Protein AF-0000000070551261 (afdb_homodimer)

InterPro domains:
  IPR003313 AraC-type arabinose-binding/dimerisation domain [PF02311] (28-96)
  IPR009057 Homedomain-like superfamily [SSF46689] (191-236)
  IPR009057 Homedomain-like superfamily [SSF46689] (239-288)
  IPR014710 RmlC-like jelly roll fold [G3DSA:2.60.120.10] (16-96)
  IPR018060 AraC-like, DNA binding HTH domain [PF12833] (211-287)
  IPR018060 AraC-like, DNA binding HTH domain [PS01124] (190-288)
  IPR018060 AraC-like, DNA binding HTH domain [SM00342] (203-286)
  IPR018062 HTH domain AraC-type, conserved site [PS00041] (240-282)
  IPR020449 Transcription regulator HTH, AraC- type, HTH domain [PR00032] (255-270)
  IPR020449 Transcription regulator HTH, AraC- type, HTH domain [PR00032] (270-286)
  IPR037923 Transcription regulator HTH-like [SSF51215] (26-135)

Secondary structure (DSSP, 8-state):
----SB--S--SBTTB--EEEEEE--SS---EEEEB-SSEEEEEEEES-EEEEETTEEEEE-TT-EEEEPTT--EEEE-SSS--EEEEEEE-GGGS-BSS--HHIIIIIHHHHHTSEEE-SB-TTTTHHHHHHHHHHHHHHHTS-GGGHHHHHHHHHHHHHHHHHHHHHHHHHTT-EEE---SSHHHHHHHHHHHHHHHTTS---HHHHHHHTT--HHHHHHHHHHHHSS-HHHHHHHHHHHHHHHHHHH----HHHHHHHTT-S-HHHHHHHHHHHHSS-HHHHHHHHTT-/----SB--S--SBTTB--EEEEEE--SS---EEEEB-SSEEEEEEEES-EEEEETTEEEEE-TT-EEEEPTT--EEEE-SSS--EEEEEEE-GGGG-BSS--HHIIIIIHHHHHTSEEE-SB-TTTTHHHHHHHHHHHHHHHTS-GGGHHHHHHHHHHHHHHHHHHHHHHHHHTT-EEE---SSHHHHHHHHHHHHHHHTTS---HHHHHHHTT--HHHHHHHHHHHHSS-HHHHHHHHHHHHHHHHHHH----HHHHHHHTT-S-HHHHHHHHHHHHSS-HHHHHHHHTT-

Sequence (584 aa):
MYFELKENRPHGTPENPFSQYHISDVKRAFQIPVHWHDELEIIYVKQGKLHVTISGENYIGSPKDTFVVSPGSLHFMGSPTGDADYYTFLFPLEYISFQTDDLMEKSILSPLKRGRLMISPQINDTAADICERLIEINAQISGKNAENTDAANIEAQFETKITLIKFIQKMWSNNLILENGTNGTNTIEKEMITYIRQNYTREISLKEFGAQFHLSEKYISRYFKEHFHITLSQYINHLRLEHARQLLEESATSVTEVAMCSGYQNVSYFIRSFKKMYGVSPLKYRKASCIIMYFELKENRPHGTPENPFSQYHISDVKRAFQIPVHWHDELEIIYVKQGKLHVTISGENYIGSPKDTFVVSPGSLHFMGSPTGDADYYTFLFPLEYISFQTDDLMEKSILSPLKRGRLMISPQINDTAADICERLIEINAQISGKNAENTDAANIEAQFETKITLIKFIQKMWSNNLILENGTNGTNTIEKEMITYIRQNYTREISLKEFGAQFHLSEKYISRYFKEHFHITLSQYINHLRLEHARQLLEESATSVTEVAMCSGYQNVSYFIRSFKKMYGVSPLKYRKASCII

Nearest PDB structures (foldseek):
  3lsg-assembly1_A  TM=9.544E-01  e=1.478E-06  Fusobacterium nucleatum subsp. nucleatum
  3oou-assembly1_A  TM=9.443E-01  e=2.494E-06  Listeria innocua
  6swi-assembly1_A  TM=9.491E-01  e=3.588E-05  Geobacillus stearothermophilus
  3w6v-assembly1_A  TM=9.507E-01  e=5.173E-05  Streptomyces griseus
  4fe7-assembly1_A-2  TM=6.735E-01  e=1.638E-05  Escherichia coli

Foldseek 3Di:
DQLALAPVPQCADPLGQKHKDKDFLPVPQPKPAWGAHQWKKKKAWQADWKWKAWQLDIDIDHHLKIFIHAHLIIMIMTDPVSGTIMMMMTGHLVLQADPDCDDCNVPFSVCSSVQQKDFAGTDTNLCSVLVVQLVVLVVVQVPDDDVCRVVSVVVSSVSNSVSVVVVSVSSVVVVRIGGNPPPDPSVLVSVLSSNLSHDLLEDDDLVNSCVVSVHDSVCQQCCCCSRRVDGPVVSSLVSLLVQLLVCLLPHPDDLVVSCNSSNHPDSVVNQVSNCVNVVHGSVVSSVVSVVD/DQLALAPVPQCADPLGQKDKDKDFQPVPQPKPAWGAHQWKKKKAWQADWKWKAWQLDIDIDHHLKMFIHAHLITMIMGDPVSGTIMMMMTGHLVLQADPDCDDCNVPFSVCSSVQQKDFAGTDTNLCSVLVVQLVVLVVVQVPDDDPCRVVSVVVSSVSNSVSVVVVSVSSVVVVRIGGNPPPDPSVLVSVLVSNLSHDLLEDDDLVVSCVVSVHDSVCQQCCCCSRRVDGPVVSSLVSLLVQLLVCLLPHPDDLVVSCNSSNHPDSVVSQVSNCVNVVHGSVVSSVVNVVD

pLDDT: mean 82.17, std 16.54, range [16.39, 98.81]

Radius of gyration: 31.11 Å; Cα contacts (8 Å, |Δi|>4): 989; chains: 2; bounding box: 62×86×66 Å

Structure (mmCIF, N/CA/C/O backbone):
data_AF-0000000070551261-model_v1
#
loop_
_entity.id
_entity.type
_entity.pdbx_description
1 polymer 'Two-component system, response regulator YesN'
#
loop_
_atom_site.group_PDB
_atom_site.id
_atom_site.type_symbol
_atom_site.label_atom_id
_atom_site.label_alt_id
_atom_site.label_comp_id
_atom_site.label_asym_id
_atom_site.label_entity_id
_atom_site.label_seq_id
_atom_site.pdbx_PDB_ins_code
_atom_site.Cartn_x
_atom_site.Cartn_y
_atom_site.Cartn_z
_atom_site.occupancy
_atom_site.B_iso_or_equiv
_atom_site.auth_seq_id
_atom_site.auth_comp_id
_atom_site.auth_asym_id
_atom_site.auth_atom_id
_atom_site.pdbx_PDB_model_num
ATOM 1 N N . MET A 1 1 ? -6.016 15.109 33.094 1 16.39 1 MET A N 1
ATOM 2 C CA . MET A 1 1 ? -6.844 14.984 31.891 1 16.39 1 MET A CA 1
ATOM 3 C C . MET A 1 1 ? -6.266 15.812 30.734 1 16.39 1 MET A C 1
ATOM 5 O O . MET A 1 1 ? -6.145 17.031 30.844 1 16.39 1 MET A O 1
ATOM 9 N N . TYR A 1 2 ? -5 15.68 30.078 1 21.17 2 TYR A N 1
ATOM 10 C CA . TYR A 1 2 ? -3.887 16.203 29.297 1 21.17 2 TYR A CA 1
ATOM 11 C C . TYR A 1 2 ? -4.375 16.734 27.953 1 21.17 2 TYR A C 1
ATOM 13 O O . TYR A 1 2 ? -4.98 16 27.172 1 21.17 2 TYR A O 1
ATOM 21 N N . PHE A 1 3 ? -4.926 17.797 27.938 1 26.89 3 PHE A N 1
ATOM 22 C CA . PHE A 1 3 ? -5.715 18.344 26.844 1 26.89 3 PHE A CA 1
ATOM 23 C C . PHE A 1 3 ? -4.957 18.219 25.531 1 26.89 3 PHE A C 1
ATOM 25 O O . PHE A 1 3 ? -3.836 18.719 25.406 1 26.89 3 PHE A O 1
ATOM 32 N N . GLU A 1 4 ? -4.82 17.328 24.547 1 32.47 4 GLU A N 1
ATOM 33 C CA . GLU A 1 4 ? -3.953 16.609 23.609 1 32.47 4 GLU A CA 1
ATOM 34 C C . GLU A 1 4 ? -3.705 17.438 22.344 1 32.47 4 GLU A C 1
ATOM 36 O O . GLU A 1 4 ? -4.648 17.781 21.641 1 32.47 4 GLU A O 1
ATOM 41 N N . LEU A 1 5 ? -2.682 18.703 22.422 1 39.06 5 LEU A N 1
ATOM 42 C CA . LEU A 1 5 ? -2.172 19.391 21.234 1 39.06 5 LEU A CA 1
ATOM 43 C C . LEU A 1 5 ? -2.166 18.469 20.031 1 39.06 5 LEU A C 1
ATOM 45 O O . LEU A 1 5 ? -2.158 18.922 18.891 1 39.06 5 LEU A O 1
ATOM 49 N N . LYS A 1 6 ? -1.995 17.391 20.422 1 43.53 6 LYS A N 1
ATOM 50 C CA . LYS A 1 6 ? -2.422 16.438 19.391 1 43.53 6 LYS A CA 1
ATOM 51 C C . LYS A 1 6 ? -3.896 16.625 19.047 1 43.53 6 LYS A C 1
ATOM 53 O O . LYS A 1 6 ? -4.758 16.562 19.922 1 43.53 6 LYS A O 1
ATOM 58 N N . GLU A 1 7 ? -4.113 17.484 17.922 1 48.22 7 GLU A N 1
ATOM 59 C CA . GLU A 1 7 ? -5.512 17.547 17.516 1 48.22 7 GLU A CA 1
ATOM 60 C C . GLU A 1 7 ? -6.262 16.281 17.922 1 48.22 7 GLU A C 1
ATOM 62 O O . GLU A 1 7 ? -5.855 15.172 17.578 1 48.22 7 GLU A O 1
ATOM 67 N N . ASN A 1 8 ? -6.875 16.234 19.156 1 45.12 8 ASN A N 1
ATOM 68 C CA . ASN A 1 8 ? -7.648 15.086 19.625 1 45.12 8 ASN A CA 1
ATOM 69 C C . ASN A 1 8 ? -8.734 14.695 18.625 1 45.12 8 ASN A C 1
ATOM 71 O O . ASN A 1 8 ? -9.594 13.867 18.938 1 45.12 8 ASN A O 1
ATOM 75 N N . ARG A 1 9 ? -8.914 15.5 17.672 1 47.97 9 ARG A N 1
ATOM 76 C CA . ARG A 1 9 ? -9.898 15.047 16.688 1 47.97 9 ARG A CA 1
ATOM 77 C C . ARG A 1 9 ? -9.359 13.883 15.859 1 47.97 9 ARG A C 1
ATOM 79 O O . ARG A 1 9 ? -8.367 14.039 15.141 1 47.97 9 ARG A O 1
ATOM 86 N N . PRO A 1 10 ? -9.68 12.688 16.297 1 47.62 10 PRO A N 1
ATOM 87 C CA . PRO A 1 10 ? -9.266 11.594 15.414 1 47.62 10 PRO A CA 1
ATOM 88 C C . PRO A 1 10 ? -9.5 11.891 13.938 1 47.62 10 PRO A C 1
ATOM 90 O O . PRO A 1 10 ? -10.586 12.352 13.562 1 47.62 10 PRO A O 1
ATOM 93 N N . HIS A 1 11 ? -8.469 12.305 13.328 1 63 11 HIS A N 1
ATOM 94 C CA . HIS A 1 11 ? -8.648 12.383 11.883 1 63 11 HIS A CA 1
ATOM 95 C C . HIS A 1 11 ? -8.883 11 11.281 1 63 11 HIS A C 1
ATOM 97 O O . HIS A 1 11 ? -8.086 10.086 11.484 1 63 11 HIS A O 1
ATOM 103 N N . GLY A 1 12 ? -10.023 11.023 10.656 1 65.06 12 GLY A N 1
ATOM 104 C CA . GLY A 1 12 ? -10.414 9.766 10.031 1 65.06 12 GLY A CA 1
ATOM 105 C C . GLY A 1 12 ? -10.984 8.766 11.008 1 65.06 12 GLY A C 1
ATOM 106 O O . GLY A 1 12 ? -11.25 9.102 12.164 1 65.06 12 GLY A O 1
ATOM 107 N N . THR A 1 13 ? -11.461 7.797 10.68 1 72 13 THR A N 1
ATOM 108 C CA . THR A 1 13 ? -11.945 6.652 11.438 1 72 13 THR A CA 1
ATOM 109 C C . THR A 1 13 ? -11.109 5.414 11.156 1 72 13 THR A C 1
ATOM 111 O O . THR A 1 13 ? -10.32 5.395 10.211 1 72 13 THR A O 1
ATOM 114 N N . PRO A 1 14 ? -11.18 4.469 12.047 1 72.94 14 PRO A N 1
ATOM 115 C CA . PRO A 1 14 ? -10.461 3.227 11.75 1 72.94 14 PRO A CA 1
ATOM 116 C C . PRO A 1 14 ? -10.789 2.676 10.367 1 72.94 14 PRO A C 1
ATOM 118 O O . PRO A 1 14 ? -9.906 2.139 9.688 1 72.94 14 PRO A O 1
ATOM 121 N N . GLU A 1 15 ? -11.984 2.906 9.914 1 85.44 15 GLU A N 1
ATOM 122 C CA . GLU A 1 15 ? -12.414 2.406 8.609 1 85.44 15 GLU A CA 1
ATOM 123 C C . GLU A 1 15 ? -11.969 3.344 7.492 1 85.44 15 GLU A C 1
ATOM 125 O O . GLU A 1 15 ? -11.914 2.945 6.324 1 85.44 15 GLU A O 1
ATOM 130 N N . ASN A 1 16 ? -11.688 4.605 7.891 1 89.44 16 ASN A N 1
ATOM 131 C CA . ASN A 1 16 ? -11.234 5.609 6.938 1 89.44 16 ASN A CA 1
ATOM 132 C C . ASN A 1 16 ? -10.203 6.551 7.559 1 89.44 16 ASN A C 1
ATOM 134 O O . ASN A 1 16 ? -10.531 7.684 7.914 1 89.44 16 ASN A O 1
ATOM 138 N N . PRO A 1 17 ? -8.992 6.148 7.559 1 91.19 17 PRO A N 1
ATOM 139 C CA . PRO A 1 17 ? -7.945 6.93 8.227 1 91.19 17 PRO A CA 1
ATOM 140 C C . PRO A 1 17 ? -7.578 8.195 7.457 1 91.19 17 PRO A C 1
ATOM 142 O O . PRO A 1 17 ? -6.852 9.047 7.98 1 91.19 17 PRO A O 1
ATOM 145 N N . PHE A 1 18 ? -8.008 8.312 6.23 1 95.44 18 PHE A N 1
ATOM 146 C CA . PHE A 1 18 ? -7.77 9.492 5.414 1 95.44 18 PHE A CA 1
ATOM 147 C C . PHE A 1 18 ? -8.859 10.531 5.633 1 95.44 18 PHE A C 1
ATOM 149 O O . PHE A 1 18 ? -10.055 10.203 5.598 1 95.44 18 PHE A O 1
ATOM 156 N N . SER A 1 19 ? -8.422 11.781 5.844 1 91.31 19 SER A N 1
ATOM 157 C CA . SER A 1 19 ? -9.375 12.875 6.016 1 91.31 19 SER A CA 1
ATOM 158 C C . SER A 1 19 ? -9.055 14.047 5.086 1 91.31 19 SER A C 1
ATOM 160 O O . SER A 1 19 ? -7.883 14.375 4.883 1 91.31 19 SER A O 1
ATOM 162 N N . GLN A 1 20 ? -10.109 14.555 4.531 1 92.5 20 GLN A N 1
ATOM 163 C CA . GLN A 1 20 ? -10.008 15.766 3.723 1 92.5 20 GLN A CA 1
ATOM 164 C C . GLN A 1 20 ? -10.867 16.891 4.305 1 92.5 20 GLN A C 1
ATOM 166 O O . GLN A 1 20 ? -12.023 16.672 4.676 1 92.5 20 GLN A O 1
ATOM 171 N N . TYR A 1 21 ? -10.258 18.078 4.422 1 86.94 21 TYR A N 1
ATOM 172 C CA . TYR A 1 21 ? -10.984 19.266 4.867 1 86.94 21 TYR A CA 1
ATOM 173 C C . TYR A 1 21 ? -10.891 20.375 3.834 1 86.94 21 TYR A C 1
ATOM 175 O O . TYR A 1 21 ? -9.867 20.516 3.156 1 86.94 21 TYR A O 1
ATOM 183 N N . HIS A 1 22 ? -11.953 21.031 3.664 1 89 22 HIS A N 1
ATOM 184 C CA . HIS A 1 22 ? -12.031 22.219 2.816 1 89 22 HIS A CA 1
ATOM 185 C C . HIS A 1 22 ? -12.367 23.453 3.631 1 89 22 HIS A C 1
ATOM 187 O O . HIS A 1 22 ? -13.406 23.5 4.289 1 89 22 HIS A O 1
ATOM 193 N N . ILE A 1 23 ? -11.484 24.391 3.641 1 81.88 23 ILE A N 1
ATOM 194 C CA . ILE A 1 23 ? -11.695 25.625 4.387 1 81.88 23 ILE A CA 1
ATOM 195 C C . ILE A 1 23 ? -11.742 26.812 3.424 1 81.88 23 ILE A C 1
ATOM 197 O O . ILE A 1 23 ? -10.812 27.016 2.639 1 81.88 23 ILE A O 1
ATOM 201 N N . SER A 1 24 ? -12.844 27.406 3.334 1 79.69 24 SER A N 1
ATOM 202 C CA . SER A 1 24 ? -13.031 28.578 2.49 1 79.69 24 SER A CA 1
ATOM 203 C C . SER A 1 24 ? -13.664 29.734 3.275 1 79.69 24 SER A C 1
ATOM 205 O O . SER A 1 24 ? -14.5 29.5 4.152 1 79.69 24 SER A O 1
ATOM 207 N N . ASP A 1 25 ? -13.383 31.031 2.889 1 60.59 25 ASP A N 1
ATOM 208 C CA . ASP A 1 25 ? -14.039 32.25 3.342 1 60.59 25 ASP A CA 1
ATOM 209 C C . ASP A 1 25 ? -14.062 32.344 4.867 1 60.59 25 ASP A C 1
ATOM 211 O O . ASP A 1 25 ? -15.125 32.469 5.473 1 60.59 25 ASP A O 1
ATOM 215 N N . VAL A 1 26 ? -13.102 31.844 5.359 1 52.47 26 VAL A N 1
ATOM 216 C CA . VAL A 1 26 ? -13.172 31.953 6.812 1 52.47 26 VAL A CA 1
ATOM 217 C C . VAL A 1 26 ? -13.07 33.438 7.219 1 52.47 26 VAL A C 1
ATOM 219 O O . VAL A 1 26 ? -12.039 34.062 7.008 1 52.47 26 VAL A O 1
ATOM 222 N N . LYS A 1 27 ? -14.32 34.156 7.008 1 47.56 27 LYS A N 1
ATOM 223 C CA . LYS A 1 27 ? -14.344 35.562 7.465 1 47.56 27 LYS A CA 1
ATOM 224 C C . LYS A 1 27 ? -13.414 35.75 8.656 1 47.56 27 LYS A C 1
ATOM 226 O O . LYS A 1 27 ? -12.859 36.844 8.852 1 47.56 27 LYS A O 1
ATOM 231 N N . ARG A 1 28 ? -13.727 34.969 9.633 1 43.97 28 ARG A N 1
ATOM 232 C CA . ARG A 1 28 ? -12.93 35.25 10.82 1 43.97 28 ARG A CA 1
ATOM 233 C C . ARG A 1 28 ? -11.555 34.594 10.719 1 43.97 28 ARG A C 1
ATOM 235 O O . ARG A 1 28 ? -11.422 33.5 10.148 1 43.97 28 ARG A O 1
ATOM 242 N N . ALA A 1 29 ? -10.609 35.469 10.625 1 41.28 29 ALA A N 1
ATOM 243 C CA . ALA A 1 29 ? -9.219 35.031 10.664 1 41.28 29 ALA A CA 1
ATOM 244 C C . ALA A 1 29 ? -9.078 33.688 11.359 1 41.28 29 ALA A C 1
ATOM 246 O O . ALA A 1 29 ? -8.969 33.625 12.586 1 41.28 29 ALA A O 1
ATOM 247 N N . PHE A 1 30 ? -9.984 32.75 11 1 41.69 30 PHE A N 1
ATOM 248 C CA . PHE A 1 30 ? -9.914 31.484 11.727 1 41.69 30 PHE A CA 1
ATOM 249 C C . PHE A 1 30 ? -8.562 30.828 11.531 1 41.69 30 PHE A C 1
ATOM 251 O O . PHE A 1 30 ? -8.141 30.594 10.391 1 41.69 30 PHE A O 1
ATOM 258 N N . GLN A 1 31 ? -7.66 31.375 12.367 1 50.31 31 GLN A N 1
ATOM 259 C CA . GLN A 1 31 ? -6.348 30.766 12.578 1 50.31 31 GLN A CA 1
ATOM 260 C C . GLN A 1 31 ? -6.473 29.406 13.242 1 50.31 31 GLN A C 1
ATOM 262 O O . GLN A 1 31 ? -7.133 29.266 14.273 1 50.31 31 GLN A O 1
ATOM 267 N N . ILE A 1 32 ? -6.523 28.312 12.422 1 55.53 32 ILE A N 1
ATOM 268 C CA . ILE A 1 32 ? -6.348 27.047 13.133 1 55.53 32 ILE A CA 1
ATOM 269 C C . ILE A 1 32 ? -5.227 27.188 14.156 1 55.53 32 ILE A C 1
ATOM 271 O O . ILE A 1 32 ? -4.105 27.562 13.812 1 55.53 32 ILE A O 1
ATOM 275 N N . PRO A 1 33 ? -5.688 27.141 15.461 1 58.62 33 PRO A N 1
ATOM 276 C CA . PRO A 1 33 ? -4.625 27.219 16.469 1 58.62 33 PRO A CA 1
ATOM 277 C C . PRO A 1 33 ? -3.465 26.266 16.172 1 58.62 33 PRO A C 1
ATOM 279 O O . PRO A 1 33 ? -3.641 25.281 15.461 1 58.62 33 PRO A O 1
ATOM 282 N N . VAL A 1 34 ? -2.355 26.75 16.547 1 61.09 34 VAL A N 1
ATOM 283 C CA . VAL A 1 34 ? -1.148 25.938 16.438 1 61.09 34 VAL A CA 1
ATOM 284 C C . VAL A 1 34 ? -1.404 24.531 17 1 61.09 34 VAL A C 1
ATOM 286 O O . VAL A 1 34 ? -2.008 24.391 18.062 1 61.09 34 VAL A O 1
ATOM 289 N N . HIS A 1 35 ? -1.182 23.562 16.281 1 67.25 35 HIS A N 1
ATOM 290 C CA . HIS A 1 35 ? -1.406 22.188 16.719 1 67.25 35 HIS A CA 1
ATOM 291 C C . HIS A 1 35 ? -0.462 21.219 16.031 1 67.25 35 HIS A C 1
ATOM 293 O O . HIS A 1 35 ? 0.319 21.625 15.156 1 67.25 35 HIS A O 1
ATOM 299 N N . TRP A 1 36 ? -0.364 20.062 16.672 1 64.25 36 TRP A N 1
ATOM 300 C CA . TRP A 1 36 ? 0.339 18.969 16 1 64.25 36 TRP A CA 1
ATOM 301 C C . TRP A 1 36 ? -0.495 17.688 16.031 1 64.25 36 TRP A C 1
ATOM 303 O O . TRP A 1 36 ? -1.477 17.594 16.766 1 64.25 36 TRP A O 1
ATOM 313 N N . HIS A 1 37 ? -0.252 16.844 15.117 1 72.62 37 HIS A N 1
ATOM 314 C CA . HIS A 1 37 ? -0.875 15.523 15.055 1 72.62 37 HIS A CA 1
ATOM 315 C C . HIS A 1 37 ? 0.056 14.5 14.406 1 72.62 37 HIS A C 1
ATOM 317 O O . HIS A 1 37 ? 1.099 14.867 13.852 1 72.62 37 HIS A O 1
ATOM 323 N N . ASP A 1 38 ? -0.284 13.234 14.539 1 78.25 38 ASP A N 1
ATOM 324 C CA . ASP A 1 38 ? 0.566 12.141 14.078 1 78.25 38 ASP A CA 1
ATOM 325 C C . ASP A 1 38 ? 0.387 11.898 12.578 1 78.25 38 ASP A C 1
ATOM 327 O O . ASP A 1 38 ? 1.17 11.172 11.961 1 78.25 38 ASP A O 1
ATOM 331 N N . GLU A 1 39 ? -0.525 12.516 12.031 1 89.81 39 GLU A N 1
ATOM 332 C CA . GLU A 1 39 ? -0.793 12.352 10.602 1 89.81 39 GLU A CA 1
ATOM 333 C C . GLU A 1 39 ? 0.115 13.242 9.758 1 89.81 39 GLU A C 1
ATOM 335 O O . GLU A 1 39 ? 0.529 14.312 10.203 1 89.81 39 GLU A O 1
ATOM 340 N N . LEU A 1 40 ? 0.483 12.758 8.672 1 94.62 40 LEU A N 1
ATOM 341 C CA . LEU A 1 40 ? 1.02 13.648 7.652 1 94.62 40 LEU A CA 1
ATOM 342 C C . LEU A 1 40 ? -0.076 14.539 7.082 1 94.62 40 LEU A C 1
ATOM 344 O O . LEU A 1 40 ? -1.188 14.078 6.82 1 94.62 40 LEU A O 1
ATOM 348 N N . GLU A 1 41 ? 0.246 15.805 6.961 1 95.25 41 GLU A N 1
ATOM 349 C CA . GLU A 1 41 ? -0.741 16.75 6.438 1 95.25 41 GLU A CA 1
ATOM 350 C C . GLU A 1 41 ? -0.236 17.438 5.172 1 95.25 41 GLU A C 1
ATOM 352 O O . GLU A 1 41 ? 0.886 17.938 5.137 1 95.25 41 GLU A O 1
ATOM 357 N N . ILE A 1 42 ? -1.012 17.344 4.105 1 97.94 42 ILE A N 1
ATOM 358 C CA . ILE A 1 42 ? -0.779 18.078 2.871 1 97.94 42 ILE A CA 1
ATOM 359 C C . ILE A 1 42 ? -1.739 19.266 2.789 1 97.94 42 ILE A C 1
ATOM 361 O O . ILE A 1 42 ? -2.955 19.094 2.91 1 97.94 42 ILE A O 1
ATOM 365 N N . ILE A 1 43 ? -1.235 20.406 2.682 1 96.31 43 ILE A N 1
ATOM 366 C CA . ILE A 1 43 ? -2.025 21.641 2.59 1 96.31 43 ILE A CA 1
ATOM 367 C C . ILE A 1 43 ? -1.955 22.188 1.168 1 96.31 43 ILE A C 1
ATOM 369 O O . ILE A 1 43 ? -0.871 22.5 0.667 1 96.31 43 ILE A O 1
ATOM 373 N N . TYR A 1 44 ? -3.125 22.328 0.524 1 97.75 44 TYR A N 1
ATOM 374 C CA . TYR A 1 44 ? -3.197 22.734 -0.873 1 97.75 44 TYR A CA 1
ATOM 375 C C . TYR A 1 44 ? -4 24.016 -1.022 1 97.75 44 TYR A C 1
ATOM 377 O O . TYR A 1 44 ? -5.191 24.062 -0.7 1 97.75 44 TYR A O 1
ATOM 385 N N . VAL A 1 45 ? -3.383 25.094 -1.565 1 95.94 45 VAL A N 1
ATOM 386 C CA . VAL A 1 45 ? -4.031 26.391 -1.72 1 95.94 45 VAL A CA 1
ATOM 387 C C . VAL A 1 45 ? -4.773 26.453 -3.053 1 95.94 45 VAL A C 1
ATOM 389 O O . VAL A 1 45 ? -4.156 26.375 -4.117 1 95.94 45 VAL A O 1
ATOM 392 N N . LYS A 1 46 ? -6.008 26.594 -2.988 1 95.88 46 LYS A N 1
ATOM 393 C CA . LYS A 1 46 ? -6.836 26.656 -4.191 1 95.88 46 LYS A CA 1
ATOM 394 C C . LYS A 1 46 ? -6.961 28.094 -4.684 1 95.88 46 LYS A C 1
ATOM 396 O O . LYS A 1 46 ? -6.875 28.359 -5.883 1 95.88 46 LYS A O 1
ATOM 401 N N . GLN A 1 47 ? -7.238 28.984 -3.764 1 93.81 47 GLN A N 1
ATOM 402 C CA . GLN A 1 47 ? -7.379 30.406 -4.07 1 93.81 47 GLN A CA 1
ATOM 403 C C . GLN A 1 47 ? -6.887 31.266 -2.91 1 93.81 47 GLN A C 1
ATOM 405 O O . GLN A 1 47 ? -6.883 30.828 -1.76 1 93.81 47 GLN A O 1
ATOM 410 N N . GLY A 1 48 ? -6.445 32.5 -3.279 1 90.81 48 GLY A N 1
ATOM 411 C CA . GLY A 1 48 ? -6.059 33.469 -2.262 1 90.81 48 GLY A CA 1
ATOM 412 C C . GLY A 1 48 ? -4.656 33.25 -1.73 1 90.81 48 GLY A C 1
ATOM 413 O O . GLY A 1 48 ? -3.828 32.625 -2.393 1 90.81 48 GLY A O 1
ATOM 414 N N . LYS A 1 49 ? -4.414 33.969 -0.581 1 89.12 49 LYS A N 1
ATOM 415 C CA . LYS A 1 49 ? -3.111 33.875 0.074 1 89.12 49 LYS A CA 1
ATOM 416 C C . LYS A 1 49 ? -3.225 33.219 1.438 1 89.12 49 LYS A C 1
ATOM 418 O O . LYS A 1 49 ? -4.078 33.594 2.248 1 89.12 49 LYS A O 1
ATOM 423 N N . LEU A 1 50 ? -2.4 32.156 1.648 1 88.88 50 LEU A N 1
ATOM 424 C CA . LEU A 1 50 ? -2.418 31.438 2.908 1 88.88 50 LEU A CA 1
ATOM 425 C C . LEU A 1 50 ? -1.083 31.562 3.633 1 88.88 50 LEU A C 1
ATOM 427 O O . LEU A 1 50 ? -0.024 31.359 3.037 1 88.88 50 LEU A O 1
ATOM 431 N N . HIS A 1 51 ? -1.177 32 4.812 1 84.62 51 HIS A N 1
ATOM 432 C CA . HIS A 1 51 ? -0 31.984 5.672 1 84.62 51 HIS A CA 1
ATOM 433 C C . HIS A 1 51 ? 0.116 30.672 6.434 1 84.62 51 HIS A C 1
ATOM 435 O O . HIS A 1 51 ? -0.837 30.25 7.086 1 84.62 51 HIS A O 1
ATOM 441 N N . VAL A 1 52 ? 1.287 30.047 6.305 1 87.19 52 VAL A N 1
ATOM 442 C CA . VAL A 1 52 ? 1.515 28.766 6.949 1 87.19 52 VAL A CA 1
ATOM 443 C C . VAL A 1 52 ? 2.797 28.812 7.777 1 87.19 52 VAL A C 1
ATOM 445 O O . VAL A 1 52 ? 3.834 29.281 7.297 1 87.19 52 VAL A O 1
ATOM 448 N N . THR A 1 53 ? 2.695 28.438 8.961 1 80.44 53 THR A N 1
ATOM 449 C CA . THR A 1 53 ? 3.873 28.281 9.805 1 80.44 53 THR A CA 1
ATOM 450 C C . THR A 1 53 ? 4.094 26.812 10.156 1 80.44 53 THR A C 1
ATOM 452 O O . THR A 1 53 ? 3.186 26.141 10.664 1 80.44 53 THR A O 1
ATOM 455 N N . ILE A 1 54 ? 5.246 26.328 9.828 1 85 54 ILE A N 1
ATOM 456 C CA . ILE A 1 54 ? 5.598 24.938 10.141 1 85 54 ILE A CA 1
ATOM 457 C C . ILE A 1 54 ? 6.918 24.906 10.906 1 85 54 ILE A C 1
ATOM 459 O O . ILE A 1 54 ? 7.953 25.328 10.391 1 85 54 ILE A O 1
ATOM 463 N N . SER A 1 55 ? 6.836 24.375 12.047 1 75.25 55 SER A N 1
ATOM 464 C CA . SER A 1 55 ? 8.016 24.25 12.898 1 75.25 55 SER A CA 1
ATOM 465 C C . SER A 1 55 ? 8.773 25.562 12.992 1 75.25 55 SER A C 1
ATOM 467 O O . SER A 1 55 ? 9.992 25.594 12.812 1 75.25 55 SER A O 1
ATOM 469 N N . GLY A 1 56 ? 8.047 26.547 13.07 1 67.75 56 GLY A N 1
ATOM 470 C CA . GLY A 1 56 ? 8.617 27.859 13.336 1 67.75 56 GLY A CA 1
ATOM 471 C C . GLY A 1 56 ? 8.953 28.625 12.07 1 67.75 56 GLY A C 1
ATOM 472 O O . GLY A 1 56 ? 9.25 29.828 12.125 1 67.75 56 GLY A O 1
ATOM 473 N N . GLU A 1 57 ? 9 27.969 10.969 1 78.75 57 GLU A N 1
ATOM 474 C CA . GLU A 1 57 ? 9.273 28.641 9.703 1 78.75 57 GLU A CA 1
ATOM 475 C C . GLU A 1 57 ? 7.984 29.141 9.047 1 78.75 57 GLU A C 1
ATOM 477 O O . GLU A 1 57 ? 6.977 28.422 9.031 1 78.75 57 GLU A O 1
ATOM 482 N N . ASN A 1 58 ? 8.039 30.375 8.539 1 80.88 58 ASN A N 1
ATOM 483 C CA . ASN A 1 58 ? 6.859 31 7.957 1 80.88 58 ASN A CA 1
ATOM 484 C C . ASN A 1 58 ? 6.879 30.922 6.43 1 80.88 58 ASN A C 1
ATOM 486 O O . ASN A 1 58 ? 7.918 31.141 5.809 1 80.88 58 ASN A O 1
ATOM 490 N N . TYR A 1 59 ? 5.719 30.594 5.926 1 88.75 59 TYR A N 1
ATOM 491 C CA . TYR A 1 59 ? 5.531 30.5 4.48 1 88.75 59 TYR A CA 1
ATOM 492 C C . TYR A 1 59 ? 4.277 31.25 4.051 1 88.75 59 TYR A C 1
ATOM 494 O O . TYR A 1 59 ? 3.336 31.406 4.836 1 88.75 59 TYR A O 1
ATOM 502 N N . ILE A 1 60 ? 4.332 31.781 2.828 1 89.5 60 ILE A N 1
ATOM 503 C CA . ILE A 1 60 ? 3.148 32.344 2.189 1 89.5 60 ILE A CA 1
ATOM 504 C C . ILE A 1 60 ? 2.803 31.531 0.938 1 89.5 60 ILE A C 1
ATOM 506 O O . ILE A 1 60 ? 3.65 31.344 0.063 1 89.5 60 ILE A O 1
ATOM 510 N N . GLY A 1 61 ? 1.584 31.109 0.926 1 93.81 61 GLY A N 1
ATOM 511 C CA . GLY A 1 61 ? 1.149 30.297 -0.195 1 93.81 61 GLY A CA 1
ATOM 512 C C . GLY A 1 61 ? 0.228 31.031 -1.148 1 93.81 61 GLY A C 1
ATOM 513 O O . GLY A 1 61 ? -0.652 31.781 -0.717 1 93.81 61 GLY A O 1
ATOM 514 N N . SER A 1 62 ? 0.453 30.859 -2.438 1 94.81 62 SER A N 1
ATOM 515 C CA . SER A 1 62 ? -0.405 31.297 -3.529 1 94.81 62 SER A CA 1
ATOM 516 C C . SER A 1 62 ? -1.138 30.125 -4.172 1 94.81 62 SER A C 1
ATOM 518 O O . SER A 1 62 ? -0.861 28.969 -3.857 1 94.81 62 SER A O 1
ATOM 520 N N . PRO A 1 63 ? -2.08 30.406 -5.102 1 96.06 63 PRO A N 1
ATOM 521 C CA . PRO A 1 63 ? -2.838 29.312 -5.715 1 96.06 63 PRO A CA 1
ATOM 522 C C . PRO A 1 63 ? -1.938 28.25 -6.332 1 96.06 63 PRO A C 1
ATOM 524 O O . PRO A 1 63 ? -0.983 28.578 -7.043 1 96.06 63 PRO A O 1
ATOM 527 N N . LYS A 1 64 ? -2.227 26.969 -5.977 1 97.56 64 LYS A N 1
ATOM 528 C CA . LYS A 1 64 ? -1.565 25.766 -6.457 1 97.56 64 LYS A CA 1
ATOM 529 C C . LYS A 1 64 ? -0.36 25.422 -5.59 1 97.56 64 LYS A C 1
ATOM 531 O O . LYS A 1 64 ? 0.211 24.328 -5.719 1 97.56 64 LYS A O 1
ATOM 536 N N . ASP A 1 65 ? -0 26.359 -4.688 1 97.56 65 ASP A N 1
ATOM 537 C CA . ASP A 1 65 ? 1.063 26.016 -3.75 1 97.56 65 ASP A CA 1
ATOM 538 C C . ASP A 1 65 ? 0.616 24.906 -2.795 1 97.56 65 ASP A C 1
ATOM 540 O O . ASP A 1 65 ? -0.559 24.844 -2.428 1 97.56 65 ASP A O 1
ATOM 544 N N . THR A 1 66 ? 1.582 24.078 -2.447 1 98.25 66 THR A N 1
ATOM 545 C CA . THR A 1 66 ? 1.318 22.984 -1.534 1 98.25 66 THR A CA 1
ATOM 546 C C . THR A 1 66 ? 2.357 22.938 -0.417 1 98.25 66 THR A C 1
ATOM 548 O O . THR A 1 66 ? 3.545 23.156 -0.66 1 98.25 66 THR A O 1
ATOM 551 N N . PHE A 1 67 ? 1.92 22.734 0.754 1 97.56 67 PHE A N 1
ATOM 552 C CA . PHE A 1 67 ? 2.771 22.578 1.926 1 97.56 67 PHE A CA 1
ATOM 553 C C . PHE A 1 67 ? 2.576 21.203 2.553 1 97.56 67 PHE A C 1
ATOM 555 O O . PHE A 1 67 ? 1.49 20.625 2.469 1 97.56 67 PHE A O 1
ATOM 562 N N . VAL A 1 68 ? 3.633 20.688 3.143 1 97.75 68 VAL A N 1
ATOM 563 C CA . VAL A 1 68 ? 3.576 19.375 3.781 1 97.75 68 VAL A CA 1
ATOM 564 C C . VAL A 1 68 ? 4.027 19.484 5.234 1 97.75 68 VAL A C 1
ATOM 566 O O . VAL A 1 68 ? 5.109 20 5.52 1 97.75 68 VAL A O 1
ATOM 569 N N . VAL A 1 69 ? 3.184 19.094 6.117 1 92.62 69 VAL A N 1
ATOM 570 C CA . VAL A 1 69 ? 3.488 19.062 7.543 1 92.62 69 VAL A CA 1
ATOM 571 C C . VAL A 1 69 ? 3.795 17.641 7.98 1 92.62 69 VAL A C 1
ATOM 573 O O . VAL A 1 69 ? 2.918 16.766 7.949 1 92.62 69 VAL A O 1
ATOM 576 N N . SER A 1 70 ? 4.973 17.391 8.422 1 88.44 70 SER A N 1
ATOM 577 C CA . SER A 1 70 ? 5.375 16.062 8.891 1 88.44 70 SER A CA 1
ATOM 578 C C . SER A 1 70 ? 4.695 15.719 10.211 1 88.44 70 SER A C 1
ATOM 580 O O . SER A 1 70 ? 4.32 16.609 10.977 1 88.44 70 SER A O 1
ATOM 582 N N . PRO A 1 71 ? 4.543 14.391 10.359 1 82.69 71 PRO A N 1
ATOM 583 C CA . PRO A 1 71 ? 3.988 13.977 11.648 1 82.69 71 PRO A CA 1
ATOM 584 C C . PRO A 1 71 ? 4.719 14.602 12.836 1 82.69 71 PRO A C 1
ATOM 586 O O . PRO A 1 71 ? 5.949 14.648 12.852 1 82.69 71 PRO A O 1
ATOM 589 N N . GLY A 1 72 ? 3.912 15.141 13.719 1 72.75 72 GLY A N 1
ATOM 590 C CA . GLY A 1 72 ? 4.469 15.68 14.945 1 72.75 72 GLY A CA 1
ATOM 591 C C . GLY A 1 72 ? 4.922 17.125 14.812 1 72.75 72 GLY A C 1
ATOM 592 O O . GLY A 1 72 ? 5.34 17.75 15.797 1 72.75 72 GLY A O 1
ATOM 593 N N . SER A 1 73 ? 4.902 17.641 13.648 1 77.25 73 SER A N 1
ATOM 594 C CA . SER A 1 73 ? 5.348 19.016 13.438 1 77.25 73 SER A CA 1
ATOM 595 C C . SER A 1 73 ? 4.277 20.016 13.859 1 77.25 73 SER A C 1
ATOM 597 O O . SER A 1 73 ? 3.105 19.875 13.5 1 77.25 73 SER A O 1
ATOM 599 N N . LEU A 1 74 ? 4.719 20.922 14.617 1 73.44 74 LEU A N 1
ATOM 600 C CA . LEU A 1 74 ? 3.838 22.031 14.984 1 73.44 74 LEU A CA 1
ATOM 601 C C . LEU A 1 74 ? 3.557 22.922 13.789 1 73.44 74 LEU A C 1
ATOM 603 O O . LEU A 1 74 ? 4.465 23.219 13.008 1 73.44 74 LEU A O 1
ATOM 607 N N . HIS A 1 75 ? 2.291 23.234 13.625 1 79.06 75 HIS A N 1
ATOM 608 C CA . HIS A 1 75 ? 1.962 24.094 12.484 1 79.06 75 HIS A CA 1
ATOM 609 C C . HIS A 1 75 ? 0.665 24.859 12.727 1 79.06 75 HIS A C 1
ATOM 611 O O . HIS A 1 75 ? -0.104 24.516 13.625 1 79.06 75 HIS A O 1
ATOM 617 N N . PHE A 1 76 ? 0.59 25.953 11.984 1 75.5 76 PHE A N 1
ATOM 618 C CA . PHE A 1 76 ? -0.626 26.75 11.984 1 75.5 76 PHE A CA 1
ATOM 619 C C . PHE A 1 76 ? -0.842 27.406 10.633 1 75.5 76 PHE A C 1
ATOM 621 O O . PHE A 1 76 ? 0.111 27.609 9.875 1 75.5 76 PHE A O 1
ATOM 628 N N . MET A 1 77 ? -2.102 27.547 10.344 1 79.19 77 MET A N 1
ATOM 629 C CA . MET A 1 77 ? -2.498 28.219 9.117 1 79.19 77 MET A CA 1
ATOM 630 C C . MET A 1 77 ? -3.398 29.406 9.414 1 79.19 77 MET A C 1
ATOM 632 O O . MET A 1 77 ? -4.164 29.391 10.375 1 79.19 77 MET A O 1
ATOM 636 N N . GLY A 1 78 ? -3.188 30.453 8.609 1 74.12 78 GLY A N 1
ATOM 637 C CA . GLY A 1 78 ? -4.043 31.625 8.703 1 74.12 78 GLY A CA 1
ATOM 638 C C . GLY A 1 78 ? -4.121 32.406 7.402 1 74.12 78 GLY A C 1
ATOM 639 O O . GLY A 1 78 ? -3.305 32.219 6.5 1 74.12 78 GLY A O 1
ATOM 640 N N . SER A 1 79 ? -5.266 33.094 7.199 1 75 79 SER A N 1
ATOM 641 C CA . SER A 1 79 ? -5.445 34.031 6.094 1 75 79 SER A CA 1
ATOM 642 C C . SER A 1 79 ? -5.723 35.438 6.602 1 75 79 SER A C 1
ATOM 644 O O . SER A 1 79 ? -6.82 35.719 7.09 1 75 79 SER A O 1
ATOM 646 N N . PRO A 1 80 ? -4.648 36.312 6.461 1 63.19 80 PRO A N 1
ATOM 647 C CA . PRO A 1 80 ? -4.855 37.656 6.957 1 63.19 80 PRO A CA 1
ATOM 648 C C . PRO A 1 80 ? -6.039 38.375 6.289 1 63.19 80 PRO A C 1
ATOM 650 O O . PRO A 1 80 ? -6.742 39.156 6.934 1 63.19 80 PRO A O 1
ATOM 653 N N . THR A 1 81 ? -6.195 38.094 4.961 1 69 81 THR A N 1
ATOM 654 C CA . THR A 1 81 ? -7.242 38.781 4.207 1 69 81 THR A CA 1
ATOM 655 C C . THR A 1 81 ? -8.547 37.969 4.254 1 69 81 THR A C 1
ATOM 657 O O . THR A 1 81 ? -9.602 38.469 3.855 1 69 81 THR A O 1
ATOM 660 N N . GLY A 1 82 ? -8.484 36.812 4.762 1 72.81 82 GLY A N 1
ATOM 661 C CA . GLY A 1 82 ? -9.672 35.969 4.891 1 72.81 82 GLY A CA 1
ATOM 662 C C . GLY A 1 82 ? -10.156 35.406 3.566 1 72.81 82 GLY A C 1
ATOM 663 O O . GLY A 1 82 ? -11.289 34.938 3.463 1 72.81 82 GLY A O 1
ATOM 664 N N . ASP A 1 83 ? -9.453 35.438 2.557 1 79 83 ASP A N 1
ATOM 665 C CA . ASP A 1 83 ? -9.906 35.062 1.228 1 79 83 ASP A CA 1
ATOM 666 C C . ASP A 1 83 ? -9.25 33.75 0.797 1 79 83 ASP A C 1
ATOM 668 O O . ASP A 1 83 ? -9.406 33.312 -0.348 1 79 83 ASP A O 1
ATOM 672 N N . ALA A 1 84 ? -8.609 33.188 1.744 1 85.06 84 ALA A N 1
ATOM 673 C CA . ALA A 1 84 ? -7.918 31.938 1.382 1 85.06 84 ALA A CA 1
ATOM 674 C C . ALA A 1 84 ? -8.898 30.781 1.238 1 85.06 84 ALA A C 1
ATOM 676 O O . ALA A 1 84 ? -9.844 30.656 2.023 1 85.06 84 ALA A O 1
ATOM 677 N N . ASP A 1 85 ? -8.844 30.031 0.175 1 91.75 85 ASP A N 1
ATOM 678 C CA . ASP A 1 85 ? -9.516 28.766 -0.091 1 91.75 85 ASP A CA 1
ATOM 679 C C . ASP A 1 85 ? -8.5 27.625 -0.224 1 91.75 85 ASP A C 1
ATOM 681 O O . ASP A 1 85 ? -7.684 27.625 -1.146 1 91.75 85 ASP A O 1
ATOM 685 N N . TYR A 1 86 ? -8.562 26.781 0.762 1 92.31 86 TYR A N 1
ATOM 686 C CA . TYR A 1 86 ? -7.531 25.75 0.721 1 92.31 86 TYR A CA 1
ATOM 687 C C . TYR A 1 86 ? -8.07 24.422 1.238 1 92.31 86 TYR A C 1
ATOM 689 O O . TYR A 1 86 ? -9.117 24.375 1.883 1 92.31 86 TYR A O 1
ATOM 697 N N . TYR A 1 87 ? -7.414 23.344 0.801 1 94.06 87 TYR A N 1
ATOM 698 C CA . TYR A 1 87 ? -7.711 21.984 1.235 1 94.06 87 TYR A CA 1
ATOM 699 C C . TYR A 1 87 ? -6.578 21.422 2.086 1 94.06 87 TYR A C 1
ATOM 701 O O . TYR A 1 87 ? -5.41 21.75 1.869 1 94.06 87 TYR A O 1
ATOM 709 N N . THR A 1 88 ? -6.934 20.641 3.059 1 93.88 88 THR A N 1
ATOM 710 C CA . THR A 1 88 ? -5.949 19.859 3.805 1 93.88 88 THR A CA 1
ATOM 711 C C . THR A 1 88 ? -6.262 18.359 3.725 1 93.88 88 THR A C 1
ATOM 713 O O . THR A 1 88 ? -7.43 17.969 3.736 1 93.88 88 THR A O 1
ATOM 716 N N . PHE A 1 89 ? -5.281 17.578 3.521 1 95.81 89 PHE A N 1
ATOM 717 C CA . PHE A 1 89 ? -5.363 16.125 3.488 1 95.81 89 PHE A CA 1
ATOM 718 C C . PHE A 1 89 ? -4.539 15.508 4.613 1 95.81 89 PHE A C 1
ATOM 720 O O . PHE A 1 89 ? -3.336 15.758 4.711 1 95.81 89 PHE A O 1
ATOM 727 N N . LEU A 1 90 ? -5.148 14.766 5.512 1 93.94 90 LEU A N 1
ATOM 728 C CA . LEU A 1 90 ? -4.477 14.18 6.668 1 93.94 90 LEU A CA 1
ATOM 729 C C . LEU A 1 90 ? -4.594 12.656 6.648 1 93.94 90 LEU A C 1
ATOM 731 O O . LEU A 1 90 ? -5.668 12.117 6.379 1 93.94 90 LEU A O 1
ATOM 735 N N . PHE A 1 91 ? -3.557 11.992 6.898 1 94.62 91 PHE A N 1
ATOM 736 C CA . PHE A 1 91 ? -3.543 10.539 6.996 1 94.62 91 PHE A CA 1
ATOM 737 C C . PHE A 1 91 ? -2.307 10.055 7.746 1 94.62 91 PHE A C 1
ATOM 739 O O . PHE A 1 91 ? -1.234 10.648 7.633 1 94.62 91 PHE A O 1
ATOM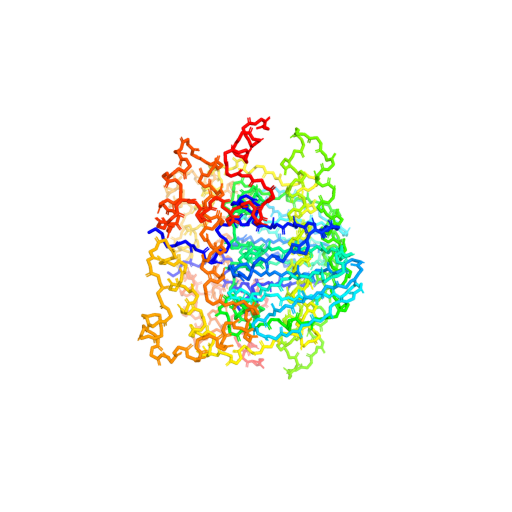 746 N N . PRO A 1 92 ? -2.463 9.016 8.586 1 92.38 92 PRO A N 1
ATOM 747 C CA . PRO A 1 92 ? -1.245 8.391 9.109 1 92.38 92 PRO A CA 1
ATOM 748 C C . PRO A 1 92 ? -0.417 7.711 8.023 1 92.38 92 PRO A C 1
ATOM 750 O O . PRO A 1 92 ? -0.976 7.125 7.094 1 92.38 92 PRO A O 1
ATOM 753 N N . LEU A 1 93 ? 0.878 7.746 8.141 1 95.75 93 LEU A N 1
ATOM 754 C CA . LEU A 1 93 ? 1.727 7.164 7.105 1 95.75 93 LEU A CA 1
ATOM 755 C C . LEU A 1 93 ? 1.503 5.656 7.008 1 95.75 93 LEU A C 1
ATOM 757 O O . LEU A 1 93 ? 1.772 5.055 5.965 1 95.75 93 LEU A O 1
ATOM 761 N N . GLU A 1 94 ? 0.988 5.027 8.047 1 94.62 94 GLU A N 1
ATOM 762 C CA . GLU A 1 94 ? 0.618 3.613 8.031 1 94.62 94 GLU A CA 1
ATOM 763 C C . GLU A 1 94 ? -0.434 3.332 6.965 1 94.62 94 GLU A C 1
ATOM 765 O O . GLU A 1 94 ? -0.538 2.207 6.469 1 94.62 94 GLU A O 1
ATOM 770 N N . TYR A 1 95 ? -1.208 4.332 6.645 1 97.69 95 TYR A N 1
ATOM 771 C CA . TYR A 1 95 ? -2.293 4.227 5.676 1 97.69 95 TYR A CA 1
ATOM 772 C C . TYR A 1 95 ? -1.76 3.857 4.297 1 97.69 95 TYR A C 1
ATOM 774 O O . TYR A 1 95 ? -2.453 3.211 3.51 1 97.69 95 TYR A O 1
ATOM 782 N N . ILE A 1 96 ? -0.457 4.195 4.035 1 98.25 96 ILE A N 1
ATOM 783 C CA . ILE A 1 96 ? 0.108 3.912 2.721 1 98.25 96 ILE A CA 1
ATOM 784 C C . ILE A 1 96 ? 1.411 3.131 2.877 1 98.25 96 ILE A C 1
ATOM 786 O O . ILE A 1 96 ? 2.188 3.012 1.927 1 98.25 96 ILE A O 1
ATOM 790 N N . SER A 1 97 ? 1.754 2.719 4.086 1 97.19 97 SER A N 1
ATOM 791 C CA . SER A 1 97 ? 2.908 1.854 4.309 1 97.19 97 SER A CA 1
ATOM 792 C C . SER A 1 97 ? 2.535 0.384 4.152 1 97.19 97 SER A C 1
ATOM 794 O O . SER A 1 97 ? 1.395 -0.005 4.41 1 97.19 97 SER A O 1
ATOM 796 N N . PHE A 1 98 ? 3.482 -0.369 3.795 1 97.38 98 PHE A N 1
ATOM 797 C CA . PHE A 1 98 ? 3.203 -1.75 3.416 1 97.38 98 PHE A CA 1
ATOM 798 C C . PHE A 1 98 ? 3.684 -2.715 4.496 1 97.38 98 PHE A C 1
ATOM 800 O O . PHE A 1 98 ? 4.379 -2.312 5.43 1 97.38 98 PHE A O 1
ATOM 807 N N . GLN A 1 99 ? 3.283 -3.955 4.332 1 93.44 99 GLN A N 1
ATOM 808 C CA . GLN A 1 99 ? 3.547 -4.949 5.367 1 93.44 99 GLN A CA 1
ATOM 809 C C . GLN A 1 99 ? 4.836 -5.715 5.078 1 93.44 99 GLN A C 1
ATOM 811 O O . GLN A 1 99 ? 5.164 -6.676 5.781 1 93.44 99 GLN A O 1
ATOM 816 N N . THR A 1 100 ? 5.562 -5.367 4.008 1 92.25 100 THR A N 1
ATOM 817 C CA . THR A 1 100 ? 6.902 -5.879 3.756 1 92.25 100 THR A CA 1
ATOM 818 C C . THR A 1 100 ? 7.957 -4.816 4.055 1 92.25 100 THR A C 1
ATOM 820 O O . THR A 1 100 ? 7.672 -3.619 3.99 1 92.25 100 THR A O 1
ATOM 823 N N . ASP A 1 101 ? 9.078 -5.316 4.43 1 91.25 101 ASP A N 1
ATOM 824 C CA . ASP A 1 101 ? 10.203 -4.418 4.68 1 91.25 101 ASP A CA 1
ATOM 825 C C . ASP A 1 101 ? 11.164 -4.402 3.494 1 91.25 101 ASP A C 1
ATOM 827 O O . ASP A 1 101 ? 12.367 -4.629 3.658 1 91.25 101 ASP A O 1
ATOM 831 N N . ASP A 1 102 ? 10.656 -4.184 2.316 1 93.75 102 ASP A N 1
ATOM 832 C CA . ASP A 1 102 ? 11.453 -4.176 1.091 1 93.75 102 ASP A CA 1
ATOM 833 C C . ASP A 1 102 ? 12.25 -2.877 0.962 1 93.75 102 ASP A C 1
ATOM 835 O O . ASP A 1 102 ? 12.172 -2.006 1.831 1 93.75 102 ASP A O 1
ATOM 839 N N . LEU A 1 103 ? 12.953 -2.705 -0.081 1 94.88 103 LEU A N 1
ATOM 840 C CA . LEU A 1 103 ? 13.898 -1.603 -0.237 1 94.88 103 LEU A CA 1
ATOM 841 C C . LEU A 1 103 ? 13.18 -0.26 -0.174 1 94.88 103 LEU A C 1
ATOM 843 O O . LEU A 1 103 ? 13.633 0.661 0.51 1 94.88 103 LEU A O 1
ATOM 847 N N . MET A 1 104 ? 12.125 -0.128 -0.904 1 96.5 104 MET A N 1
ATOM 848 C CA . MET A 1 104 ? 11.359 1.116 -0.92 1 96.5 104 MET A CA 1
ATOM 849 C C . MET A 1 104 ? 10.828 1.446 0.47 1 96.5 104 MET A C 1
ATOM 851 O O . MET A 1 104 ? 10.977 2.574 0.945 1 96.5 104 MET A O 1
ATOM 855 N N . GLU A 1 105 ? 10.195 0.484 1.188 1 96.56 105 GLU A N 1
ATOM 856 C CA . GLU A 1 105 ? 9.68 0.662 2.541 1 96.56 105 GLU A CA 1
ATOM 857 C C . GLU A 1 105 ? 10.789 1.04 3.512 1 96.56 105 GLU A C 1
ATOM 859 O O . GLU A 1 105 ? 10.664 2.01 4.262 1 96.56 105 GLU A O 1
ATOM 864 N N . LYS A 1 106 ? 11.844 0.406 3.438 1 94.31 106 LYS A N 1
ATOM 865 C CA . LYS A 1 106 ? 12.969 0.595 4.355 1 94.31 106 LYS A CA 1
ATOM 866 C C . LYS A 1 106 ? 13.648 1.939 4.121 1 94.31 106 LYS A C 1
ATOM 868 O O . LYS A 1 106 ? 14.133 2.568 5.066 1 94.31 106 LYS A O 1
ATOM 873 N N . SER A 1 107 ? 13.711 2.344 2.889 1 96.31 107 SER A N 1
ATOM 874 C CA . SER A 1 107 ? 14.508 3.514 2.529 1 96.31 107 SER A CA 1
ATOM 875 C C . SER A 1 107 ? 13.68 4.793 2.609 1 96.31 107 SER A C 1
ATOM 877 O O . SER A 1 107 ? 14.227 5.883 2.789 1 96.31 107 SER A O 1
ATOM 879 N N . ILE A 1 108 ? 12.359 4.609 2.492 1 97.44 108 ILE A N 1
ATOM 880 C CA . ILE A 1 108 ? 11.578 5.832 2.32 1 97.44 108 ILE A CA 1
ATOM 881 C C . ILE A 1 108 ? 10.469 5.887 3.367 1 97.44 108 ILE A C 1
ATOM 883 O O . ILE A 1 108 ? 10.516 6.711 4.285 1 97.44 108 ILE A O 1
ATOM 887 N N . LEU A 1 109 ? 9.547 4.945 3.332 1 97.5 109 LEU A N 1
ATOM 888 C CA . LEU A 1 109 ? 8.344 5.062 4.137 1 97.5 109 LEU A CA 1
ATOM 889 C C . LEU A 1 109 ? 8.648 4.852 5.617 1 97.5 109 LEU A C 1
ATOM 891 O O . LEU A 1 109 ? 8.156 5.598 6.469 1 97.5 109 LEU A O 1
ATOM 895 N N . SER A 1 110 ? 9.453 3.848 5.934 1 93.56 110 SER A N 1
ATOM 896 C CA . SER A 1 110 ? 9.789 3.59 7.328 1 93.56 110 SER A CA 1
ATOM 897 C C . SER A 1 110 ? 10.531 4.773 7.945 1 93.56 110 SER A C 1
ATOM 899 O O . SER A 1 110 ? 10.156 5.258 9.016 1 93.56 110 SER A O 1
ATOM 901 N N . PRO A 1 111 ? 11.547 5.316 7.281 1 92.19 111 PRO A N 1
ATOM 902 C CA . PRO A 1 111 ? 12.219 6.492 7.836 1 92.19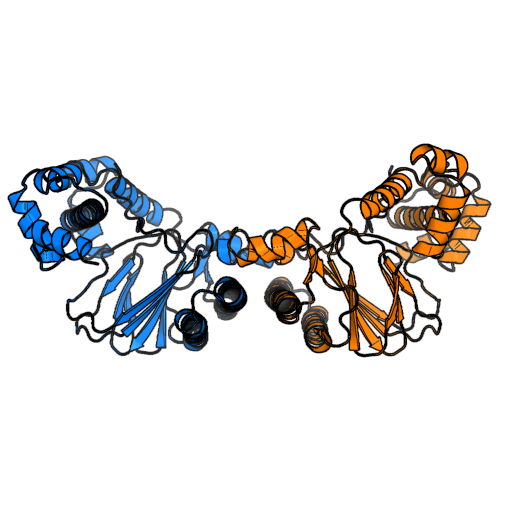 111 PRO A CA 1
ATOM 903 C C . PRO A 1 111 ? 11.297 7.707 7.941 1 92.19 111 PRO A C 1
ATOM 905 O O . PRO A 1 111 ? 11.453 8.523 8.852 1 92.19 111 PRO A O 1
ATOM 908 N N . LEU A 1 112 ? 10.367 7.875 7.039 1 93.62 112 LEU A N 1
ATOM 909 C CA . LEU A 1 112 ? 9.383 8.945 7.152 1 93.62 112 LEU A CA 1
ATOM 910 C C . LEU A 1 112 ? 8.508 8.75 8.391 1 93.62 112 LEU A C 1
ATOM 912 O O . LEU A 1 112 ? 8.289 9.695 9.148 1 93.62 112 LEU A O 1
ATOM 916 N N . LYS A 1 113 ? 8.086 7.531 8.594 1 89.06 113 LYS A N 1
ATOM 917 C CA . LYS A 1 113 ? 7.223 7.203 9.727 1 89.06 113 LYS A CA 1
ATOM 918 C C . LYS A 1 113 ? 7.934 7.445 11.055 1 89.06 113 LYS A C 1
ATOM 920 O O . LYS A 1 113 ? 7.312 7.879 12.023 1 89.06 113 LYS A O 1
ATOM 925 N N . ARG A 1 114 ? 9.219 7.227 11.031 1 82.31 114 ARG A N 1
ATOM 926 C CA . ARG A 1 114 ? 10 7.32 12.258 1 82.31 114 ARG A CA 1
ATOM 927 C C . ARG A 1 114 ? 10.531 8.734 12.461 1 82.31 114 ARG A C 1
ATOM 929 O O . ARG A 1 114 ? 11.156 9.023 13.484 1 82.31 114 ARG A O 1
ATOM 936 N N . GLY A 1 115 ? 10.406 9.508 11.492 1 83.44 115 GLY A N 1
ATOM 937 C CA . GLY A 1 115 ? 10.805 10.898 11.625 1 83.44 115 GLY A CA 1
ATOM 938 C C . GLY A 1 115 ? 12.242 11.156 11.219 1 83.44 115 GLY A C 1
ATOM 939 O O . GLY A 1 115 ? 12.75 12.266 11.383 1 83.44 115 GLY A O 1
ATOM 940 N N . ARG A 1 116 ? 12.914 10.141 10.75 1 85.38 116 ARG A N 1
ATOM 941 C CA . ARG A 1 116 ? 14.281 10.32 10.273 1 85.38 116 ARG A CA 1
ATOM 942 C C . ARG A 1 116 ? 14.305 11.133 8.977 1 85.38 116 ARG A C 1
ATOM 944 O O . ARG A 1 116 ? 15.211 11.938 8.758 1 85.38 116 ARG A O 1
ATOM 951 N N . LEU A 1 117 ? 13.344 10.859 8.18 1 93 117 LEU A N 1
ATOM 952 C CA . LEU A 1 117 ? 13.156 11.625 6.953 1 93 117 LEU A CA 1
ATOM 953 C C . LEU A 1 117 ? 11.93 12.516 7.055 1 93 117 LEU A C 1
ATOM 955 O O . LEU A 1 117 ? 11.055 12.289 7.898 1 93 117 LEU A O 1
ATOM 959 N N . MET A 1 118 ? 11.875 13.547 6.301 1 93.62 118 MET A N 1
ATOM 960 C CA . MET A 1 118 ? 10.727 14.43 6.16 1 93.62 118 MET A CA 1
ATOM 961 C C . MET A 1 118 ? 10.57 14.898 4.715 1 93.62 118 MET A C 1
ATOM 963 O O . MET A 1 118 ? 11.523 14.836 3.934 1 93.62 118 MET A O 1
ATOM 967 N N . ILE A 1 119 ? 9.391 15.242 4.363 1 96.81 119 ILE A N 1
ATOM 968 C CA . ILE A 1 119 ? 9.156 15.891 3.08 1 96.81 119 ILE A CA 1
ATOM 969 C C . ILE A 1 119 ? 9.32 17.406 3.232 1 96.81 119 ILE A C 1
ATOM 971 O O . ILE A 1 119 ? 8.898 17.984 4.238 1 96.81 119 ILE A O 1
ATOM 975 N N . SER A 1 120 ? 9.914 18.016 2.225 1 96 120 SER A N 1
ATOM 976 C CA . SER A 1 120 ? 10.062 19.469 2.25 1 96 120 SER A CA 1
ATOM 977 C C . SER A 1 120 ? 8.742 20.156 2.59 1 96 120 SER A C 1
ATOM 979 O O . SER A 1 120 ? 7.703 19.828 2.006 1 96 120 SER A O 1
ATOM 981 N N . PRO A 1 121 ? 8.734 21.078 3.523 1 95.31 121 PRO A N 1
ATOM 982 C CA . PRO A 1 121 ? 7.496 21.734 3.951 1 95.31 121 PRO A CA 1
ATOM 983 C C . PRO A 1 121 ? 6.832 22.531 2.834 1 95.31 121 PRO A C 1
ATOM 985 O O . PRO A 1 121 ? 5.605 22.688 2.818 1 95.31 121 PRO A O 1
ATOM 988 N N . GLN A 1 122 ? 7.57 23.094 2.016 1 96.69 122 GLN A N 1
ATOM 989 C CA . GLN A 1 122 ? 7.043 23.781 0.846 1 96.69 122 GLN A CA 1
ATOM 990 C C . GLN A 1 122 ? 7.473 23.094 -0.445 1 96.69 122 GLN A C 1
ATOM 992 O O . GLN A 1 122 ? 8.672 22.953 -0.71 1 96.69 122 GLN A O 1
ATOM 997 N N . ILE A 1 123 ? 6.473 22.688 -1.22 1 97.31 123 ILE A N 1
ATOM 998 C CA . ILE A 1 123 ? 6.812 21.969 -2.439 1 97.31 123 ILE A CA 1
ATOM 999 C C . ILE A 1 123 ? 6.184 22.672 -3.645 1 97.31 123 ILE A C 1
ATOM 1001 O O . ILE A 1 123 ? 6.02 22.062 -4.707 1 97.31 123 ILE A O 1
ATOM 1005 N N . ASN A 1 124 ? 5.789 23.922 -3.451 1 95.94 124 ASN A N 1
ATOM 1006 C CA . ASN A 1 124 ? 5.223 24.734 -4.516 1 95.94 124 ASN A CA 1
ATOM 1007 C C . ASN A 1 124 ? 4.098 24.016 -5.246 1 95.94 124 ASN A C 1
ATOM 1009 O O . ASN A 1 124 ? 3.182 23.484 -4.613 1 95.94 124 ASN A O 1
ATOM 1013 N N . ASP A 1 125 ? 4.098 24.031 -6.609 1 97.06 125 ASP A N 1
ATOM 1014 C CA . ASP A 1 125 ? 2.975 23.453 -7.336 1 97.06 125 ASP A CA 1
ATOM 1015 C C . ASP A 1 125 ? 3.283 22.016 -7.77 1 97.06 125 ASP A C 1
ATOM 1017 O O . ASP A 1 125 ? 2.582 21.453 -8.609 1 97.06 125 ASP A O 1
ATOM 1021 N N . THR A 1 126 ? 4.297 21.438 -7.207 1 97.44 126 THR A N 1
ATOM 1022 C CA . THR A 1 126 ? 4.758 20.109 -7.598 1 97.44 126 THR A CA 1
ATOM 1023 C C . THR A 1 126 ? 3.66 19.078 -7.387 1 97.44 126 THR A C 1
ATOM 1025 O O . THR A 1 126 ? 3.555 18.125 -8.148 1 97.44 126 THR A O 1
ATOM 1028 N N . ALA A 1 127 ? 2.832 19.234 -6.352 1 97.81 127 ALA A N 1
ATOM 1029 C CA . ALA A 1 127 ? 1.819 18.234 -6.012 1 97.81 127 ALA A CA 1
ATOM 1030 C C . ALA A 1 127 ? 0.423 18.719 -6.395 1 97.81 127 ALA A C 1
ATOM 1032 O O . ALA A 1 127 ? -0.58 18.156 -5.953 1 97.81 127 ALA A O 1
ATOM 1033 N N . ALA A 1 128 ? 0.303 19.781 -7.172 1 98.25 128 ALA A N 1
ATOM 1034 C CA . ALA A 1 128 ? -0.998 20.375 -7.492 1 98.25 128 ALA A CA 1
ATOM 1035 C C . ALA A 1 128 ? -1.912 19.344 -8.148 1 98.25 128 ALA A C 1
ATOM 1037 O O . ALA A 1 128 ? -3.088 19.234 -7.797 1 98.25 128 ALA A O 1
ATOM 1038 N N . ASP A 1 129 ? -1.392 18.656 -9.125 1 98.31 129 ASP A N 1
ATOM 1039 C CA . ASP A 1 129 ? -2.184 17.656 -9.836 1 98.31 129 ASP A CA 1
ATOM 1040 C C . ASP A 1 129 ? -2.672 16.562 -8.883 1 98.31 129 ASP A C 1
ATOM 1042 O O . ASP A 1 129 ? -3.809 16.094 -8.992 1 98.31 129 ASP A O 1
ATOM 1046 N N . ILE A 1 130 ? -1.834 16.109 -8.023 1 98.44 130 ILE A N 1
ATOM 1047 C CA . ILE A 1 130 ? -2.16 15.078 -7.043 1 98.44 130 ILE A CA 1
ATOM 1048 C C . ILE A 1 130 ? -3.268 15.578 -6.117 1 98.44 130 ILE A C 1
ATOM 1050 O O . ILE A 1 130 ? -4.238 14.867 -5.859 1 98.44 130 ILE A O 1
ATOM 1054 N N . CYS A 1 131 ? -3.135 16.781 -5.594 1 98.5 131 CYS A N 1
ATOM 1055 C CA . CYS A 1 131 ? -4.141 17.375 -4.711 1 98.5 131 CYS A CA 1
ATOM 1056 C C . CYS A 1 131 ? -5.48 17.5 -5.422 1 98.5 131 CYS A C 1
ATOM 1058 O O . CYS A 1 131 ? -6.527 17.188 -4.848 1 98.5 131 CYS A O 1
ATOM 1060 N N . GLU A 1 132 ? -5.441 17.938 -6.648 1 98.25 132 GLU A N 1
ATOM 1061 C CA . GLU A 1 132 ? -6.672 18.047 -7.43 1 98.25 132 GLU A CA 1
ATOM 1062 C C . GLU A 1 132 ? -7.336 16.672 -7.586 1 98.25 132 GLU A C 1
ATOM 1064 O O . GLU A 1 132 ? -8.562 16.562 -7.52 1 98.25 132 GLU A O 1
ATOM 1069 N N . ARG A 1 133 ? -6.574 15.695 -7.805 1 98.44 133 ARG A N 1
ATOM 1070 C CA . ARG A 1 133 ? -7.098 14.336 -7.926 1 98.44 133 ARG A CA 1
ATOM 1071 C C . ARG A 1 133 ? -7.746 13.883 -6.621 1 98.44 133 ARG A C 1
ATOM 1073 O O . ARG A 1 133 ? -8.812 13.266 -6.633 1 98.44 133 ARG A O 1
ATOM 1080 N N . LEU A 1 134 ? -7.07 14.133 -5.492 1 98.12 134 LEU A N 1
ATOM 1081 C CA . LEU A 1 134 ? -7.629 13.773 -4.191 1 98.12 134 LEU A CA 1
ATOM 1082 C C . LEU A 1 134 ? -8.969 14.461 -3.971 1 98.12 134 LEU A C 1
ATOM 1084 O O . LEU A 1 134 ? -9.906 13.852 -3.449 1 98.12 134 LEU A O 1
ATOM 1088 N N . ILE A 1 135 ? -9.023 15.711 -4.379 1 97.19 135 ILE A N 1
ATOM 1089 C CA . ILE A 1 135 ? -10.258 16.469 -4.262 1 97.19 135 ILE A CA 1
ATOM 1090 C C . ILE A 1 135 ? -11.352 15.805 -5.094 1 97.19 135 ILE A C 1
ATOM 1092 O O . ILE A 1 135 ? -12.484 15.633 -4.625 1 97.19 135 ILE A O 1
ATOM 1096 N N . GLU A 1 136 ? -11.07 15.414 -6.277 1 97 136 GLU A N 1
ATOM 1097 C CA . GLU A 1 136 ? -12.016 14.766 -7.176 1 97 136 GLU A CA 1
ATOM 1098 C C . GLU A 1 136 ? -12.508 13.445 -6.594 1 97 136 GLU A C 1
ATOM 1100 O O . GLU A 1 136 ? -13.703 13.141 -6.656 1 97 136 GLU A O 1
ATOM 1105 N N . ILE A 1 137 ? -11.648 12.633 -6.098 1 96.31 137 ILE A N 1
ATOM 1106 C CA . ILE A 1 137 ? -11.992 11.344 -5.52 1 96.31 137 ILE A CA 1
ATOM 1107 C C . ILE A 1 137 ? -13.008 11.539 -4.387 1 96.31 137 ILE A C 1
ATOM 1109 O O . ILE A 1 137 ? -14.023 10.836 -4.328 1 96.31 137 ILE A O 1
ATOM 1113 N N . ASN A 1 138 ? -12.719 12.469 -3.5 1 92.38 138 ASN A N 1
ATOM 1114 C CA . ASN A 1 138 ? -13.578 12.719 -2.35 1 92.38 138 ASN A CA 1
ATOM 1115 C C . ASN A 1 138 ? -14.945 13.258 -2.779 1 92.38 138 ASN A C 1
ATOM 1117 O O . ASN A 1 138 ? -15.961 12.953 -2.154 1 92.38 138 ASN A O 1
ATOM 1121 N N . ALA A 1 139 ? -14.953 14.094 -3.771 1 91.06 139 ALA A N 1
ATOM 1122 C CA . ALA A 1 139 ? -16.203 14.664 -4.277 1 91.06 139 ALA A CA 1
ATOM 1123 C C . ALA A 1 139 ? -17.125 13.57 -4.793 1 91.06 139 ALA A C 1
ATOM 1125 O O . ALA A 1 139 ? -18.359 13.68 -4.68 1 91.06 139 ALA A O 1
ATOM 1126 N N . GLN A 1 140 ? -16.641 12.547 -5.316 1 87.25 140 GLN A N 1
ATOM 1127 C CA . GLN A 1 140 ? -17.422 11.453 -5.887 1 87.25 140 GLN A CA 1
ATOM 1128 C C . GLN A 1 140 ? -18.125 10.656 -4.793 1 87.25 140 GLN A C 1
ATOM 1130 O O . GLN A 1 140 ? -19.203 10.102 -5.023 1 87.25 140 GLN A O 1
ATOM 1135 N N . ILE A 1 141 ? -17.578 10.594 -3.629 1 84.31 141 ILE A N 1
ATOM 1136 C CA . ILE A 1 141 ? -18.172 9.82 -2.537 1 84.31 141 ILE A CA 1
ATOM 1137 C C . ILE A 1 141 ? -19.25 10.648 -1.844 1 84.31 141 ILE A C 1
ATOM 1139 O O . ILE A 1 141 ? -20.281 10.117 -1.434 1 84.31 141 ILE A O 1
ATOM 1143 N N . SER A 1 142 ? -19.062 11.906 -1.566 1 73.56 142 SER A N 1
ATOM 1144 C CA . SER A 1 142 ? -20 12.773 -0.864 1 73.56 142 SER A CA 1
ATOM 1145 C C . SER A 1 142 ? -21.312 12.883 -1.622 1 73.56 142 SER A C 1
ATOM 1147 O O . SER A 1 142 ? -22.375 13.047 -1.014 1 73.56 142 SER A O 1
ATOM 1149 N N . GLY A 1 143 ? -21.391 12.766 -2.883 1 63.06 143 GLY A N 1
ATOM 1150 C CA . GLY A 1 143 ? -22.594 12.906 -3.688 1 63.06 143 GLY A CA 1
ATOM 1151 C C . GLY A 1 143 ? -23.391 11.625 -3.775 1 63.06 143 GLY A C 1
ATOM 1152 O O . GLY A 1 143 ? -24.531 11.625 -4.27 1 63.06 143 GLY A O 1
ATOM 1153 N N . LYS A 1 144 ? -22.891 10.484 -3.268 1 62.75 144 LYS A N 1
ATOM 1154 C CA . LYS A 1 144 ? -23.578 9.219 -3.484 1 62.75 144 LYS A CA 1
ATOM 1155 C C . LYS A 1 144 ? -24.453 8.859 -2.287 1 62.75 144 LYS A C 1
ATOM 1157 O O . LYS A 1 144 ? -24.172 9.258 -1.157 1 62.75 144 LYS A O 1
ATOM 1162 N N . ASN A 1 145 ? -25.703 8.273 -2.438 1 54.94 145 ASN A N 1
ATOM 1163 C CA . ASN A 1 145 ? -26.703 7.859 -1.461 1 54.94 145 ASN A CA 1
ATOM 1164 C C . ASN A 1 145 ? -26.172 6.758 -0.548 1 54.94 145 ASN A C 1
ATOM 1166 O O . ASN A 1 145 ? -25.234 6.039 -0.912 1 54.94 145 ASN A O 1
ATOM 1170 N N . ALA A 1 146 ? -26.828 6.523 0.771 1 51.5 146 ALA A N 1
ATOM 1171 C CA . ALA A 1 146 ? -26.5 5.672 1.911 1 51.5 146 ALA A CA 1
ATOM 1172 C C . ALA A 1 146 ? -26.234 4.238 1.465 1 51.5 146 ALA A C 1
ATOM 1174 O O . ALA A 1 146 ? -25.312 3.586 1.966 1 51.5 146 ALA A O 1
ATOM 1175 N N . GLU A 1 147 ? -27.031 3.582 0.667 1 50.62 147 GLU A N 1
ATOM 1176 C CA . GLU A 1 147 ? -27.062 2.156 0.358 1 50.62 147 GLU A CA 1
ATOM 1177 C C . GLU A 1 147 ? -25.781 1.722 -0.344 1 50.62 147 GLU A C 1
ATOM 1179 O O . GLU A 1 147 ? -25.297 0.605 -0.138 1 50.62 147 GLU A O 1
ATOM 1184 N N . ASN A 1 148 ? -25.141 2.605 -1.148 1 59.56 148 ASN A N 1
ATOM 1185 C CA . ASN A 1 148 ? -24.031 2.281 -2.031 1 59.56 148 ASN A CA 1
ATOM 1186 C C . ASN A 1 148 ? -22.703 2.818 -1.485 1 59.56 148 ASN A C 1
ATOM 1188 O O . ASN A 1 148 ? -21.734 2.957 -2.229 1 59.56 148 ASN A O 1
ATOM 1192 N N . THR A 1 149 ? -22.703 2.705 -0.099 1 78.62 149 THR A N 1
ATOM 1193 C CA . THR A 1 149 ? -21.734 3.574 0.556 1 78.62 149 THR A CA 1
ATOM 1194 C C . THR A 1 149 ? -20.406 2.842 0.775 1 78.62 149 THR A C 1
ATOM 1196 O O . THR A 1 149 ? -19.344 3.385 0.495 1 78.62 149 THR A O 1
ATOM 1199 N N . ASP A 1 150 ? -20.578 1.481 0.969 1 86.38 150 ASP A N 1
ATOM 1200 C CA . ASP A 1 150 ? -19.328 0.794 1.28 1 86.38 150 ASP A CA 1
ATOM 1201 C C . ASP A 1 150 ? -18.5 0.572 0.021 1 86.38 150 ASP A C 1
ATOM 1203 O O . ASP A 1 150 ? -17.297 0.816 0.019 1 86.38 150 ASP A O 1
ATOM 1207 N N . ALA A 1 151 ? -19.203 0.155 -1.009 1 91.5 151 ALA A N 1
ATOM 1208 C CA . ALA A 1 151 ? -18.5 -0.096 -2.26 1 91.5 151 ALA A CA 1
ATOM 1209 C C . ALA A 1 151 ? -17.844 1.179 -2.785 1 91.5 151 ALA A C 1
ATOM 1211 O O . ALA A 1 151 ? -16.688 1.156 -3.229 1 91.5 151 ALA A O 1
ATOM 1212 N N . ALA A 1 152 ? -18.594 2.189 -2.734 1 91.94 152 ALA A N 1
ATOM 1213 C CA . ALA A 1 152 ? -18.062 3.475 -3.18 1 91.94 152 ALA A CA 1
ATOM 1214 C C . ALA A 1 152 ? -16.891 3.906 -2.314 1 91.94 152 ALA A C 1
ATOM 1216 O O . ALA A 1 152 ? -15.898 4.438 -2.824 1 91.94 152 ALA A O 1
ATOM 1217 N N . ASN A 1 153 ? -17 3.688 -1.049 1 93.12 153 ASN A N 1
ATOM 1218 C CA . ASN A 1 153 ? -15.93 4.031 -0.119 1 93.12 153 ASN A CA 1
ATOM 1219 C C . ASN A 1 153 ? -14.68 3.188 -0.365 1 93.12 153 ASN A C 1
ATOM 1221 O O . ASN A 1 153 ? -13.562 3.697 -0.297 1 93.12 153 ASN A O 1
ATOM 1225 N N . ILE A 1 154 ? -14.883 1.931 -0.652 1 95.38 154 ILE A N 1
ATOM 1226 C CA . ILE A 1 154 ? -13.766 1.041 -0.947 1 95.38 154 ILE A CA 1
ATOM 1227 C C . ILE A 1 154 ? -13.062 1.502 -2.221 1 95.38 154 ILE A C 1
ATOM 1229 O O . ILE A 1 154 ? -11.836 1.611 -2.252 1 95.38 154 ILE A O 1
ATOM 1233 N N . GLU A 1 155 ? -13.844 1.815 -3.209 1 95.44 155 GLU A N 1
ATOM 1234 C CA . GLU A 1 155 ? -13.273 2.32 -4.457 1 95.44 155 GLU A CA 1
ATOM 1235 C C . GLU A 1 155 ? -12.461 3.592 -4.223 1 95.44 155 GLU A C 1
ATOM 1237 O O . GLU A 1 155 ? -11.352 3.73 -4.734 1 95.44 155 GLU A O 1
ATOM 1242 N N . ALA A 1 156 ? -13.039 4.457 -3.488 1 95.38 156 ALA A N 1
ATOM 1243 C CA . ALA A 1 156 ? -12.359 5.711 -3.176 1 95.38 156 ALA A CA 1
ATOM 1244 C C . ALA A 1 156 ? -11.062 5.457 -2.41 1 95.38 156 ALA A C 1
ATOM 1246 O O . ALA A 1 156 ? -10.062 6.148 -2.621 1 95.38 156 ALA A O 1
ATOM 1247 N N . GLN A 1 157 ? -11.055 4.508 -1.51 1 97.06 157 GLN A N 1
ATOM 1248 C CA . GLN A 1 157 ? -9.859 4.191 -0.737 1 97.06 157 GLN A CA 1
ATOM 1249 C C . GLN A 1 157 ? -8.758 3.635 -1.633 1 97.06 157 GLN A C 1
ATOM 1251 O O . GLN A 1 157 ? -7.582 3.957 -1.451 1 97.06 157 GLN A O 1
ATOM 1256 N N . PHE A 1 158 ? -9.086 2.799 -2.635 1 97.81 158 PHE A N 1
ATOM 1257 C CA . PHE A 1 158 ? -8.102 2.359 -3.617 1 97.81 158 PHE A CA 1
ATOM 1258 C C . PHE A 1 158 ? -7.457 3.553 -4.309 1 97.81 158 PHE A C 1
ATOM 1260 O O . PHE A 1 158 ? -6.23 3.676 -4.328 1 97.81 158 PHE A O 1
ATOM 1267 N N . GLU A 1 159 ? -8.281 4.383 -4.777 1 98.06 159 GLU A N 1
ATOM 1268 C CA . GLU A 1 159 ? -7.797 5.52 -5.559 1 98.06 159 GLU A CA 1
ATOM 1269 C C . GLU A 1 159 ? -6.98 6.473 -4.691 1 98.06 159 GLU A C 1
ATOM 1271 O O . GLU A 1 159 ? -5.961 7.008 -5.141 1 98.06 159 GLU A O 1
ATOM 1276 N N . THR A 1 160 ? -7.488 6.711 -3.555 1 98.31 160 THR A N 1
ATOM 1277 C CA . THR A 1 160 ? -6.785 7.598 -2.633 1 98.31 160 THR A CA 1
ATOM 1278 C C . THR A 1 160 ? -5.395 7.051 -2.312 1 98.31 160 THR A C 1
ATOM 1280 O O . THR A 1 160 ? -4.402 7.777 -2.398 1 98.31 160 THR A O 1
ATOM 1283 N N . LYS A 1 161 ? -5.301 5.773 -1.954 1 98.62 161 LYS A N 1
ATOM 1284 C CA . LYS A 1 161 ? -4.016 5.16 -1.622 1 98.62 161 LYS A CA 1
ATOM 1285 C C . LYS A 1 161 ? -3.061 5.207 -2.811 1 98.62 161 LYS A C 1
ATOM 1287 O O . LYS A 1 161 ? -1.889 5.559 -2.658 1 98.62 161 LYS A O 1
ATOM 1292 N N . ILE A 1 162 ? -3.557 4.863 -3.975 1 98.69 162 ILE A N 1
ATOM 1293 C CA . ILE A 1 162 ? -2.744 4.918 -5.184 1 98.69 162 ILE A CA 1
ATOM 1294 C C . ILE A 1 162 ? -2.217 6.336 -5.391 1 98.69 162 ILE A C 1
ATOM 1296 O O . ILE A 1 162 ? -1.025 6.531 -5.645 1 98.69 162 ILE A O 1
ATOM 1300 N N . THR A 1 163 ? -3.078 7.289 -5.266 1 98.75 163 THR A N 1
ATOM 1301 C CA . THR A 1 163 ? -2.727 8.695 -5.473 1 98.75 163 THR A CA 1
ATOM 1302 C C . THR A 1 163 ? -1.698 9.148 -4.441 1 98.75 163 THR A C 1
ATOM 1304 O O . THR A 1 163 ? -0.75 9.859 -4.773 1 98.75 163 THR A O 1
ATOM 1307 N N . LEU A 1 164 ? -1.857 8.773 -3.197 1 98.75 164 LEU A N 1
ATOM 1308 C CA . LEU A 1 164 ? -0.939 9.172 -2.137 1 98.75 164 LEU A CA 1
ATOM 1309 C C . LEU A 1 164 ? 0.422 8.508 -2.316 1 98.75 164 LEU A C 1
ATOM 1311 O O . LEU A 1 164 ? 1.456 9.117 -2.021 1 98.75 164 LEU A O 1
ATOM 1315 N N . ILE A 1 165 ? 0.465 7.246 -2.754 1 98.81 165 ILE A N 1
ATOM 1316 C CA . ILE A 1 165 ? 1.729 6.582 -3.045 1 98.81 165 ILE A CA 1
ATOM 1317 C C . ILE A 1 165 ? 2.445 7.309 -4.18 1 98.81 165 ILE A C 1
ATOM 1319 O O . ILE A 1 165 ? 3.66 7.508 -4.129 1 98.81 165 ILE A O 1
ATOM 1323 N N . LYS A 1 166 ? 1.712 7.703 -5.172 1 98.69 166 LYS A N 1
ATOM 1324 C CA . LYS A 1 166 ? 2.273 8.508 -6.254 1 98.69 166 LYS A CA 1
ATOM 1325 C C . LYS A 1 166 ? 2.838 9.82 -5.723 1 98.69 166 LYS A C 1
ATOM 1327 O O . LYS A 1 166 ? 3.84 10.32 -6.238 1 98.69 166 LYS A O 1
ATOM 1332 N N . PHE A 1 167 ? 2.156 10.391 -4.758 1 98.75 167 PHE A N 1
ATOM 1333 C CA . PHE A 1 167 ? 2.656 11.602 -4.113 1 98.75 167 PHE A CA 1
ATOM 1334 C C . PHE A 1 167 ? 4.047 11.367 -3.531 1 98.75 167 PHE A C 1
ATOM 1336 O O . PHE A 1 167 ? 4.977 12.125 -3.807 1 98.75 167 PHE A O 1
ATOM 1343 N N . ILE A 1 168 ? 4.195 10.312 -2.742 1 98.75 168 ILE A N 1
ATOM 1344 C CA . ILE A 1 168 ? 5.477 10.016 -2.111 1 98.75 168 ILE A CA 1
ATOM 1345 C C . ILE A 1 168 ? 6.535 9.773 -3.186 1 98.75 168 ILE A C 1
ATOM 1347 O O . ILE A 1 168 ? 7.66 10.266 -3.076 1 98.75 168 ILE A O 1
ATOM 1351 N N . GLN A 1 169 ? 6.172 9.016 -4.191 1 98.44 169 GLN A N 1
ATOM 1352 C CA . GLN A 1 169 ? 7.07 8.742 -5.309 1 98.44 169 GLN A CA 1
ATOM 1353 C C . GLN A 1 169 ? 7.578 10.039 -5.938 1 98.44 169 GLN A C 1
ATOM 1355 O O . GLN A 1 169 ? 8.773 10.188 -6.191 1 98.44 169 GLN A O 1
ATOM 1360 N N . LYS A 1 170 ? 6.641 10.883 -6.199 1 98.44 170 LYS A N 1
ATOM 1361 C CA . LYS A 1 170 ? 6.977 12.156 -6.832 1 98.44 170 LYS A CA 1
ATOM 1362 C C . LYS A 1 170 ? 7.891 12.992 -5.938 1 98.44 170 LYS A C 1
ATOM 1364 O O . LYS A 1 170 ? 8.828 13.625 -6.422 1 98.44 170 LYS A O 1
ATOM 1369 N N . MET A 1 171 ? 7.59 13.086 -4.625 1 98.38 171 MET A N 1
ATOM 1370 C CA . MET A 1 171 ? 8.461 13.805 -3.703 1 98.38 171 MET A CA 1
ATOM 1371 C C . MET A 1 171 ? 9.867 13.219 -3.717 1 98.38 171 MET A C 1
ATOM 1373 O O . MET A 1 171 ? 10.859 13.953 -3.727 1 98.38 171 MET A O 1
ATOM 1377 N N . TRP A 1 172 ? 9.945 11.891 -3.74 1 97.62 172 TRP A N 1
ATOM 1378 C CA . TRP A 1 172 ? 11.234 11.211 -3.742 1 97.62 172 TRP A CA 1
ATOM 1379 C C . TRP A 1 172 ? 12 11.492 -5.031 1 97.62 172 TRP A C 1
ATOM 1381 O O . TRP A 1 172 ? 13.172 11.867 -4.992 1 97.62 172 TRP A O 1
ATOM 1391 N N . SER A 1 173 ? 11.328 11.375 -6.137 1 96.56 173 SER A N 1
ATOM 1392 C CA . SER A 1 173 ? 11.969 11.539 -7.441 1 96.56 173 SER A CA 1
ATOM 1393 C C . SER A 1 173 ? 12.453 12.977 -7.645 1 96.56 173 SER A C 1
ATOM 1395 O O . SER A 1 173 ? 13.422 13.211 -8.367 1 96.56 173 SER A O 1
ATOM 1397 N N . ASN A 1 174 ? 11.812 13.922 -7 1 97.44 174 ASN A N 1
ATOM 1398 C CA . ASN A 1 174 ? 12.18 15.328 -7.137 1 97.44 174 ASN A CA 1
ATOM 1399 C C . ASN A 1 174 ? 13.117 15.781 -6.02 1 97.44 174 ASN A C 1
ATOM 1401 O O . ASN A 1 174 ? 13.328 16.984 -5.824 1 97.44 174 ASN A O 1
ATOM 1405 N N . ASN A 1 175 ? 13.609 14.875 -5.23 1 96.75 175 ASN A N 1
ATOM 1406 C CA . ASN A 1 175 ? 14.555 15.125 -4.148 1 96.75 175 ASN A CA 1
ATOM 1407 C C . ASN A 1 175 ? 13.969 16.062 -3.098 1 96.75 175 ASN A C 1
ATOM 1409 O O . ASN A 1 175 ? 14.648 16.969 -2.623 1 96.75 175 ASN A O 1
ATOM 1413 N N . LEU A 1 176 ? 12.719 15.812 -2.814 1 97.75 176 LEU A N 1
ATOM 1414 C CA . LEU A 1 176 ? 12.023 16.641 -1.839 1 97.75 176 LEU A CA 1
ATOM 1415 C C . LEU A 1 176 ? 11.867 15.914 -0.511 1 97.75 176 LEU A C 1
ATOM 1417 O O . LEU A 1 176 ? 11.242 16.438 0.418 1 97.75 176 LEU A O 1
ATOM 1421 N N . ILE A 1 177 ? 12.297 14.719 -0.415 1 96.94 177 ILE A N 1
ATOM 1422 C CA . ILE A 1 177 ? 12.422 13.992 0.845 1 96.94 177 ILE A CA 1
ATOM 1423 C C . ILE A 1 177 ? 13.812 14.227 1.433 1 96.94 177 ILE A C 1
ATOM 1425 O O . ILE A 1 177 ? 14.82 13.914 0.796 1 96.94 177 ILE A O 1
ATOM 1429 N N . LEU A 1 178 ? 13.812 14.789 2.605 1 94.44 178 LEU A N 1
ATOM 1430 C CA . LEU A 1 178 ? 15.031 15.297 3.227 1 94.44 178 LEU A CA 1
ATOM 1431 C C . LEU A 1 178 ? 15.305 14.586 4.551 1 94.44 178 LEU A C 1
ATOM 1433 O O . LEU A 1 178 ? 14.391 14.031 5.16 1 94.44 178 LEU A O 1
ATOM 1437 N N . GLU A 1 179 ? 16.609 14.578 4.922 1 90.88 179 GLU A N 1
ATOM 1438 C CA . GLU A 1 179 ? 16.922 14.156 6.281 1 90.88 179 GLU A CA 1
ATOM 1439 C C . GLU A 1 179 ? 16.391 15.156 7.309 1 90.88 179 GLU A C 1
ATOM 1441 O O . GLU A 1 179 ? 16.5 16.375 7.113 1 90.88 179 GLU A O 1
ATOM 1446 N N . ASN A 1 180 ? 15.695 14.602 8.18 1 78.94 180 ASN A N 1
ATOM 1447 C CA . ASN A 1 180 ? 15.156 15.453 9.234 1 78.94 180 ASN A CA 1
ATOM 1448 C C . ASN A 1 180 ? 16.188 15.734 10.32 1 78.94 180 ASN A C 1
ATOM 1450 O O . ASN A 1 180 ? 16.484 14.867 11.148 1 78.94 180 ASN A O 1
ATOM 1454 N N . GLY A 1 181 ? 17.25 16.516 10.016 1 61.75 181 GLY A N 1
ATOM 1455 C CA . GLY A 1 181 ? 18.312 16.859 10.945 1 61.75 181 GLY A CA 1
ATOM 1456 C C . GLY A 1 181 ? 17.828 17.047 12.367 1 61.75 181 GLY A C 1
ATOM 1457 O O . GLY A 1 181 ? 18.625 17.281 13.281 1 61.75 181 GLY A O 1
ATOM 1458 N N . THR A 1 182 ? 16.719 17.375 12.656 1 52.41 182 THR A N 1
ATOM 1459 C CA . THR A 1 182 ? 16.234 17.766 13.977 1 52.41 182 THR A CA 1
ATOM 1460 C C . THR A 1 182 ? 16.266 16.578 14.938 1 52.41 182 THR A C 1
ATOM 1462 O O . THR A 1 182 ? 15.234 15.953 15.188 1 52.41 182 THR A O 1
ATOM 1465 N N . ASN A 1 183 ? 17.172 15.727 14.828 1 46.38 183 ASN A N 1
ATOM 1466 C CA . ASN A 1 183 ? 17.156 14.805 15.961 1 46.38 183 ASN A CA 1
ATOM 1467 C C . ASN A 1 183 ? 16.609 15.477 17.219 1 46.38 183 ASN A C 1
ATOM 1469 O O . ASN A 1 183 ? 15.758 14.906 17.906 1 46.38 183 ASN A O 1
ATOM 1473 N N . GLY A 1 184 ? 17.469 16.406 17.922 1 43.03 184 GLY A N 1
ATOM 1474 C CA . GLY A 1 184 ? 17.438 16.969 19.266 1 43.03 184 GLY A CA 1
ATOM 1475 C C . GLY A 1 184 ? 16.375 18.031 19.438 1 43.03 184 GLY A C 1
ATOM 1476 O O . GLY A 1 184 ? 15.742 18.109 20.5 1 43.03 184 GLY A O 1
ATOM 1477 N N . THR A 1 185 ? 16.266 18.969 18.609 1 46.31 185 THR A N 1
ATOM 1478 C CA . THR A 1 185 ? 15.562 20.219 18.875 1 46.31 185 THR A CA 1
ATOM 1479 C C . THR A 1 185 ? 14.055 19.984 18.859 1 46.31 185 THR A C 1
ATOM 1481 O O . THR A 1 185 ? 13.32 20.578 19.656 1 46.31 185 THR A O 1
ATOM 1484 N N . ASN A 1 186 ? 13.555 19.125 17.984 1 53.25 186 ASN A N 1
ATOM 1485 C CA . ASN A 1 186 ? 12.125 18.844 17.875 1 53.25 186 ASN A CA 1
ATOM 1486 C C . ASN A 1 186 ? 11.609 18.078 19.094 1 53.25 186 ASN A C 1
ATOM 1488 O O . ASN A 1 186 ? 10.445 18.219 19.469 1 53.25 186 ASN A O 1
ATOM 1492 N N . THR A 1 187 ? 12.633 17.672 19.75 1 57.81 187 THR A N 1
ATOM 1493 C CA . THR A 1 187 ? 12.219 16.859 20.875 1 57.81 187 THR A CA 1
ATOM 1494 C C . THR A 1 187 ? 11.734 17.734 22.031 1 57.81 187 THR A C 1
ATOM 1496 O O . THR A 1 187 ? 10.711 17.438 22.656 1 57.81 187 THR A O 1
ATOM 1499 N N . ILE A 1 188 ? 12.5 18.891 22.234 1 64.5 188 ILE A N 1
ATOM 1500 C CA . ILE A 1 188 ? 12.094 19.719 23.359 1 64.5 188 ILE A CA 1
ATOM 1501 C C . ILE A 1 188 ? 10.742 20.359 23.078 1 64.5 188 ILE A C 1
ATOM 1503 O O . ILE A 1 188 ? 9.898 20.5 23.969 1 64.5 188 ILE A O 1
ATOM 1507 N N . GLU A 1 189 ? 10.688 20.766 21.828 1 66.69 189 GLU A N 1
ATOM 1508 C CA . GLU A 1 189 ? 9.414 21.344 21.406 1 66.69 189 GLU A CA 1
ATOM 1509 C C . GLU A 1 189 ? 8.273 20.344 21.609 1 66.69 189 GLU A C 1
ATOM 1511 O O . GLU A 1 189 ? 7.23 20.688 22.172 1 66.69 189 GLU A O 1
ATOM 1516 N N . LYS A 1 190 ? 8.625 19.219 21.172 1 65.88 190 LYS A N 1
ATOM 1517 C CA . LYS A 1 190 ? 7.613 18.188 21.328 1 65.88 190 LYS A CA 1
ATOM 1518 C C . LYS A 1 190 ? 7.328 17.906 22.797 1 65.88 190 LYS A C 1
ATOM 1520 O O . LYS A 1 190 ? 6.172 17.719 23.188 1 65.88 190 LYS A O 1
ATOM 1525 N N . GLU A 1 191 ? 8.414 17.938 23.5 1 71.44 191 GLU A N 1
ATOM 1526 C CA . GLU A 1 191 ? 8.25 17.703 24.922 1 71.44 191 GLU A CA 1
ATOM 1527 C C . GLU A 1 191 ? 7.457 18.828 25.594 1 71.44 191 GLU A C 1
ATOM 1529 O O . GLU A 1 191 ? 6.602 18.578 26.438 1 71.44 191 GLU A O 1
ATOM 1534 N N . MET A 1 192 ? 7.777 20.047 25.234 1 76 192 MET A N 1
ATOM 1535 C CA . MET A 1 192 ? 7.07 21.203 25.781 1 76 192 MET A CA 1
ATOM 1536 C C . MET A 1 192 ? 5.586 21.156 25.438 1 76 192 MET A C 1
ATOM 1538 O O . MET A 1 192 ? 4.734 21.312 26.312 1 76 192 MET A O 1
ATOM 1542 N N . ILE A 1 193 ? 5.43 20.797 24.266 1 71.31 193 ILE A N 1
ATOM 1543 C CA . ILE A 1 193 ? 4.051 20.781 23.797 1 71.31 193 ILE A CA 1
ATOM 1544 C C . ILE A 1 193 ? 3.301 19.609 24.438 1 71.31 193 ILE A C 1
ATOM 1546 O O . ILE A 1 193 ? 2.158 19.766 24.875 1 71.31 193 ILE A O 1
ATOM 1550 N N . THR A 1 194 ? 3.955 18.516 24.547 1 71.12 194 THR A N 1
ATOM 1551 C CA . THR A 1 194 ? 3.354 17.359 25.203 1 71.12 194 THR A CA 1
ATOM 1552 C C . THR A 1 194 ? 3.008 17.672 26.656 1 71.12 194 THR A C 1
ATOM 1554 O O . THR A 1 194 ? 1.917 17.344 27.125 1 71.12 194 THR A O 1
ATOM 1557 N N . TYR A 1 195 ? 3.906 18.312 27.312 1 79.62 195 TYR A N 1
ATOM 1558 C CA . TYR A 1 195 ? 3.68 18.703 28.703 1 79.62 195 TYR A CA 1
ATOM 1559 C C . TYR A 1 195 ? 2.457 19.609 28.828 1 79.62 195 TYR A C 1
ATOM 1561 O O . TYR A 1 195 ? 1.604 19.391 29.688 1 79.62 195 TYR A O 1
ATOM 1569 N N . ILE A 1 196 ? 2.363 20.562 27.953 1 80.75 196 ILE A N 1
ATOM 1570 C CA . ILE A 1 196 ? 1.261 21.516 28 1 80.75 196 ILE A CA 1
ATOM 1571 C C . ILE A 1 196 ? -0.06 20.797 27.75 1 80.75 196 ILE A C 1
ATOM 1573 O O . ILE A 1 196 ? -1.037 21 28.469 1 80.75 196 ILE A O 1
ATOM 1577 N N . ARG A 1 197 ? -0.046 19.891 26.906 1 75.19 197 ARG A N 1
ATOM 1578 C CA . ARG A 1 197 ? -1.257 19.172 26.531 1 75.19 197 ARG A CA 1
ATOM 1579 C C . ARG A 1 197 ? -1.723 18.25 27.656 1 75.19 197 ARG A C 1
ATOM 1581 O O . ARG A 1 197 ? -2.924 18.031 27.828 1 75.19 197 ARG A O 1
ATOM 1588 N N . GLN A 1 198 ? -0.753 17.891 28.344 1 80.19 198 GLN A N 1
ATOM 1589 C CA . GLN A 1 198 ? -1.072 16.969 29.422 1 80.19 198 GLN A CA 1
ATOM 1590 C C . GLN A 1 198 ? -1.479 17.719 30.688 1 80.19 198 GLN A C 1
ATOM 1592 O O . GLN A 1 198 ? -2.078 17.141 31.594 1 80.19 198 GLN A O 1
ATOM 1597 N N . ASN A 1 199 ? -1.248 19.031 30.703 1 87.81 199 ASN A N 1
ATOM 1598 C CA . ASN A 1 199 ? -1.382 19.719 31.984 1 87.81 199 ASN A CA 1
ATOM 1599 C C . ASN A 1 199 ? -2.18 21 31.859 1 87.81 199 ASN A C 1
ATOM 1601 O O . ASN A 1 199 ? -2.305 21.766 32.812 1 87.81 199 ASN A O 1
ATOM 1605 N N . TYR A 1 200 ? -2.76 21.219 30.672 1 87.25 200 TYR A N 1
ATOM 1606 C CA . TYR A 1 200 ? -3.355 22.516 30.422 1 87.25 200 TYR A CA 1
ATOM 1607 C C . TYR A 1 200 ? -4.566 22.75 31.312 1 87.25 200 TYR A C 1
ATOM 1609 O O . TYR A 1 200 ? -5.008 23.891 31.5 1 87.25 200 TYR A O 1
ATOM 1617 N N . THR A 1 201 ? -5.152 21.75 31.859 1 90.75 201 THR A N 1
ATOM 1618 C CA . THR A 1 201 ? -6.316 21.906 32.719 1 90.75 201 THR A CA 1
ATOM 1619 C C . THR A 1 201 ? -5.891 22.328 34.125 1 90.75 201 THR A C 1
ATOM 1621 O O . THR A 1 201 ? -6.738 22.625 34.969 1 90.75 201 THR A O 1
ATOM 1624 N N . ARG A 1 202 ? -4.629 22.297 34.406 1 89.12 202 ARG A N 1
ATOM 1625 C CA . ARG A 1 202 ? -4.055 22.766 35.656 1 89.12 202 ARG A CA 1
ATOM 1626 C C . ARG A 1 202 ? -3.314 24.094 35.438 1 89.12 202 ARG A C 1
ATOM 1628 O O . ARG A 1 202 ? -3.219 24.578 34.312 1 89.12 202 ARG A O 1
ATOM 1635 N N . GLU A 1 203 ? -2.934 24.625 36.594 1 87.25 203 GLU A N 1
ATOM 1636 C CA . GLU A 1 203 ? -2.184 25.875 36.5 1 87.25 203 GLU A CA 1
ATOM 1637 C C . GLU A 1 203 ? -0.785 25.641 35.938 1 87.25 203 GLU A C 1
ATOM 1639 O O . GLU A 1 203 ? -0.054 24.781 36.406 1 87.25 203 GLU A O 1
ATOM 1644 N N . ILE A 1 204 ? -0.54 26.219 34.781 1 86.5 204 ILE A N 1
ATOM 1645 C CA . ILE A 1 204 ? 0.794 26.234 34.188 1 86.5 204 ILE A CA 1
ATOM 1646 C C . ILE A 1 204 ? 1.322 27.672 34.156 1 86.5 204 ILE A C 1
ATOM 1648 O O . ILE A 1 204 ? 0.805 28.5 33.406 1 86.5 204 ILE A O 1
ATOM 1652 N N . SER A 1 205 ? 2.266 27.922 35.031 1 84.5 205 SER A N 1
ATOM 1653 C CA . SER A 1 205 ? 2.912 29.234 34.969 1 84.5 205 SER A CA 1
ATOM 1654 C C . SER A 1 205 ? 4.195 29.188 34.156 1 84.5 205 SER A C 1
ATOM 1656 O O . SER A 1 205 ? 4.816 28.125 34.031 1 84.5 205 SER A O 1
ATOM 1658 N N . LEU A 1 206 ? 4.441 30.344 33.531 1 86.75 206 LEU A N 1
ATOM 1659 C CA . LEU A 1 206 ? 5.672 30.453 32.781 1 86.75 206 LEU A CA 1
ATOM 1660 C C . LEU A 1 206 ? 6.879 30.031 33.594 1 86.75 206 LEU A C 1
ATOM 1662 O O . LEU A 1 206 ? 7.785 29.375 33.094 1 86.75 206 LEU A O 1
ATOM 1666 N N . LYS A 1 207 ? 6.805 30.422 34.844 1 86.56 207 LYS A N 1
ATOM 1667 C CA . LYS A 1 207 ? 7.895 30.094 35.781 1 86.56 207 LYS A CA 1
ATOM 1668 C C . LYS A 1 207 ? 8.016 28.578 35.969 1 86.56 207 LYS A C 1
ATOM 1670 O O . LYS A 1 207 ? 9.102 28.016 35.812 1 86.56 207 LYS A O 1
ATOM 1675 N N . GLU A 1 208 ? 6.969 27.953 36.312 1 86.25 208 GLU A N 1
ATOM 1676 C CA . GLU A 1 208 ? 6.965 26.516 36.531 1 86.25 208 GLU A CA 1
ATOM 1677 C C . GLU A 1 208 ? 7.293 25.75 35.281 1 86.25 208 GLU A C 1
ATOM 1679 O O . GLU A 1 208 ? 8 24.75 35.312 1 86.25 208 GLU A O 1
ATOM 1684 N N . PHE A 1 209 ? 6.746 26.188 34.125 1 88.19 209 PHE A N 1
ATOM 1685 C CA . PHE A 1 209 ? 6.973 25.562 32.844 1 88.19 209 PHE A CA 1
ATOM 1686 C C . PHE A 1 209 ? 8.445 25.656 32.438 1 88.19 209 PHE A C 1
ATOM 1688 O O . PHE A 1 209 ? 9.023 24.672 31.984 1 88.19 209 PHE A O 1
ATOM 1695 N N . GLY A 1 210 ? 9.008 26.797 32.625 1 87.44 210 GLY A N 1
ATOM 1696 C CA . GLY A 1 210 ? 10.43 26.969 32.375 1 87.44 210 GLY A CA 1
ATOM 1697 C C . GLY A 1 210 ? 11.297 26.047 33.219 1 87.44 210 GLY A C 1
ATOM 1698 O O . GLY A 1 210 ? 12.25 25.438 32.719 1 87.44 210 GLY A O 1
ATOM 1699 N N . ALA A 1 211 ? 10.945 25.953 34.5 1 86.25 211 ALA A N 1
ATOM 1700 C CA . ALA A 1 211 ? 11.688 25.094 35.406 1 86.25 211 ALA A CA 1
ATOM 1701 C C . ALA A 1 211 ? 11.609 23.641 34.969 1 86.25 211 ALA A C 1
ATOM 1703 O O . ALA A 1 211 ? 12.594 22.906 35.062 1 86.25 211 ALA A O 1
ATOM 1704 N N . GLN A 1 212 ? 10.453 23.281 34.5 1 84.88 212 GLN A N 1
ATOM 1705 C CA . GLN A 1 212 ? 10.227 21.906 34.062 1 84.88 212 GLN A CA 1
ATOM 1706 C C . GLN A 1 212 ? 11.18 21.531 32.906 1 84.88 212 GLN A C 1
ATOM 1708 O O . GLN A 1 212 ? 11.625 20.391 32.844 1 84.88 212 GLN A O 1
ATOM 1713 N N . PHE A 1 213 ? 11.484 22.422 32.031 1 85.44 213 PHE A N 1
ATOM 1714 C CA . PHE A 1 213 ? 12.281 22.141 30.828 1 85.44 213 PHE A CA 1
ATOM 1715 C C . PHE A 1 213 ? 13.656 22.781 30.922 1 85.44 213 PHE A C 1
ATOM 1717 O O . PHE A 1 213 ? 14.398 22.812 29.938 1 85.44 213 PHE A O 1
ATOM 1724 N N . HIS A 1 214 ? 13.875 23.359 32.188 1 87.88 214 HIS A N 1
ATOM 1725 C CA . HIS A 1 214 ? 15.148 24 32.469 1 87.88 214 HIS A CA 1
ATOM 1726 C C . HIS A 1 214 ? 15.43 25.125 31.484 1 87.88 214 HIS A C 1
ATOM 1728 O O . HIS A 1 214 ? 16.547 25.234 30.984 1 87.88 214 HIS A O 1
ATOM 1734 N N . LEU A 1 215 ? 14.414 25.828 31.188 1 87 215 LEU A N 1
ATOM 1735 C CA . LEU A 1 215 ? 14.492 26.969 30.297 1 87 215 LEU A CA 1
ATOM 1736 C C . LEU A 1 215 ? 14.062 28.25 31.016 1 87 215 LEU A C 1
ATOM 1738 O O . LEU A 1 215 ? 13.281 28.188 31.984 1 87 215 LEU A O 1
ATOM 1742 N N . SER A 1 216 ? 14.602 29.406 30.656 1 88.81 216 SER A N 1
ATOM 1743 C CA . SER A 1 216 ? 14.18 30.688 31.234 1 88.81 216 SER A CA 1
ATOM 1744 C C . SER A 1 216 ? 12.805 31.094 30.719 1 88.81 216 SER A C 1
ATOM 1746 O O . SER A 1 216 ? 12.391 30.656 29.641 1 88.81 216 SER A O 1
ATOM 1748 N N . GLU A 1 217 ? 12.125 31.828 31.562 1 87.12 217 GLU A N 1
ATOM 1749 C CA . GLU A 1 217 ? 10.828 32.375 31.156 1 87.12 217 GLU A CA 1
ATOM 1750 C C . GLU A 1 217 ? 10.938 33.156 29.859 1 87.12 217 GLU A C 1
ATOM 1752 O O . GLU A 1 217 ? 10.062 33.062 28.984 1 87.12 217 GLU A O 1
ATOM 1757 N N . LYS A 1 218 ? 12 33.844 29.766 1 88 218 LYS A N 1
ATOM 1758 C CA . LYS A 1 218 ? 12.227 34.656 28.578 1 88 218 LYS A CA 1
ATOM 1759 C C . LYS A 1 218 ? 12.383 33.781 27.344 1 88 218 LYS A C 1
ATOM 1761 O O . LYS A 1 218 ? 11.844 34.094 26.281 1 88 218 LYS A O 1
ATOM 1766 N N . TYR A 1 219 ? 13.078 32.75 27.531 1 84.12 219 TYR A N 1
ATOM 1767 C CA . TYR A 1 219 ? 13.281 31.812 26.422 1 84.12 219 TYR A CA 1
ATOM 1768 C C . TYR A 1 219 ? 11.961 31.203 25.969 1 84.12 219 TYR A C 1
ATOM 1770 O O . TYR A 1 219 ? 11.672 31.141 24.766 1 84.12 219 TYR A O 1
ATOM 1778 N N . ILE A 1 220 ? 11.18 30.828 26.938 1 82.06 220 ILE A N 1
ATOM 1779 C CA . ILE A 1 220 ? 9.906 30.172 26.625 1 82.06 220 ILE A CA 1
ATOM 1780 C C . ILE A 1 220 ? 8.992 31.156 25.906 1 82.06 220 ILE A C 1
ATOM 1782 O O . ILE A 1 220 ? 8.375 30.812 24.891 1 82.06 220 ILE A O 1
ATOM 1786 N N . SER A 1 221 ? 8.938 32.281 26.484 1 81.75 221 SER A N 1
ATOM 1787 C CA . SER A 1 221 ? 8.094 33.312 25.875 1 81.75 221 SER A CA 1
ATOM 1788 C C . SER A 1 221 ? 8.531 33.594 24.438 1 81.75 221 SER A C 1
ATOM 1790 O O . SER A 1 221 ? 7.691 33.656 23.531 1 81.75 221 SER A O 1
ATOM 1792 N N . ARG A 1 222 ? 9.82 33.75 24.219 1 78.5 222 ARG A N 1
ATOM 1793 C CA . ARG A 1 222 ? 10.359 33.969 22.891 1 78.5 222 ARG A CA 1
ATOM 1794 C C . ARG A 1 222 ? 10.117 32.781 21.969 1 78.5 222 ARG A C 1
ATOM 1796 O O . ARG A 1 222 ? 9.773 32.969 20.797 1 78.5 222 ARG A O 1
ATOM 1803 N N . TYR A 1 223 ? 10.305 31.719 22.609 1 72.06 223 TYR A N 1
ATOM 1804 C CA . TYR A 1 223 ? 10.141 30.484 21.844 1 72.06 223 TYR A CA 1
ATOM 1805 C C . TYR A 1 223 ? 8.727 30.359 21.297 1 72.06 223 TYR A C 1
ATOM 1807 O O . TYR A 1 223 ? 8.531 30.109 20.109 1 72.06 223 TYR A O 1
ATOM 1815 N N . PHE A 1 224 ? 7.715 30.547 22.125 1 72.06 224 PHE A N 1
ATOM 1816 C CA . PHE A 1 224 ? 6.316 30.438 21.719 1 72.06 224 PHE A CA 1
ATOM 1817 C C . PHE A 1 224 ? 5.961 31.547 20.734 1 72.06 224 PHE A C 1
ATOM 1819 O O . PHE A 1 224 ? 5.289 31.297 19.734 1 72.06 224 PHE A O 1
ATOM 1826 N N . LYS A 1 225 ? 6.457 32.688 21.016 1 68.06 225 LYS A N 1
ATOM 1827 C CA . LYS A 1 225 ? 6.191 33.812 20.094 1 68.06 225 LYS A CA 1
ATOM 1828 C C . LYS A 1 225 ? 6.82 33.562 18.734 1 68.06 225 LYS A C 1
ATOM 1830 O O . LYS A 1 225 ? 6.184 33.781 17.703 1 68.06 225 LYS A O 1
ATOM 1835 N N . GLU A 1 226 ? 8 33.125 18.797 1 63.19 226 GLU A N 1
ATOM 1836 C CA . GLU A 1 226 ? 8.758 32.969 17.562 1 63.19 226 GLU A CA 1
ATOM 1837 C C . GLU A 1 226 ? 8.25 31.75 16.781 1 63.19 226 GLU A C 1
ATOM 1839 O O . GLU A 1 226 ? 8.148 31.797 15.562 1 63.19 226 GLU A O 1
ATOM 1844 N N . HIS A 1 227 ? 7.879 30.734 17.594 1 59.94 227 HIS A N 1
ATOM 1845 C CA . HIS A 1 227 ? 7.59 29.484 16.922 1 59.94 227 HIS A CA 1
ATOM 1846 C C . HIS A 1 227 ? 6.09 29.297 16.719 1 59.94 227 HIS A C 1
ATOM 1848 O O . HIS A 1 227 ? 5.668 28.641 15.758 1 59.94 227 HIS A O 1
ATOM 1854 N N . PHE A 1 228 ? 5.32 29.984 17.672 1 60.06 228 PHE A N 1
ATOM 1855 C CA . PHE A 1 228 ? 3.883 29.75 17.609 1 60.06 228 PHE A CA 1
ATOM 1856 C C . PHE A 1 228 ? 3.131 31.047 17.375 1 60.06 228 PHE A C 1
ATOM 1858 O O . PHE A 1 228 ? 1.919 31.047 17.156 1 60.06 228 PHE A O 1
ATOM 1865 N N . HIS A 1 229 ? 3.822 32.188 17.375 1 59.53 229 HIS A N 1
ATOM 1866 C CA . HIS A 1 229 ? 3.281 33.531 17.234 1 59.53 229 HIS A CA 1
ATOM 1867 C C . HIS A 1 229 ? 2.191 33.781 18.266 1 59.53 229 HIS A C 1
ATOM 1869 O O . HIS A 1 229 ? 1.291 34.594 18.016 1 59.53 229 HIS A O 1
ATOM 1875 N N . ILE A 1 230 ? 2.168 32.938 19.172 1 63.47 230 ILE A N 1
ATOM 1876 C CA . ILE A 1 230 ? 1.295 33.125 20.328 1 63.47 230 ILE A CA 1
ATOM 1877 C C . ILE A 1 230 ? 2.084 32.938 21.625 1 63.47 230 ILE A C 1
ATOM 1879 O O . ILE A 1 230 ? 3.191 32.375 21.594 1 63.47 230 ILE A O 1
ATOM 1883 N N . THR A 1 231 ? 1.594 33.5 22.656 1 76.69 231 THR A N 1
ATOM 1884 C CA . THR A 1 231 ? 2.223 33.281 23.953 1 76.69 231 THR A CA 1
ATOM 1885 C C . THR A 1 231 ? 1.841 31.922 24.531 1 76.69 231 THR A C 1
ATOM 1887 O O . THR A 1 231 ? 0.878 31.297 24.078 1 76.69 231 THR A O 1
ATOM 1890 N N . LEU A 1 232 ? 2.67 31.469 25.453 1 80.56 232 LEU A N 1
ATOM 1891 C CA . LEU A 1 232 ? 2.352 30.25 26.172 1 80.56 232 LEU A CA 1
ATOM 1892 C C . LEU A 1 232 ? 0.937 30.297 26.734 1 80.56 232 LEU A C 1
ATOM 1894 O O . LEU A 1 232 ? 0.18 29.328 26.625 1 80.56 232 LEU A O 1
ATOM 1898 N N . SER A 1 233 ? 0.592 31.453 27.266 1 81.75 233 SER A N 1
ATOM 1899 C CA . SER A 1 233 ? -0.726 31.641 27.859 1 81.75 233 SER A CA 1
ATOM 1900 C C . SER A 1 233 ? -1.832 31.484 26.828 1 81.75 233 SER A C 1
ATOM 1902 O O . SER A 1 233 ? -2.865 30.875 27.094 1 81.75 233 SER A O 1
ATOM 1904 N N . GLN A 1 234 ? -1.591 32.062 25.703 1 79 234 GLN A N 1
ATOM 1905 C CA . GLN A 1 234 ? -2.57 31.969 24.625 1 79 234 GLN A CA 1
ATOM 1906 C C . GLN A 1 234 ? -2.734 30.531 24.156 1 79 234 GLN A C 1
ATOM 1908 O O . GLN A 1 234 ? -3.85 30.094 23.859 1 79 234 GLN A O 1
ATOM 1913 N N . TYR A 1 235 ? -1.588 29.922 24.094 1 77.88 235 TYR A N 1
ATOM 1914 C CA . TYR A 1 235 ? -1.624 28.516 23.672 1 77.88 235 TYR A CA 1
ATOM 1915 C C . TYR A 1 235 ? -2.428 27.688 24.656 1 77.88 235 TYR A C 1
ATOM 1917 O O . TYR A 1 235 ? -3.291 26.891 24.266 1 77.88 235 TYR A O 1
ATOM 1925 N N . ILE A 1 236 ? -2.148 27.859 25.938 1 82.25 236 ILE A N 1
ATOM 1926 C CA . ILE A 1 236 ? -2.848 27.141 26.984 1 82.25 236 ILE A CA 1
ATOM 1927 C C . ILE A 1 236 ? -4.34 27.469 26.938 1 82.25 236 ILE A C 1
ATOM 1929 O O . ILE A 1 236 ? -5.18 26.562 27.016 1 82.25 236 ILE A O 1
ATOM 1933 N N . ASN A 1 237 ? -4.645 28.703 26.703 1 83.62 237 ASN A N 1
ATOM 1934 C CA . ASN A 1 237 ? -6.035 29.141 26.641 1 83.62 237 ASN A CA 1
ATOM 1935 C C . ASN A 1 237 ? -6.766 28.484 25.469 1 83.62 237 ASN A C 1
ATOM 1937 O O . ASN A 1 237 ? -7.926 28.094 25.594 1 83.62 237 ASN A O 1
ATOM 1941 N N . HIS A 1 238 ? -6.066 28.469 24.438 1 77.38 238 HIS A N 1
ATOM 1942 C CA . HIS A 1 238 ? -6.656 27.828 23.266 1 77.38 238 HIS A CA 1
ATOM 1943 C C . HIS A 1 238 ? -7.031 26.375 23.562 1 77.38 238 HIS A C 1
ATOM 1945 O O . HIS A 1 238 ? -8.133 25.938 23.234 1 77.38 238 HIS A O 1
ATOM 1951 N N . LEU A 1 239 ? -6.113 25.672 24.141 1 78.56 239 LEU A N 1
ATOM 1952 C CA . LEU A 1 239 ? -6.355 24.281 24.484 1 78.56 239 LEU A CA 1
ATOM 1953 C C . LEU A 1 239 ? -7.543 24.141 25.438 1 78.56 239 LEU A C 1
ATOM 1955 O O . LEU A 1 239 ? -8.383 23.266 25.266 1 78.56 239 LEU A O 1
ATOM 1959 N N . ARG A 1 240 ? -7.586 25.031 26.344 1 85.75 240 ARG A N 1
ATOM 1960 C CA . ARG A 1 240 ? -8.664 25.016 27.328 1 85.75 240 ARG A CA 1
ATOM 1961 C C . ARG A 1 240 ? -10.016 25.281 26.672 1 85.75 240 ARG A C 1
ATOM 1963 O O . ARG A 1 240 ? -11 24.609 26.984 1 85.75 240 ARG A O 1
ATOM 1970 N N . LEU A 1 241 ? -10.023 26.172 25.766 1 84.69 241 LEU A N 1
ATOM 1971 C CA . LEU A 1 241 ? -11.266 26.531 25.094 1 84.69 241 LEU A CA 1
ATOM 1972 C C . LEU A 1 241 ? -11.742 25.391 24.188 1 84.69 241 LEU A C 1
ATOM 1974 O O . LEU A 1 241 ? -12.938 25.125 24.109 1 84.69 241 LEU A O 1
ATOM 1978 N N . GLU A 1 242 ? -10.812 24.797 23.578 1 77.56 242 GLU A N 1
ATOM 1979 C CA . GLU A 1 242 ? -11.156 23.656 22.734 1 77.56 242 GLU A CA 1
ATOM 1980 C C . GLU A 1 242 ? -11.75 22.516 23.562 1 77.56 242 GLU A C 1
ATOM 1982 O O . GLU A 1 242 ? -12.727 21.891 23.156 1 77.56 242 GLU A O 1
ATOM 1987 N N . HIS A 1 243 ? -11.109 22.234 24.641 1 82.62 243 HIS A N 1
ATOM 1988 C CA . HIS A 1 243 ? -11.602 21.219 25.562 1 82.62 243 HIS A CA 1
ATOM 1989 C C . HIS A 1 243 ? -13 21.578 26.078 1 82.62 243 HIS A C 1
ATOM 1991 O O . HIS A 1 243 ? -13.867 20.703 26.172 1 82.62 243 HIS A O 1
ATOM 1997 N N . ALA A 1 244 ? -13.164 22.766 26.344 1 86.19 244 ALA A N 1
ATOM 1998 C CA . ALA A 1 244 ? -14.469 23.234 26.812 1 86.19 244 ALA A CA 1
ATOM 1999 C C . ALA A 1 244 ? -15.539 23.031 25.75 1 86.19 244 ALA A C 1
ATOM 2001 O O . ALA A 1 244 ? -16.656 22.609 26.047 1 86.19 244 ALA A O 1
ATOM 2002 N N . ARG A 1 245 ? -15.148 23.359 24.594 1 81.06 245 ARG A N 1
ATOM 2003 C CA . ARG A 1 245 ? -16.078 23.172 23.484 1 81.06 245 ARG A CA 1
ATOM 2004 C C . ARG A 1 245 ? -16.531 21.719 23.391 1 81.06 245 ARG A C 1
ATOM 2006 O O . ARG A 1 245 ? -17.719 21.438 23.234 1 81.06 245 ARG A O 1
ATOM 2013 N N . GLN A 1 246 ? -15.602 20.844 23.5 1 77.31 246 GLN A N 1
ATOM 2014 C CA . GLN A 1 246 ? -15.883 19.422 23.422 1 77.31 246 GLN A CA 1
ATOM 2015 C C . GLN A 1 246 ? -16.812 18.984 24.562 1 77.31 246 GLN A C 1
ATOM 2017 O O . GLN A 1 246 ? -17.766 18.234 24.328 1 77.31 246 GLN A O 1
ATOM 2022 N N . LEU A 1 247 ? -16.5 19.516 25.672 1 84.62 247 LEU A N 1
ATOM 2023 C CA . LEU A 1 247 ? -17.328 19.188 26.828 1 84.62 247 LEU A CA 1
ATOM 2024 C C . LEU A 1 247 ? -18.75 19.719 26.656 1 84.62 247 LEU A C 1
ATOM 2026 O O . LEU A 1 247 ? -19.719 19.047 27.031 1 84.62 247 LEU A O 1
ATOM 2030 N N . LEU A 1 248 ? -18.844 20.812 26.062 1 84.31 248 LEU A N 1
ATOM 2031 C CA . LEU A 1 248 ? -20.156 21.406 25.828 1 84.31 248 LEU A CA 1
ATOM 2032 C C . LEU A 1 248 ? -20.969 20.594 24.844 1 84.31 248 LEU A C 1
ATOM 2034 O O . LEU A 1 248 ? -22.188 20.484 24.969 1 84.31 248 LEU A O 1
ATOM 2038 N N . GLU A 1 249 ? -20.203 19.984 23.938 1 76.44 249 GLU A N 1
ATOM 2039 C CA . GLU A 1 249 ? -20.859 19.203 22.891 1 76.44 249 GLU A CA 1
ATOM 2040 C C . GLU A 1 249 ? -21.203 17.812 23.375 1 76.44 249 GLU A C 1
ATOM 2042 O O . GLU A 1 249 ? -22.188 17.219 22.922 1 76.44 249 GLU A O 1
ATOM 2047 N N . GLU A 1 250 ? -20.406 17.328 24.281 1 74.19 250 GLU A N 1
ATOM 2048 C CA . GLU A 1 250 ? -20.469 15.891 24.562 1 74.19 250 GLU A CA 1
ATOM 2049 C C . GLU A 1 250 ? -21.125 15.625 25.922 1 74.19 250 GLU A C 1
ATOM 2051 O O . GLU A 1 250 ? -21.406 14.477 26.266 1 74.19 250 GLU A O 1
ATOM 2056 N N . SER A 1 251 ? -21.281 16.688 26.703 1 76 251 SER A N 1
ATOM 2057 C CA . SER A 1 251 ? -21.781 16.469 28.062 1 76 251 SER A CA 1
ATOM 2058 C C . SER A 1 251 ? -22.875 17.453 28.422 1 76 251 SER A C 1
ATOM 2060 O O . SER A 1 251 ? -23.062 18.453 27.719 1 76 251 SER A O 1
ATOM 2062 N N . ALA A 1 252 ? -23.641 17.125 29.5 1 81.69 252 ALA A N 1
ATOM 2063 C CA . ALA A 1 252 ? -24.672 18.016 30.031 1 81.69 252 ALA A CA 1
ATOM 2064 C C . ALA A 1 252 ? -24.156 18.766 31.25 1 81.69 252 ALA A C 1
ATOM 2066 O O . ALA A 1 252 ? -24.953 19.328 32 1 81.69 252 ALA A O 1
ATOM 2067 N N . THR A 1 253 ? -22.859 18.812 31.391 1 86.69 253 THR A N 1
ATOM 2068 C CA . THR A 1 253 ? -22.234 19.484 32.531 1 86.69 253 THR A CA 1
ATOM 2069 C C . THR A 1 253 ? -22.5 21 32.469 1 86.69 253 THR A C 1
ATOM 2071 O O . THR A 1 253 ? -22.562 21.578 31.375 1 86.69 253 THR A O 1
ATOM 2074 N N . SER A 1 254 ? -22.672 21.609 33.656 1 91.38 254 SER A N 1
ATOM 2075 C CA . SER A 1 254 ? -22.938 23.031 33.688 1 91.38 254 SER A CA 1
ATOM 2076 C C . SER A 1 254 ? -21.766 23.828 33.125 1 91.38 254 SER A C 1
ATOM 2078 O O . SER A 1 254 ? -20.641 23.344 33.062 1 91.38 254 SER A O 1
ATOM 2080 N N . VAL A 1 255 ? -22.031 25.016 32.719 1 92.56 255 VAL A N 1
ATOM 2081 C CA . VAL A 1 255 ? -21.016 25.891 32.156 1 92.56 255 VAL A CA 1
ATOM 2082 C C . VAL A 1 255 ? -19.891 26.125 33.156 1 92.56 255 VAL A C 1
ATOM 2084 O O . VAL A 1 255 ? -18.719 26.172 32.812 1 92.56 255 VAL A O 1
ATOM 2087 N N . THR A 1 256 ? -20.359 26.234 34.438 1 93.25 256 THR A N 1
ATOM 2088 C CA . THR A 1 256 ? -19.391 26.453 35.5 1 93.25 256 THR A CA 1
ATOM 2089 C C . THR A 1 256 ? -18.453 25.25 35.625 1 93.25 256 THR A C 1
ATOM 2091 O O . THR A 1 256 ? -17.234 25.406 35.75 1 93.25 256 THR A O 1
ATOM 2094 N N . GLU A 1 257 ? -18.984 24.109 35.562 1 93.25 257 GLU A N 1
ATOM 2095 C CA . GLU A 1 257 ? -18.188 22.891 35.656 1 93.25 257 GLU A CA 1
ATOM 2096 C C . GLU A 1 257 ? -17.297 22.703 34.438 1 93.25 257 GLU A C 1
ATOM 2098 O O . GLU A 1 257 ? -16.156 22.25 34.562 1 93.25 257 GLU A O 1
ATOM 2103 N N . VAL A 1 258 ? -17.781 23.031 33.281 1 94.06 258 VAL A N 1
ATOM 2104 C CA . VAL A 1 258 ? -16.984 22.969 32.031 1 94.06 258 VAL A CA 1
ATOM 2105 C C . VAL A 1 258 ? -15.766 23.875 32.156 1 94.06 258 VAL A C 1
ATOM 2107 O O . VAL A 1 258 ? -14.656 23.484 31.781 1 94.06 258 VAL A O 1
ATOM 2110 N N . ALA A 1 259 ? -16.047 25.031 32.75 1 94.25 259 ALA A N 1
ATOM 2111 C CA . ALA A 1 259 ? -14.945 25.984 32.906 1 94.25 259 ALA A CA 1
ATOM 2112 C C . ALA A 1 259 ? -13.867 25.406 33.844 1 94.25 259 ALA A C 1
ATOM 2114 O O . ALA A 1 259 ? -12.68 25.422 33.469 1 94.25 259 ALA A O 1
ATOM 2115 N N . MET A 1 260 ? -14.305 24.859 34.906 1 92.5 260 MET A N 1
ATOM 2116 C CA . MET A 1 260 ? -13.375 24.328 35.906 1 92.5 260 MET A CA 1
ATOM 2117 C C . MET A 1 260 ? -12.633 23.109 35.375 1 92.5 260 MET A C 1
ATOM 2119 O O . MET A 1 260 ? -11.422 23 35.531 1 92.5 260 MET A O 1
ATOM 2123 N N . CYS A 1 261 ? -13.352 22.312 34.656 1 92.25 261 CYS A N 1
ATOM 2124 C CA . CYS A 1 261 ? -12.781 21.094 34.094 1 92.25 261 CYS A CA 1
ATOM 2125 C C . CYS A 1 261 ? -11.789 21.422 33 1 92.25 261 CYS A C 1
ATOM 2127 O O . CYS A 1 261 ? -10.914 20.609 32.688 1 92.25 261 CYS A O 1
ATOM 2129 N N . SER A 1 262 ? -11.984 22.562 32.5 1 92.56 262 SER A N 1
ATOM 2130 C CA . SER A 1 262 ? -11.125 22.969 31.375 1 92.56 262 SER A CA 1
ATOM 2131 C C . SER A 1 262 ? -9.906 23.734 31.875 1 92.56 262 SER A C 1
ATOM 2133 O O . SER A 1 262 ? -9.016 24.078 31.078 1 92.56 262 SER A O 1
ATOM 2135 N N . GLY A 1 263 ? -9.844 24.078 33.156 1 92.56 263 GLY A N 1
ATOM 2136 C CA . GLY A 1 263 ? -8.648 24.672 33.75 1 92.56 263 GLY A CA 1
ATOM 2137 C C . GLY A 1 263 ? -8.828 26.141 34.094 1 92.56 263 GLY A C 1
ATOM 2138 O O . GLY A 1 263 ? -7.871 26.812 34.469 1 92.56 263 GLY A O 1
ATOM 2139 N N . TYR A 1 264 ? -10.039 26.641 33.969 1 92.75 264 TYR A N 1
ATOM 2140 C CA . TYR A 1 264 ? -10.289 28.031 34.312 1 92.75 264 TYR A CA 1
ATOM 2141 C C . TYR A 1 264 ? -10.617 28.156 35.812 1 92.75 264 TYR A C 1
ATOM 2143 O O . TYR A 1 264 ? -11.422 27.391 36.344 1 92.75 264 TYR A O 1
ATOM 2151 N N . GLN A 1 265 ? -9.938 29.125 36.406 1 88.06 265 GLN A N 1
ATOM 2152 C CA . GLN A 1 265 ? -10.25 29.422 37.812 1 88.06 265 GLN A CA 1
ATOM 2153 C C . GLN A 1 265 ? -11.312 30.516 37.906 1 88.06 265 GLN A C 1
ATOM 2155 O O . GLN A 1 265 ? -11.961 30.656 38.969 1 88.06 265 GLN A O 1
ATOM 2160 N N . ASN A 1 266 ? -11.438 31.234 36.906 1 91.69 266 ASN A N 1
ATOM 2161 C CA . ASN A 1 266 ? -12.391 32.344 36.781 1 91.69 266 ASN A CA 1
ATOM 2162 C C . ASN A 1 266 ? -13.406 32.094 35.688 1 91.69 266 ASN A C 1
ATOM 2164 O O . ASN A 1 266 ? -13.07 32.219 34.5 1 91.69 266 ASN A O 1
ATOM 2168 N N . VAL A 1 267 ? -14.695 31.828 36.062 1 93.12 267 VAL A N 1
ATOM 2169 C CA . VAL A 1 267 ? -15.742 31.484 35.125 1 93.12 267 VAL A CA 1
ATOM 2170 C C . VAL A 1 267 ? -16.031 32.656 34.219 1 93.12 267 VAL A C 1
ATOM 2172 O O . VAL A 1 267 ? -16.297 32.5 33.031 1 93.12 267 VAL A O 1
ATOM 2175 N N . SER A 1 268 ? -15.984 33.844 34.812 1 93.69 268 SER A N 1
ATOM 2176 C CA . SER A 1 268 ? -16.25 35.031 34 1 93.69 268 SER A CA 1
ATOM 2177 C C . SER A 1 268 ? -15.211 35.188 32.906 1 93.69 268 SER A C 1
ATOM 2179 O O . SER A 1 268 ? -15.555 35.562 31.781 1 93.69 268 SER A O 1
ATOM 2181 N N . TYR A 1 269 ? -14.016 34.875 33.281 1 93.19 269 TYR A N 1
ATOM 2182 C CA . TYR A 1 269 ? -12.953 34.938 32.281 1 93.19 269 TYR A CA 1
ATOM 2183 C C . TYR A 1 269 ? -13.156 33.875 31.188 1 93.19 269 TYR A C 1
ATOM 2185 O O . TYR A 1 269 ? -12.938 34.125 30.016 1 93.19 269 TYR A O 1
ATOM 2193 N N . PHE A 1 270 ? -13.586 32.75 31.578 1 94.62 270 PHE A N 1
ATOM 2194 C CA . PHE A 1 270 ? -13.891 31.656 30.641 1 94.62 270 PHE A CA 1
ATOM 2195 C C . PHE A 1 270 ? -14.961 32.094 29.656 1 94.62 270 PHE A C 1
ATOM 2197 O O . PHE A 1 270 ? -14.789 31.953 28.438 1 94.62 270 PHE A O 1
ATOM 2204 N N . ILE A 1 271 ? -16.047 32.594 30.141 1 92.62 271 ILE A N 1
ATOM 2205 C CA . ILE A 1 271 ? -17.172 32.969 29.297 1 92.62 271 ILE A CA 1
ATOM 2206 C C . ILE A 1 271 ? -16.734 34.031 28.297 1 92.62 271 ILE A C 1
ATOM 2208 O O . ILE A 1 271 ? -17.062 33.938 27.109 1 92.62 271 ILE A O 1
ATOM 2212 N N . ARG A 1 272 ? -15.938 34.969 28.766 1 92.12 272 ARG A N 1
ATOM 2213 C CA . ARG A 1 272 ? -15.445 36.031 27.891 1 92.12 272 ARG A CA 1
ATOM 2214 C C . ARG A 1 272 ? -14.508 35.469 26.828 1 92.12 272 ARG A C 1
ATOM 2216 O O . ARG A 1 272 ? -14.609 35.812 25.656 1 92.12 272 ARG A O 1
ATOM 2223 N N . SER A 1 273 ? -13.641 34.625 27.234 1 90.12 273 SER A N 1
ATOM 2224 C CA . SER A 1 273 ? -12.68 34.031 26.328 1 90.12 273 SER A CA 1
ATOM 2225 C C . SER A 1 273 ? -13.367 33.156 25.297 1 90.12 273 SER A C 1
ATOM 2227 O O . SER A 1 273 ? -13 33.156 24.109 1 90.12 273 SER A O 1
ATOM 2229 N N . PHE A 1 274 ? -14.352 32.375 25.703 1 88.94 274 PHE A N 1
ATOM 2230 C CA . PHE A 1 274 ? -15.109 31.516 24.812 1 88.94 274 PHE A CA 1
ATOM 2231 C C . PHE A 1 274 ? -15.859 32.312 23.766 1 88.94 274 PHE A C 1
ATOM 2233 O O . PHE A 1 274 ? -15.805 32 22.578 1 88.94 274 PHE A O 1
ATOM 2240 N N . LYS A 1 275 ? -16.438 33.375 24.25 1 86.06 275 LYS A N 1
ATOM 2241 C CA . LYS A 1 275 ? -17.156 34.25 23.344 1 86.06 275 LYS A CA 1
ATOM 2242 C C . LYS A 1 275 ? -16.219 34.875 22.328 1 86.06 275 LYS A C 1
ATOM 2244 O O . LYS A 1 275 ? -16.562 35 21.141 1 86.06 275 LYS A O 1
ATOM 2249 N N . LYS A 1 276 ? -15.141 35.312 22.828 1 82.19 276 LYS A N 1
ATOM 2250 C CA . LYS A 1 276 ? -14.156 35.906 21.938 1 82.19 276 LYS A CA 1
ATOM 2251 C C . LYS A 1 276 ? -13.703 34.938 20.859 1 82.19 276 LYS A C 1
ATOM 2253 O O . LYS A 1 276 ? -13.562 35.312 19.703 1 82.19 276 LYS A O 1
ATOM 2258 N N . MET A 1 277 ? -13.539 33.75 21.234 1 74.31 277 MET A N 1
ATOM 2259 C CA . MET A 1 277 ? -13.008 32.75 20.312 1 74.31 277 MET A CA 1
ATOM 2260 C C . MET A 1 277 ? -14.094 32.25 19.375 1 74.31 277 MET A C 1
ATOM 2262 O O . MET A 1 277 ? -13.852 32.062 18.188 1 74.31 277 MET A O 1
ATOM 2266 N N . TYR A 1 278 ? -15.328 31.984 19.891 1 75.75 278 TYR A N 1
ATOM 2267 C CA . TYR A 1 278 ? -16.328 31.25 19.125 1 75.75 278 TYR A CA 1
ATOM 2268 C C . TYR A 1 278 ? -17.484 32.156 18.734 1 75.75 278 TYR A C 1
ATOM 2270 O O . TYR A 1 278 ? -18.391 31.75 18 1 75.75 278 TYR A O 1
ATOM 2278 N N . GLY A 1 279 ? -17.422 33.344 19.25 1 78.19 279 GLY A N 1
ATOM 2279 C CA . GLY A 1 279 ? -18.406 34.344 18.844 1 78.19 279 GLY A CA 1
ATOM 2280 C C . GLY A 1 279 ? -19.703 34.281 19.641 1 78.19 279 GLY A C 1
ATOM 2281 O O . GLY A 1 279 ? -20.531 35.188 19.547 1 78.19 279 GLY A O 1
ATOM 2282 N N . VAL A 1 280 ? -19.891 33.219 20.344 1 83.06 280 VAL A N 1
ATOM 2283 C CA . VAL A 1 280 ? -21.094 33.062 21.156 1 83.06 280 VAL A CA 1
ATOM 2284 C C . VAL A 1 280 ? -20.703 32.594 22.562 1 83.06 280 VAL A C 1
ATOM 2286 O O . VAL A 1 280 ? -19.609 32.062 22.766 1 83.06 280 VAL A O 1
ATOM 2289 N N . SER A 1 281 ? -21.609 32.844 23.469 1 90.25 281 SER A N 1
ATOM 2290 C CA . SER A 1 281 ? -21.344 32.375 24.828 1 90.25 281 SER A CA 1
ATOM 2291 C C . SER A 1 281 ? -21.453 30.875 24.922 1 90.25 281 SER A C 1
ATOM 2293 O O . SER A 1 281 ? -22.078 30.234 24.078 1 90.25 281 SER A O 1
ATOM 2295 N N . PRO A 1 282 ? -20.75 30.312 25.953 1 91.12 282 PRO A N 1
ATOM 2296 C CA . PRO A 1 282 ? -20.828 28.859 26.109 1 91.12 282 PRO A CA 1
ATOM 2297 C C . PRO A 1 282 ? -22.266 28.344 26.203 1 91.12 282 PRO A C 1
ATOM 2299 O O . PRO A 1 282 ? -22.594 27.312 25.609 1 91.12 282 PRO A O 1
ATOM 2302 N N . LEU A 1 283 ? -23.109 29.016 26.906 1 88.31 283 LEU A N 1
ATOM 2303 C CA . LEU A 1 283 ? -24.5 28.594 27.062 1 88.31 283 LEU A CA 1
ATOM 2304 C C . LEU A 1 283 ? -25.234 28.609 25.719 1 88.31 283 LEU A C 1
ATOM 2306 O O . LEU A 1 283 ? -25.969 27.672 25.406 1 88.31 283 LEU A O 1
ATOM 2310 N N . LYS A 1 284 ? -25.016 29.594 24.953 1 85.94 284 LYS A N 1
ATOM 2311 C CA . LYS A 1 284 ? -25.625 29.703 23.625 1 85.94 284 LYS A CA 1
ATOM 2312 C C . LYS A 1 284 ? -25.078 28.625 22.688 1 85.94 284 LYS A C 1
ATOM 2314 O O . LYS A 1 284 ? -25.828 28.094 21.859 1 85.94 284 LYS A O 1
ATOM 2319 N N . TYR A 1 285 ? -23.781 28.453 22.812 1 82.06 285 TYR A N 1
ATOM 2320 C CA . TYR A 1 285 ? -23.141 27.422 21.984 1 82.06 285 TYR A CA 1
ATOM 2321 C C . TYR A 1 285 ? -23.797 26.062 22.203 1 82.06 285 TYR A C 1
ATOM 2323 O O . TYR A 1 285 ? -24.094 25.344 21.25 1 82.06 285 TYR A O 1
ATOM 2331 N N . ARG A 1 286 ? -23.969 25.609 23.391 1 80.56 286 ARG A N 1
ATOM 2332 C CA . ARG A 1 286 ? -24.594 24.344 23.734 1 80.56 286 ARG A CA 1
ATOM 2333 C C . ARG A 1 286 ? -26 24.25 23.188 1 80.56 286 ARG A C 1
ATOM 2335 O O . ARG A 1 286 ? -26.406 23.219 22.656 1 80.56 286 ARG A O 1
ATOM 2342 N N . LYS A 1 287 ? -26.719 25.297 23.312 1 74.44 287 LYS A N 1
ATOM 2343 C CA . LYS A 1 287 ? -28.094 25.297 22.844 1 74.44 287 LYS A CA 1
ATOM 2344 C C . LYS A 1 287 ? -28.156 25.125 21.328 1 74.44 287 LYS A C 1
ATOM 2346 O O . LYS A 1 287 ? -29.062 24.469 20.797 1 74.44 287 LYS A O 1
ATOM 2351 N N . ALA A 1 288 ? -27.203 25.625 20.656 1 62.19 288 ALA A N 1
ATOM 2352 C CA . ALA A 1 288 ? -27.141 25.516 19.203 1 62.19 288 ALA A CA 1
ATOM 2353 C C . ALA A 1 288 ? -26.703 24.125 18.781 1 62.19 288 ALA A C 1
ATOM 2355 O O . ALA A 1 288 ? -27.156 23.609 17.75 1 62.19 288 ALA A O 1
ATOM 2356 N N . SER A 1 289 ? -25.797 23.547 19.375 1 53.72 289 SER A N 1
ATOM 2357 C CA . SER A 1 289 ? -25.312 22.219 19.031 1 53.72 289 SER A CA 1
ATOM 2358 C C . SER A 1 289 ? -26.359 21.156 19.328 1 53.72 289 SER A C 1
ATOM 2360 O O . SER A 1 289 ? -26.375 20.078 18.719 1 53.72 289 SER A O 1
ATOM 2362 N N . CYS A 1 290 ? -27.156 21.297 20.234 1 46.38 290 CYS A N 1
ATOM 2363 C CA . CYS A 1 290 ? -28.281 20.406 20.531 1 46.38 290 CYS A CA 1
ATOM 2364 C C . CYS A 1 290 ? -29.344 20.5 19.438 1 46.38 290 CYS A C 1
ATOM 2366 O O . CYS A 1 290 ? -30.203 19.625 19.328 1 46.38 290 CYS A O 1
ATOM 2368 N N . ILE A 1 291 ? -29.484 21.609 18.781 1 37.19 291 ILE A N 1
ATOM 2369 C CA . ILE A 1 291 ? -30.516 21.688 17.766 1 37.19 291 ILE A CA 1
ATOM 2370 C C . ILE A 1 291 ? -30.062 20.906 16.531 1 37.19 291 ILE A C 1
ATOM 2372 O O . ILE A 1 291 ? -30.875 20.656 15.625 1 37.19 291 ILE A O 1
ATOM 2376 N N . ILE A 1 292 ? -28.844 20.703 16.328 1 30.5 292 ILE A N 1
ATOM 2377 C CA . ILE A 1 292 ? -28.641 19.906 15.125 1 30.5 292 ILE A CA 1
ATOM 2378 C C . ILE A 1 292 ? -28.781 18.422 15.453 1 30.5 292 ILE A C 1
ATOM 2380 O O . ILE A 1 292 ? -28.266 17.953 16.469 1 30.5 292 ILE A O 1
ATOM 2384 N N . MET B 1 1 ? 14.047 -33.688 6.898 1 16.61 1 MET B N 1
ATOM 2385 C CA . MET B 1 1 ? 14.422 -32.594 6.023 1 16.61 1 MET B CA 1
ATOM 2386 C C . MET B 1 1 ? 13.375 -32.375 4.93 1 16.61 1 MET B C 1
ATOM 2388 O O . MET B 1 1 ? 13.141 -33.281 4.121 1 16.61 1 MET B O 1
ATOM 2392 N N . TYR B 1 2 ? 12.039 -32.031 5.074 1 21.62 2 TYR B N 1
ATOM 2393 C CA . TYR B 1 2 ? 10.688 -31.922 4.535 1 21.62 2 TYR B CA 1
ATOM 2394 C C . TYR B 1 2 ? 10.688 -31.188 3.201 1 21.62 2 TYR B C 1
ATOM 2396 O O . TYR B 1 2 ? 11.109 -30.047 3.121 1 21.62 2 TYR B O 1
ATOM 2404 N N . PHE B 1 3 ? 11.055 -31.797 2.207 1 27.28 3 PHE B N 1
ATOM 2405 C CA . PHE B 1 3 ? 11.398 -31.188 0.926 1 27.28 3 PHE B CA 1
ATOM 2406 C C . PHE B 1 3 ? 10.289 -30.266 0.45 1 27.28 3 PHE B C 1
ATOM 2408 O O . PHE B 1 3 ? 9.141 -30.688 0.304 1 27.28 3 PHE B O 1
ATOM 2415 N N . GLU B 1 4 ? 9.969 -28.984 0.623 1 33.22 4 GLU B N 1
ATOM 2416 C CA . GLU B 1 4 ? 8.953 -27.953 0.827 1 33.22 4 GLU B CA 1
ATOM 2417 C C . GLU B 1 4 ? 8.266 -27.578 -0.488 1 33.22 4 GLU B C 1
ATOM 2419 O O . GLU B 1 4 ? 8.93 -27.156 -1.438 1 33.22 4 GLU B O 1
ATOM 2424 N N . LEU B 1 5 ? 7.164 -28.578 -1.107 1 40.75 5 LEU B N 1
ATOM 2425 C CA . LEU B 1 5 ? 6.262 -28.219 -2.197 1 40.75 5 LEU B CA 1
ATOM 2426 C C . LEU B 1 5 ? 6.062 -26.703 -2.268 1 40.75 5 LEU B C 1
ATOM 2428 O O . LEU B 1 5 ? 5.621 -26.188 -3.291 1 40.75 5 LEU B O 1
ATOM 2432 N N . LYS B 1 6 ? 6.113 -26.25 -1.196 1 40.84 6 LYS B N 1
ATOM 2433 C CA . LYS B 1 6 ? 6.379 -24.812 -1.223 1 40.84 6 LYS B CA 1
ATOM 2434 C C . LYS B 1 6 ? 7.637 -24.5 -2.029 1 40.84 6 LYS B C 1
ATOM 2436 O O . LYS B 1 6 ? 8.719 -25.016 -1.733 1 40.84 6 LYS B O 1
ATOM 2441 N N . GLU B 1 7 ? 7.324 -24.188 -3.457 1 49.97 7 GLU B N 1
ATOM 2442 C CA . GLU B 1 7 ? 8.508 -23.719 -4.184 1 49.97 7 GLU B CA 1
ATOM 2443 C C . GLU B 1 7 ? 9.523 -23.094 -3.234 1 49.97 7 GLU B C 1
ATOM 2445 O O . GLU B 1 7 ? 9.188 -22.172 -2.475 1 49.97 7 GLU B O 1
ATOM 2450 N N . ASN B 1 8 ? 10.477 -23.906 -2.672 1 44.91 8 ASN B N 1
ATOM 2451 C CA . ASN B 1 8 ? 11.516 -23.406 -1.781 1 44.91 8 ASN B CA 1
ATOM 2452 C C . ASN B 1 8 ? 12.297 -22.266 -2.428 1 44.91 8 ASN B C 1
ATOM 2454 O O . ASN B 1 8 ? 13.336 -21.844 -1.912 1 44.91 8 ASN B O 1
ATOM 2458 N N . ARG B 1 9 ? 12.039 -22.047 -3.652 1 48.5 9 ARG B N 1
ATOM 2459 C CA . ARG B 1 9 ? 12.758 -20.906 -4.207 1 48.5 9 ARG B CA 1
ATOM 2460 C C . ARG B 1 9 ? 12.18 -19.594 -3.689 1 48.5 9 ARG B C 1
ATOM 2462 O O . ARG B 1 9 ? 11.008 -19.281 -3.928 1 48.5 9 ARG B O 1
ATOM 2469 N N . PRO B 1 10 ? 12.836 -19.109 -2.682 1 47.81 10 PRO B N 1
ATOM 2470 C CA . PRO B 1 10 ? 12.352 -17.797 -2.258 1 47.81 10 PRO B CA 1
ATOM 2471 C C . PRO B 1 10 ? 12.078 -16.859 -3.434 1 47.81 10 PRO B C 1
ATOM 2473 O O . PRO B 1 10 ? 12.914 -16.734 -4.332 1 47.81 10 PRO B O 1
ATOM 2476 N N . HIS B 1 11 ? 10.844 -16.797 -3.791 1 63.88 11 HIS B N 1
ATOM 2477 C CA . HIS B 1 11 ? 10.555 -15.75 -4.766 1 63.88 11 HIS B CA 1
ATOM 2478 C C . HIS B 1 11 ? 10.797 -14.367 -4.176 1 63.88 11 HIS B C 1
ATOM 2480 O O . HIS B 1 11 ? 10.25 -14.039 -3.117 1 63.88 11 HIS B O 1
ATOM 2486 N N . GLY B 1 12 ? 11.656 -13.75 -4.914 1 65.69 12 GLY B N 1
ATOM 2487 C CA . GLY B 1 12 ? 12.016 -12.406 -4.473 1 65.69 12 GLY B CA 1
ATOM 2488 C C . GLY B 1 12 ? 12.992 -12.398 -3.316 1 65.69 12 GLY B C 1
ATOM 2489 O O . GLY B 1 12 ? 13.555 -13.438 -2.965 1 65.69 12 GLY B O 1
ATOM 2490 N N . THR B 1 13 ? 13.469 -11.445 -2.938 1 72.5 13 THR B N 1
ATOM 2491 C CA . THR B 1 13 ? 14.328 -11.195 -1.781 1 72.5 13 THR B CA 1
ATOM 2492 C C . THR B 1 13 ? 13.617 -10.289 -0.777 1 72.5 13 THR B C 1
ATOM 2494 O O . THR B 1 13 ? 12.594 -9.68 -1.093 1 72.5 13 THR B O 1
ATOM 2497 N N . PRO B 1 14 ? 14.102 -10.328 0.441 1 73.31 14 PRO B N 1
ATOM 2498 C CA . PRO B 1 14 ? 13.516 -9.391 1.4 1 73.31 14 PRO B CA 1
ATOM 2499 C C . PRO B 1 14 ? 13.477 -7.953 0.878 1 73.31 14 PRO B C 1
ATOM 2501 O O . PRO B 1 14 ? 12.516 -7.223 1.136 1 73.31 14 PRO B O 1
ATOM 2504 N N . GLU B 1 15 ? 14.438 -7.602 0.08 1 85.56 15 GLU B N 1
ATOM 2505 C CA . GLU B 1 15 ? 14.516 -6.246 -0.459 1 85.56 15 GLU B CA 1
ATOM 2506 C C . GLU B 1 15 ? 13.633 -6.094 -1.691 1 85.56 15 GLU B C 1
ATOM 2508 O O . GLU B 1 15 ? 13.289 -4.973 -2.08 1 85.56 15 GLU B O 1
ATOM 2513 N N . ASN B 1 16 ? 13.312 -7.254 -2.311 1 89.56 16 ASN B N 1
ATOM 2514 C CA . ASN B 1 16 ? 12.445 -7.266 -3.488 1 89.56 16 ASN B CA 1
ATOM 2515 C C . ASN B 1 16 ? 11.531 -8.484 -3.5 1 89.56 16 ASN B C 1
ATOM 2517 O O . ASN B 1 16 ? 11.789 -9.453 -4.219 1 89.56 16 ASN B O 1
ATOM 2521 N N . PRO B 1 17 ? 10.453 -8.398 -2.834 1 91.44 17 PRO B N 1
ATOM 2522 C CA . PRO B 1 17 ? 9.562 -9.547 -2.695 1 91.44 17 PRO B CA 1
ATOM 2523 C C . PRO B 1 17 ? 8.805 -9.867 -3.982 1 91.44 17 PRO B C 1
ATOM 2525 O O . PRO B 1 17 ? 8.148 -10.906 -4.074 1 91.44 17 PRO B O 1
ATOM 2528 N N . PHE B 1 18 ? 8.82 -8.977 -4.934 1 95.5 18 PHE B N 1
ATOM 2529 C CA . PHE B 1 18 ? 8.18 -9.188 -6.23 1 95.5 18 PHE B CA 1
ATOM 2530 C C . PHE B 1 18 ? 9.133 -9.875 -7.199 1 95.5 18 PHE B C 1
ATOM 2532 O O . PHE B 1 18 ? 10.289 -9.469 -7.336 1 95.5 18 PHE B O 1
ATOM 2539 N N . SER B 1 19 ? 8.625 -10.914 -7.883 1 91.62 19 SER B N 1
ATOM 2540 C CA . SER B 1 19 ? 9.422 -11.625 -8.875 1 91.62 19 SER B CA 1
ATOM 2541 C C . SER B 1 19 ? 8.672 -11.742 -10.203 1 91.62 19 SER B C 1
ATOM 2543 O O . SER B 1 19 ? 7.461 -11.969 -10.219 1 91.62 19 SER B O 1
ATOM 2545 N N . GLN B 1 20 ? 9.43 -11.516 -11.234 1 92.81 20 GLN B N 1
ATOM 2546 C CA . GLN B 1 20 ? 8.922 -11.727 -12.586 1 92.81 20 GLN B CA 1
ATOM 2547 C C . GLN B 1 20 ? 9.742 -12.773 -13.328 1 92.81 20 GLN B C 1
ATOM 2549 O O . GLN B 1 20 ? 10.977 -12.742 -13.289 1 92.81 20 GLN B O 1
ATOM 2554 N N . TYR B 1 21 ? 9.039 -13.734 -13.945 1 87.25 21 TYR B N 1
ATOM 2555 C CA . TYR B 1 21 ? 9.695 -14.734 -14.781 1 87.25 21 TYR B CA 1
ATOM 2556 C C . TYR B 1 21 ? 9.141 -14.719 -16.203 1 87.25 21 TYR B C 1
ATOM 2558 O O . TYR B 1 21 ? 7.953 -14.461 -16.406 1 87.25 21 TYR B O 1
ATOM 2566 N N . HIS B 1 22 ? 10.008 -14.859 -17.109 1 89.25 22 HIS B N 1
ATOM 2567 C CA . HIS B 1 22 ? 9.656 -15 -18.516 1 89.25 22 HIS B CA 1
ATOM 2568 C C . HIS B 1 22 ? 10.055 -16.375 -19.047 1 89.25 22 HIS B C 1
ATOM 2570 O O . HIS B 1 22 ? 11.227 -16.75 -19 1 89.25 22 HIS B O 1
ATOM 2576 N N . ILE B 1 23 ? 9.086 -17.125 -19.469 1 82.19 23 ILE B N 1
ATOM 2577 C CA . ILE B 1 23 ? 9.336 -18.453 -20 1 82.19 23 ILE B CA 1
ATOM 2578 C C . ILE B 1 23 ? 8.93 -18.516 -21.469 1 82.19 23 ILE B C 1
ATOM 2580 O O . ILE B 1 23 ? 7.789 -18.203 -21.812 1 82.19 23 ILE B O 1
ATOM 2584 N N . SER B 1 24 ? 9.867 -18.688 -22.297 1 80.06 24 SER B N 1
ATOM 2585 C CA . SER B 1 24 ? 9.625 -18.812 -23.734 1 80.06 24 SER B CA 1
ATOM 2586 C C . SER B 1 24 ? 10.297 -20.047 -24.297 1 80.06 24 SER B C 1
ATOM 2588 O O . SER B 1 24 ? 11.383 -20.422 -23.859 1 80.06 24 SER B O 1
ATOM 2590 N N . ASP B 1 25 ? 9.727 -20.641 -25.406 1 61.25 25 ASP B N 1
ATOM 2591 C CA . ASP B 1 25 ? 10.312 -21.688 -26.234 1 61.25 25 ASP B CA 1
ATOM 2592 C C . ASP B 1 25 ? 10.789 -22.859 -25.391 1 61.25 25 ASP B C 1
ATOM 2594 O O . ASP B 1 25 ? 11.953 -23.266 -25.469 1 61.25 25 ASP B O 1
ATOM 2598 N N . VAL B 1 26 ? 10.086 -23.078 -24.453 1 52.66 26 VAL B N 1
ATOM 2599 C CA . VAL B 1 26 ? 10.57 -24.219 -23.688 1 52.66 26 VAL B CA 1
ATOM 2600 C C . VAL B 1 26 ? 10.406 -25.484 -24.516 1 52.66 26 VAL B C 1
ATOM 2602 O O . VAL B 1 26 ? 9.289 -25.906 -24.828 1 52.66 26 VAL B O 1
ATOM 2605 N N . LYS B 1 27 ? 11.43 -25.609 -25.562 1 47.34 27 LYS B N 1
ATOM 2606 C CA . LYS B 1 27 ? 11.406 -26.844 -26.344 1 47.34 27 LYS B CA 1
ATOM 2607 C C . LYS B 1 27 ? 10.852 -28.016 -25.516 1 47.34 27 LYS B C 1
ATOM 2609 O O . LYS B 1 27 ? 10.258 -28.938 -26.078 1 47.34 27 LYS B O 1
ATOM 2614 N N . ARG B 1 28 ? 11.539 -28.203 -24.438 1 44.22 28 ARG B N 1
ATOM 2615 C CA . ARG B 1 28 ? 11.078 -29.391 -23.734 1 44.22 28 ARG B CA 1
ATOM 2616 C C . ARG B 1 28 ? 9.836 -29.094 -22.906 1 44.22 28 ARG B C 1
ATOM 2618 O O . ARG B 1 28 ? 9.672 -27.984 -22.391 1 44.22 28 ARG B O 1
ATOM 2625 N N . ALA B 1 29 ? 8.805 -29.781 -23.328 1 41.47 29 ALA B N 1
ATOM 2626 C CA . ALA B 1 29 ? 7.551 -29.734 -22.578 1 41.47 29 ALA B CA 1
ATOM 2627 C C . ALA B 1 29 ? 7.801 -29.391 -21.109 1 41.47 29 ALA B C 1
ATOM 2629 O O . ALA B 1 29 ? 8.086 -30.281 -20.297 1 41.47 29 ALA B O 1
ATOM 2630 N N . PHE B 1 30 ? 8.68 -28.406 -20.906 1 41.69 30 PHE B N 1
ATOM 2631 C CA . PHE B 1 30 ? 9.008 -28.141 -19.516 1 41.69 30 PHE B CA 1
ATOM 2632 C C . PHE B 1 30 ? 7.762 -27.734 -18.734 1 41.69 30 PHE B C 1
ATOM 2634 O O . PHE B 1 30 ? 7.066 -26.797 -19.125 1 41.69 30 PHE B O 1
ATOM 2641 N N . GLN B 1 31 ? 7.105 -28.828 -18.281 1 51.06 31 GLN B N 1
ATOM 2642 C CA . GLN B 1 31 ? 6.02 -28.719 -17.312 1 51.06 31 GLN B CA 1
ATOM 2643 C C . GLN B 1 31 ? 6.539 -28.297 -15.945 1 51.06 31 GLN B C 1
ATOM 2645 O O . GLN B 1 31 ? 7.488 -28.891 -15.43 1 51.06 31 GLN B O 1
ATOM 2650 N N . ILE B 1 32 ? 6.477 -26.953 -15.656 1 55.94 32 ILE B N 1
ATOM 2651 C CA . ILE B 1 32 ? 6.719 -26.672 -14.25 1 55.94 32 ILE B CA 1
ATOM 2652 C C . ILE B 1 32 ? 5.965 -27.672 -13.375 1 55.94 32 ILE B C 1
ATOM 2654 O O . ILE B 1 32 ? 4.75 -27.828 -13.516 1 55.94 32 ILE B O 1
ATOM 2658 N N . PRO B 1 33 ? 6.812 -28.516 -12.664 1 59.19 33 PRO B N 1
ATOM 2659 C CA . PRO B 1 33 ? 6.113 -29.453 -11.789 1 59.19 33 PRO B CA 1
ATOM 2660 C C . PRO B 1 33 ? 5.059 -28.781 -10.914 1 59.19 33 PRO B C 1
ATOM 2662 O O . PRO B 1 33 ? 5.145 -27.578 -10.664 1 59.19 33 PRO B O 1
ATOM 2665 N N . VAL B 1 34 ? 4.047 -29.516 -10.719 1 61.19 34 VAL B N 1
ATOM 2666 C CA . VAL B 1 34 ? 2.982 -29.062 -9.828 1 61.19 34 VAL B CA 1
ATOM 2667 C C . VAL B 1 34 ? 3.586 -28.531 -8.531 1 61.19 34 VAL B C 1
ATOM 2669 O O . VAL B 1 34 ? 4.492 -29.156 -7.961 1 61.19 34 VAL B O 1
ATOM 2672 N N . HIS B 1 35 ? 3.293 -27.375 -8.164 1 67.12 35 HIS B N 1
ATOM 2673 C CA . HIS B 1 35 ? 3.83 -26.781 -6.949 1 67.12 35 HIS B CA 1
ATOM 2674 C C . HIS B 1 35 ? 2.861 -25.75 -6.363 1 67.12 35 HIS B C 1
ATOM 2676 O O . HIS B 1 35 ? 1.807 -25.484 -6.945 1 67.12 35 HIS B O 1
ATOM 2682 N N . TRP B 1 36 ? 3.127 -25.484 -5.09 1 64.25 36 TRP B N 1
ATOM 2683 C CA . TRP B 1 36 ? 2.414 -24.375 -4.469 1 64.25 36 TRP B CA 1
ATOM 2684 C C . TRP B 1 36 ? 3.381 -23.438 -3.756 1 64.25 36 TRP B C 1
ATOM 2686 O O . TRP B 1 36 ? 4.543 -23.781 -3.533 1 64.25 36 TRP B O 1
ATOM 2696 N N . HIS B 1 37 ? 2.998 -22.25 -3.592 1 72.69 37 HIS B N 1
ATOM 2697 C CA . HIS B 1 37 ? 3.748 -21.25 -2.838 1 72.69 37 HIS B CA 1
ATOM 2698 C C . HIS B 1 37 ? 2.814 -20.234 -2.191 1 72.69 37 HIS B C 1
ATOM 2700 O O . HIS B 1 37 ? 1.616 -20.203 -2.479 1 72.69 37 HIS B O 1
ATOM 2706 N N . ASP B 1 38 ? 3.348 -19.453 -1.279 1 78.19 38 ASP B N 1
ATOM 2707 C CA . ASP B 1 38 ? 2.561 -18.5 -0.49 1 78.19 38 ASP B CA 1
ATOM 2708 C C . ASP B 1 38 ? 2.316 -17.203 -1.264 1 78.19 38 ASP B C 1
ATOM 2710 O O . ASP B 1 38 ? 1.499 -16.375 -0.856 1 78.19 38 ASP B O 1
ATOM 2714 N N . GLU B 1 39 ? 2.914 -17.094 -2.334 1 89.75 39 GLU B N 1
ATOM 2715 C CA . GLU B 1 39 ? 2.766 -15.883 -3.145 1 89.75 39 GLU B CA 1
ATOM 2716 C C . GLU B 1 39 ? 1.531 -15.969 -4.039 1 89.75 39 GLU B C 1
ATOM 2718 O O . GLU B 1 39 ? 1.123 -17.062 -4.438 1 89.75 39 GLU B O 1
ATOM 2723 N N . LEU B 1 40 ? 0.924 -14.898 -4.219 1 94.62 40 LEU B N 1
ATOM 2724 C CA . LEU B 1 40 ? -0.012 -14.797 -5.336 1 94.62 40 LEU B CA 1
ATOM 2725 C C . LEU B 1 40 ? 0.726 -14.812 -6.668 1 94.62 40 LEU B C 1
ATOM 2727 O O . LEU B 1 40 ? 1.762 -14.164 -6.816 1 94.62 40 LEU B O 1
ATOM 2731 N N . GLU B 1 41 ? 0.213 -15.594 -7.586 1 95.38 41 GLU B N 1
ATOM 2732 C CA . GLU B 1 41 ? 0.856 -15.688 -8.891 1 95.38 41 GLU B CA 1
ATOM 2733 C C . GLU B 1 41 ? -0.096 -15.266 -10.008 1 95.38 41 GLU B C 1
ATOM 2735 O O . GLU B 1 41 ? -1.235 -15.734 -10.07 1 95.38 41 GLU B O 1
ATOM 2740 N N . ILE B 1 42 ? 0.334 -14.312 -10.805 1 97.94 42 ILE B N 1
ATOM 2741 C CA . ILE B 1 42 ? -0.361 -13.914 -12.023 1 97.94 42 ILE B CA 1
ATOM 2742 C C . ILE B 1 42 ? 0.355 -14.492 -13.242 1 97.94 42 ILE B C 1
ATOM 2744 O O . ILE B 1 42 ? 1.562 -14.305 -13.414 1 97.94 42 ILE B O 1
ATOM 2748 N N . ILE B 1 43 ? -0.313 -15.234 -14.016 1 96.38 43 ILE B N 1
ATOM 2749 C CA . ILE B 1 43 ? 0.233 -15.859 -15.211 1 96.38 43 ILE B CA 1
ATOM 2750 C C . ILE B 1 43 ? -0.337 -15.172 -16.453 1 96.38 43 ILE B C 1
ATOM 2752 O O . ILE B 1 43 ? -1.554 -15.148 -16.656 1 96.38 43 ILE B O 1
ATOM 2756 N N . TYR B 1 44 ? 0.548 -14.625 -17.297 1 97.81 44 TYR B N 1
ATOM 2757 C CA . TYR B 1 44 ? 0.139 -13.852 -18.453 1 97.81 44 TYR B CA 1
ATOM 2758 C C . TYR B 1 44 ? 0.674 -14.469 -19.75 1 97.81 44 TYR B C 1
ATOM 2760 O O . TYR B 1 44 ? 1.89 -14.555 -19.938 1 97.81 44 TYR B O 1
ATOM 2768 N N . VAL B 1 45 ? -0.211 -14.859 -20.688 1 96 45 VAL B N 1
ATOM 2769 C CA . VAL B 1 45 ? 0.176 -15.5 -21.938 1 96 45 VAL B CA 1
ATOM 2770 C C . VAL B 1 45 ? 0.466 -14.445 -23 1 96 45 VAL B C 1
ATOM 2772 O O . VAL B 1 45 ? -0.427 -13.688 -23.391 1 96 45 VAL B O 1
ATOM 2775 N N . LYS B 1 46 ? 1.627 -14.414 -23.422 1 95.94 46 LYS B N 1
ATOM 2776 C CA . LYS B 1 46 ? 2.031 -13.453 -24.453 1 95.94 46 LYS B CA 1
ATOM 2777 C C . LYS B 1 46 ? 1.801 -14.016 -25.859 1 95.94 46 LYS B C 1
ATOM 2779 O O . LYS B 1 46 ? 1.318 -13.312 -26.75 1 95.94 46 LYS B O 1
ATOM 2784 N N . GLN B 1 47 ? 2.215 -15.242 -26.047 1 93.81 47 GLN B N 1
ATOM 2785 C CA . GLN B 1 47 ? 2.062 -15.93 -27.328 1 93.81 47 GLN B CA 1
ATOM 2786 C C . GLN B 1 47 ? 1.828 -17.422 -27.125 1 93.81 47 GLN B C 1
ATOM 2788 O O . GLN B 1 47 ? 2.229 -17.984 -26.094 1 93.81 47 GLN B O 1
ATOM 2793 N N . GLY B 1 48 ? 1.123 -18.031 -28.125 1 90.75 48 GLY B N 1
ATOM 2794 C CA . GLY B 1 48 ? 0.933 -19.469 -28.125 1 90.75 48 GLY B CA 1
ATOM 2795 C C . GLY B 1 48 ? -0.198 -19.906 -27.219 1 90.75 48 GLY B C 1
ATOM 2796 O O . GLY B 1 48 ? -1.086 -19.125 -26.891 1 90.75 48 GLY B O 1
ATOM 2797 N N . LYS B 1 49 ? -0.184 -21.266 -26.984 1 89.12 49 LYS B N 1
ATOM 2798 C CA . LYS B 1 49 ? -1.202 -21.875 -26.125 1 89.12 49 LYS B CA 1
ATOM 2799 C C . LYS B 1 49 ? -0.587 -22.438 -24.844 1 89.12 49 LYS B C 1
ATOM 2801 O O . LYS B 1 49 ? 0.41 -23.156 -24.891 1 89.12 49 LYS B O 1
ATOM 2806 N N . LEU B 1 50 ? -1.154 -22.016 -23.703 1 89.06 50 LEU B N 1
ATOM 2807 C CA . LEU B 1 50 ? -0.655 -22.469 -22.406 1 89.06 50 LEU B CA 1
ATOM 2808 C C . LEU B 1 50 ? -1.714 -23.281 -21.672 1 89.06 50 LEU B C 1
ATOM 2810 O O . LEU B 1 50 ? -2.863 -22.844 -21.547 1 89.06 50 LEU B O 1
ATOM 2814 N N . HIS B 1 51 ? -1.332 -24.422 -21.297 1 84.75 51 HIS B N 1
ATOM 2815 C CA . HIS B 1 51 ? -2.182 -25.219 -20.422 1 84.75 51 HIS B CA 1
ATOM 2816 C C . HIS B 1 51 ? -1.881 -24.938 -18.953 1 84.75 51 HIS B C 1
ATOM 2818 O O . HIS B 1 51 ? -0.726 -25 -18.531 1 84.75 51 HIS B O 1
ATOM 2824 N N . VAL B 1 52 ? -2.936 -24.594 -18.219 1 87.31 52 VAL B N 1
ATOM 2825 C CA . VAL B 1 52 ? -2.779 -24.266 -16.812 1 87.31 52 VAL B CA 1
ATOM 2826 C C . VAL B 1 52 ? -3.75 -25.078 -15.977 1 87.31 52 VAL B C 1
ATOM 2828 O O . VAL B 1 52 ? -4.938 -25.172 -16.297 1 87.31 52 VAL B O 1
ATOM 2831 N N . THR B 1 53 ? -3.25 -25.703 -15.008 1 80.44 53 THR B N 1
ATOM 2832 C CA . THR B 1 53 ? -4.09 -26.391 -14.031 1 80.44 53 THR B CA 1
ATOM 2833 C C . THR B 1 53 ? -3.984 -25.719 -12.664 1 80.44 53 THR B C 1
ATOM 2835 O O . THR B 1 53 ? -2.885 -25.547 -12.141 1 80.44 53 THR B O 1
ATOM 2838 N N . ILE B 1 54 ? -5.105 -25.328 -12.164 1 84.88 54 ILE B N 1
ATOM 2839 C CA . ILE B 1 54 ? -5.152 -24.703 -10.844 1 84.88 54 ILE B CA 1
ATOM 2840 C C . ILE B 1 54 ? -6.164 -25.422 -9.961 1 84.88 54 ILE B C 1
ATOM 2842 O O . ILE B 1 54 ? -7.355 -25.469 -10.273 1 84.88 54 ILE B O 1
ATOM 2846 N N . SER B 1 55 ? -5.664 -25.906 -8.906 1 74.94 55 SER B N 1
ATOM 2847 C CA . SER B 1 55 ? -6.504 -26.625 -7.949 1 74.94 55 SER B CA 1
ATOM 2848 C C . SER B 1 55 ? -7.375 -27.656 -8.641 1 74.94 55 SER B C 1
ATOM 2850 O O . SER B 1 55 ? -8.586 -27.719 -8.406 1 74.94 55 SER B O 1
ATOM 2852 N N . GLY B 1 56 ? -6.801 -28.266 -9.555 1 67.75 56 GLY B N 1
ATOM 2853 C CA . GLY B 1 56 ? -7.441 -29.406 -10.203 1 67.75 56 GLY B CA 1
ATOM 2854 C C . GLY B 1 56 ? -8.25 -29.016 -11.422 1 67.75 56 GLY B C 1
ATOM 2855 O O . GLY B 1 56 ? -8.68 -29.875 -12.188 1 67.75 56 GLY B O 1
ATOM 2856 N N . GLU B 1 57 ? -8.531 -27.766 -11.578 1 78.38 57 GLU B N 1
ATOM 2857 C CA . GLU B 1 57 ? -9.266 -27.297 -12.758 1 78.38 57 GLU B CA 1
ATOM 2858 C C . GLU B 1 57 ? -8.312 -26.969 -13.898 1 78.38 57 GLU B C 1
ATOM 2860 O O . GLU B 1 57 ? -7.27 -26.344 -13.68 1 78.38 57 GLU B O 1
ATOM 2865 N N . ASN B 1 58 ? -8.68 -27.391 -15.102 1 80.69 58 ASN B N 1
ATOM 2866 C CA . ASN B 1 58 ? -7.832 -27.219 -16.281 1 80.69 58 ASN B CA 1
ATOM 2867 C C . ASN B 1 58 ? -8.297 -26.031 -17.125 1 80.69 58 ASN B C 1
ATOM 2869 O O . ASN B 1 58 ? -9.5 -25.859 -17.359 1 80.69 58 ASN B O 1
ATOM 2873 N N . TYR B 1 59 ? -7.312 -25.281 -17.531 1 88.62 59 TYR B N 1
ATOM 2874 C CA . TYR B 1 59 ? -7.555 -24.141 -18.375 1 88.62 59 TYR B CA 1
ATOM 2875 C C . TYR B 1 59 ? -6.602 -24.125 -19.578 1 88.62 59 TYR B C 1
ATOM 2877 O O . TYR B 1 59 ? -5.5 -24.672 -19.5 1 88.62 59 TYR B O 1
ATOM 2885 N N . ILE B 1 60 ? -7.098 -23.578 -20.672 1 89.5 60 ILE B N 1
ATOM 2886 C CA . ILE B 1 60 ? -6.25 -23.312 -21.828 1 89.5 60 ILE B CA 1
ATOM 2887 C C . ILE B 1 60 ? -6.184 -21.812 -22.078 1 89.5 60 ILE B C 1
ATOM 2889 O O . ILE B 1 60 ? -7.219 -21.156 -22.203 1 89.5 60 ILE B O 1
ATOM 2893 N N . GLY B 1 61 ? -4.98 -21.344 -22.141 1 93.81 61 GLY B N 1
ATOM 2894 C CA . GLY B 1 61 ? -4.793 -19.922 -22.344 1 93.81 61 GLY B CA 1
ATOM 2895 C C . GLY B 1 61 ? -4.32 -19.562 -23.734 1 93.81 61 GLY B C 1
ATOM 2896 O O . GLY B 1 61 ? -3.465 -20.25 -24.297 1 93.81 61 GLY B O 1
ATOM 2897 N N . SER B 1 62 ? -4.898 -18.531 -24.312 1 94.81 62 SER B N 1
ATOM 2898 C CA . SER B 1 62 ? -4.484 -17.891 -25.562 1 94.81 62 SER B CA 1
ATOM 2899 C C . SER B 1 62 ? -3.82 -16.547 -25.297 1 94.81 62 SER B C 1
ATOM 2901 O O . SER B 1 62 ? -3.82 -16.062 -24.172 1 94.81 62 SER B O 1
ATOM 2903 N N . PRO B 1 63 ? -3.256 -15.914 -26.344 1 96.06 63 PRO B N 1
ATOM 2904 C CA . PRO B 1 63 ? -2.574 -14.633 -26.141 1 96.06 63 PRO B CA 1
ATOM 2905 C C . PRO B 1 63 ? -3.457 -13.602 -25.453 1 96.06 63 PRO B C 1
ATOM 2907 O O . PRO B 1 63 ? -4.617 -13.422 -25.828 1 96.06 63 PRO B O 1
ATOM 2910 N N . LYS B 1 64 ? -2.895 -12.992 -24.391 1 97.56 64 LYS B N 1
ATOM 2911 C CA . LYS B 1 64 ? -3.494 -11.93 -23.578 1 97.56 64 LYS B CA 1
ATOM 2912 C C . LYS B 1 64 ? -4.324 -12.508 -22.438 1 97.56 64 LYS B C 1
ATOM 2914 O O . LYS B 1 64 ? -4.754 -11.781 -21.547 1 97.56 64 LYS B O 1
ATOM 2919 N N . ASP B 1 65 ? -4.512 -13.844 -22.484 1 97.56 65 ASP B N 1
ATOM 2920 C CA . ASP B 1 65 ? -5.188 -14.461 -21.344 1 97.56 65 ASP B CA 1
ATOM 2921 C C . ASP B 1 65 ? -4.324 -14.383 -20.078 1 97.56 65 ASP B C 1
ATOM 2923 O O . ASP B 1 65 ? -3.096 -14.445 -20.156 1 97.56 65 ASP B O 1
ATOM 2927 N N . THR B 1 66 ? -5.02 -14.234 -18.969 1 98.25 66 THR B N 1
ATOM 2928 C CA . THR B 1 66 ? -4.344 -14.148 -17.688 1 98.25 66 THR B CA 1
ATOM 2929 C C . THR B 1 66 ? -4.98 -15.094 -16.672 1 98.25 66 THR B C 1
ATOM 2931 O O . THR B 1 66 ? -6.207 -15.234 -16.625 1 98.25 66 THR B O 1
ATOM 2934 N N . PHE B 1 67 ? -4.191 -15.766 -15.945 1 97.56 67 PHE B N 1
ATOM 2935 C CA . PHE B 1 67 ? -4.621 -16.656 -14.867 1 97.56 67 PHE B CA 1
ATOM 2936 C C . PHE B 1 67 ? -4.059 -16.188 -13.531 1 97.56 67 PHE B C 1
ATOM 2938 O O . PHE B 1 67 ? -2.979 -15.594 -13.477 1 97.56 67 PHE B O 1
ATOM 2945 N N . VAL B 1 68 ? -4.801 -16.438 -12.484 1 97.75 68 VAL B N 1
ATOM 2946 C CA . VAL B 1 68 ? -4.375 -16.031 -11.148 1 97.75 68 VAL B CA 1
ATOM 2947 C C . VAL B 1 68 ? -4.379 -17.25 -10.227 1 97.75 68 VAL B C 1
ATOM 2949 O O . VAL B 1 68 ? -5.391 -17.953 -10.117 1 97.75 68 VAL B O 1
ATOM 2952 N N . VAL B 1 69 ? -3.266 -17.531 -9.641 1 92.62 69 VAL B N 1
ATOM 2953 C CA . VAL B 1 69 ? -3.123 -18.609 -8.672 1 92.62 69 VAL B CA 1
ATOM 2954 C C . VAL B 1 69 ? -3.084 -18.031 -7.262 1 92.62 69 VAL B C 1
ATOM 2956 O O . VAL B 1 69 ? -2.146 -17.312 -6.898 1 92.62 69 VAL B O 1
ATOM 2959 N N . SER B 1 70 ? -4.031 -18.375 -6.465 1 88.38 70 SER B N 1
ATOM 2960 C CA . SER B 1 70 ? -4.094 -17.906 -5.082 1 88.38 70 SER B CA 1
ATOM 2961 C C . SER B 1 70 ? -3.01 -18.562 -4.234 1 88.38 70 SER B C 1
ATOM 2963 O O . SER B 1 70 ? -2.555 -19.672 -4.543 1 88.38 70 SER B O 1
ATOM 2965 N N . PRO B 1 71 ? -2.637 -17.766 -3.203 1 82.56 71 PRO B N 1
ATOM 2966 C CA . PRO B 1 71 ? -1.671 -18.375 -2.287 1 82.56 71 PRO B CA 1
ATOM 2967 C C . PRO B 1 71 ? -2.096 -19.781 -1.822 1 82.56 71 PRO B C 1
ATOM 2969 O O . PRO B 1 71 ? -3.262 -19.984 -1.481 1 82.56 71 PRO B O 1
ATOM 2972 N N . GLY B 1 72 ? -1.14 -20.672 -1.933 1 72.62 72 GLY B N 1
ATOM 2973 C CA . GLY B 1 72 ? -1.375 -22.016 -1.432 1 72.62 72 GLY B CA 1
ATOM 2974 C C . GLY B 1 72 ? -2.047 -22.922 -2.445 1 72.62 72 GLY B C 1
ATOM 2975 O O . GLY B 1 72 ? -2.234 -24.109 -2.193 1 72.62 72 GLY B O 1
ATOM 2976 N N . SER B 1 73 ? -2.441 -22.406 -3.535 1 77.25 73 SER B N 1
ATOM 2977 C CA . SER B 1 73 ? -3.113 -23.219 -4.551 1 77.25 73 SER B CA 1
ATOM 2978 C C . SER B 1 73 ? -2.113 -24.031 -5.355 1 77.25 73 SER B C 1
ATOM 2980 O O . SER B 1 73 ? -1.094 -23.516 -5.812 1 77.25 73 SER B O 1
ATOM 2982 N N . LEU B 1 74 ? -2.42 -25.25 -5.445 1 73.25 74 LEU B N 1
ATOM 2983 C CA . LEU B 1 74 ? -1.632 -26.125 -6.305 1 73.25 74 LEU B CA 1
ATOM 2984 C C . LEU B 1 74 ? -1.849 -25.781 -7.773 1 73.25 74 LEU B C 1
ATOM 2986 O O . LEU B 1 74 ? -2.979 -25.531 -8.195 1 73.25 74 LEU B O 1
ATOM 2990 N N . HIS B 1 75 ? -0.749 -25.703 -8.484 1 79.06 75 HIS B N 1
ATOM 2991 C CA . HIS B 1 75 ? -0.897 -25.359 -9.898 1 79.06 75 HIS B CA 1
ATOM 2992 C C . HIS B 1 75 ? 0.295 -25.859 -10.703 1 79.06 75 HIS B C 1
ATOM 2994 O O . HIS B 1 75 ? 1.338 -26.203 -10.141 1 79.06 75 HIS B O 1
ATOM 3000 N N . PHE B 1 76 ? -0.004 -26 -11.984 1 75.69 76 PHE B N 1
ATOM 3001 C CA . PHE B 1 76 ? 1.032 -26.375 -12.945 1 75.69 76 PHE B CA 1
ATOM 3002 C C . PHE B 1 76 ? 0.74 -25.766 -14.312 1 75.69 76 PHE B C 1
ATOM 3004 O O . PHE B 1 76 ? -0.414 -25.469 -14.633 1 75.69 76 PHE B O 1
ATOM 3011 N N . MET B 1 77 ? 1.83 -25.469 -14.953 1 79.44 77 MET B N 1
ATOM 3012 C CA . MET B 1 77 ? 1.74 -24.938 -16.312 1 79.44 77 MET B CA 1
ATOM 3013 C C . MET B 1 77 ? 2.514 -25.828 -17.297 1 79.44 77 MET B C 1
ATOM 3015 O O . MET B 1 77 ? 3.533 -26.406 -16.922 1 79.44 77 MET B O 1
ATOM 3019 N N . GLY B 1 78 ? 1.931 -25.938 -18.469 1 74.5 78 GLY B N 1
ATOM 3020 C CA . GLY B 1 78 ? 2.602 -26.656 -19.547 1 74.5 78 GLY B CA 1
ATOM 3021 C C . GLY B 1 78 ? 2.174 -26.188 -20.938 1 74.5 78 GLY B C 1
ATOM 3022 O O . GLY B 1 78 ? 1.157 -25.5 -21.078 1 74.5 78 GLY B O 1
ATOM 3023 N N . SER B 1 79 ? 3.092 -26.328 -21.906 1 75.06 79 SER B N 1
ATOM 3024 C CA . SER B 1 79 ? 2.801 -26.094 -23.328 1 75.06 79 SER B CA 1
ATOM 3025 C C . SER B 1 79 ? 3.018 -27.359 -24.141 1 75.06 79 SER B C 1
ATOM 3027 O O . SER B 1 79 ? 4.156 -27.75 -24.406 1 75.06 79 SER B O 1
ATOM 3029 N N . PRO B 1 80 ? 1.832 -27.984 -24.547 1 63.25 80 PRO B N 1
ATOM 3030 C CA . PRO B 1 80 ? 1.988 -29.219 -25.312 1 63.25 80 PRO B CA 1
ATOM 3031 C C . PRO B 1 80 ? 2.797 -29.016 -26.594 1 63.25 80 PRO B C 1
ATOM 3033 O O . PRO B 1 80 ? 3.547 -29.906 -27 1 63.25 80 PRO B O 1
ATOM 3036 N N . THR B 1 81 ? 2.576 -27.828 -27.234 1 68.94 81 THR B N 1
ATOM 3037 C CA . THR B 1 81 ? 3.238 -27.562 -28.516 1 68.94 81 THR B CA 1
ATOM 3038 C C . THR B 1 81 ? 4.59 -26.891 -28.297 1 68.94 81 THR B C 1
ATOM 3040 O O . THR B 1 81 ? 5.391 -26.766 -29.219 1 68.94 81 THR B O 1
ATOM 3043 N N . GLY B 1 82 ? 4.863 -26.5 -27.109 1 73.06 82 GLY B N 1
ATOM 3044 C CA . GLY B 1 82 ? 6.133 -25.891 -26.766 1 73.06 82 GLY B CA 1
ATOM 3045 C C . GLY B 1 82 ? 6.266 -24.469 -27.297 1 73.06 82 GLY B C 1
ATOM 3046 O O . GLY B 1 82 ? 7.367 -23.922 -27.359 1 73.06 82 GLY B O 1
ATOM 3047 N N . ASP B 1 83 ? 5.293 -23.844 -27.719 1 79 83 ASP B N 1
ATOM 3048 C CA . ASP B 1 83 ? 5.367 -22.531 -28.359 1 79 83 ASP B CA 1
ATOM 3049 C C . ASP B 1 83 ? 4.809 -21.453 -27.438 1 79 83 ASP B C 1
ATOM 3051 O O . ASP B 1 83 ? 4.672 -20.297 -27.844 1 79 83 ASP B O 1
ATOM 3055 N N . ALA B 1 84 ? 4.578 -21.891 -26.266 1 85.19 84 ALA B N 1
ATOM 3056 C CA . ALA B 1 84 ? 3.99 -20.906 -25.359 1 85.19 84 ALA B CA 1
ATOM 3057 C C . ALA B 1 84 ? 5.039 -19.906 -24.875 1 85.19 84 ALA B C 1
ATOM 3059 O O . ALA B 1 84 ? 6.184 -20.266 -24.609 1 85.19 84 ALA B O 1
ATOM 3060 N N . ASP B 1 85 ? 4.766 -18.641 -24.938 1 91.81 85 ASP B N 1
ATOM 3061 C CA . ASP B 1 85 ? 5.496 -17.516 -24.359 1 91.81 85 ASP B CA 1
ATOM 3062 C C . ASP B 1 85 ? 4.66 -16.812 -23.281 1 91.81 85 ASP B C 1
ATOM 3064 O O . ASP B 1 85 ? 3.613 -16.234 -23.594 1 91.81 85 ASP B O 1
ATOM 3068 N N . TYR B 1 86 ? 5.141 -16.953 -22.094 1 92.44 86 TYR B N 1
ATOM 3069 C CA . TYR B 1 86 ? 4.297 -16.391 -21.031 1 92.44 86 TYR B CA 1
ATOM 3070 C C . TYR B 1 86 ? 5.145 -15.828 -19.906 1 92.44 86 TYR B C 1
ATOM 3072 O O . TYR B 1 86 ? 6.336 -16.125 -19.797 1 92.44 86 TYR B O 1
ATOM 3080 N N . TYR B 1 87 ? 4.547 -14.898 -19.172 1 94.19 87 TYR B N 1
ATOM 3081 C CA . TYR B 1 87 ? 5.148 -14.289 -18 1 94.19 87 TYR B CA 1
ATOM 3082 C C . TYR B 1 87 ? 4.414 -14.703 -16.734 1 94.19 87 TYR B C 1
ATOM 3084 O O . TYR B 1 87 ? 3.201 -14.922 -16.75 1 94.19 87 TYR B O 1
ATOM 3092 N N . THR B 1 88 ? 5.145 -14.859 -15.656 1 94 88 THR B N 1
ATOM 3093 C CA . THR B 1 88 ? 4.547 -15.047 -14.336 1 94 88 THR B CA 1
ATOM 3094 C C . THR B 1 88 ? 5.027 -13.961 -13.367 1 94 88 THR B C 1
ATOM 3096 O O . THR B 1 88 ? 6.188 -13.547 -13.422 1 94 88 THR B O 1
ATOM 3099 N N . PHE B 1 89 ? 4.156 -13.438 -12.625 1 96 89 PHE B N 1
ATOM 3100 C CA . PHE B 1 89 ? 4.426 -12.445 -11.594 1 96 89 PHE B CA 1
ATOM 3101 C C . PHE B 1 89 ? 4.07 -12.992 -10.211 1 96 89 PHE B C 1
ATOM 3103 O O . PHE B 1 89 ? 2.932 -13.398 -9.977 1 96 89 PHE B O 1
ATOM 3110 N N . LEU B 1 90 ? 5.02 -13.078 -9.297 1 94.12 90 LEU B N 1
ATOM 3111 C CA . LEU B 1 90 ? 4.816 -13.648 -7.965 1 94.12 90 LEU B CA 1
ATOM 3112 C C . LEU B 1 90 ? 5.133 -12.617 -6.883 1 94.12 90 LEU B C 1
ATOM 3114 O O . LEU B 1 90 ? 6.141 -11.914 -6.965 1 94.12 90 LEU B O 1
ATOM 3118 N N . PHE B 1 91 ? 4.316 -12.516 -5.926 1 94.69 91 PHE B N 1
ATOM 3119 C CA . PHE B 1 91 ? 4.535 -11.633 -4.785 1 94.69 91 PHE B CA 1
ATOM 3120 C C . PHE B 1 91 ? 3.66 -12.039 -3.607 1 94.69 91 PHE B C 1
ATOM 3122 O O . PHE B 1 91 ? 2.529 -12.5 -3.797 1 94.69 91 PHE B O 1
ATOM 3129 N N . PRO B 1 92 ? 4.199 -11.961 -2.373 1 92.25 92 PRO B N 1
ATOM 3130 C CA . PRO B 1 92 ? 3.291 -12.109 -1.231 1 92.25 92 PRO B CA 1
ATOM 3131 C C . PRO B 1 92 ? 2.279 -10.969 -1.134 1 92.25 92 PRO B C 1
ATOM 3133 O O . PRO B 1 92 ? 2.609 -9.82 -1.435 1 92.25 92 PRO B O 1
ATOM 3136 N N . LEU B 1 93 ? 1.088 -11.25 -0.691 1 95.69 93 LEU B N 1
ATOM 3137 C CA . LEU B 1 93 ? 0.059 -10.219 -0.626 1 95.69 93 LEU B CA 1
ATOM 3138 C C . LEU B 1 93 ? 0.449 -9.125 0.36 1 95.69 93 LEU B C 1
ATOM 3140 O O . LEU B 1 93 ? -0.033 -7.992 0.262 1 95.69 93 LEU B O 1
ATOM 3144 N N . GLU B 1 94 ? 1.334 -9.414 1.3 1 94.5 94 GLU B N 1
ATOM 3145 C CA . GLU B 1 94 ? 1.876 -8.422 2.223 1 94.5 94 GLU B CA 1
ATOM 3146 C C . GLU B 1 94 ? 2.586 -7.297 1.471 1 94.5 94 GLU B C 1
ATOM 3148 O O . GLU B 1 94 ? 2.689 -6.176 1.973 1 94.5 94 GLU B O 1
ATOM 3153 N N . TYR B 1 95 ? 3.084 -7.613 0.304 1 97.69 95 TYR B N 1
ATOM 3154 C CA . TYR B 1 95 ? 3.83 -6.676 -0.527 1 97.69 95 TYR B CA 1
ATOM 3155 C C . TYR B 1 95 ? 2.961 -5.488 -0.924 1 97.69 95 TYR B C 1
ATOM 3157 O O . TYR B 1 95 ? 3.467 -4.383 -1.133 1 97.69 95 TYR B O 1
ATOM 3165 N N . ILE B 1 96 ? 1.606 -5.703 -0.939 1 98.25 96 ILE B N 1
ATOM 3166 C CA . ILE B 1 96 ? 0.716 -4.625 -1.353 1 98.25 96 ILE B CA 1
ATOM 3167 C C . ILE B 1 96 ? -0.359 -4.41 -0.29 1 98.25 96 ILE B C 1
ATOM 3169 O O . ILE B 1 96 ? -1.37 -3.75 -0.546 1 98.25 96 ILE B O 1
ATOM 3173 N N . SER B 1 97 ? -0.253 -5.062 0.854 1 97.19 97 SER B N 1
ATOM 3174 C CA . SER B 1 97 ? -1.155 -4.82 1.975 1 97.19 97 SER B CA 1
ATOM 3175 C C . SER B 1 97 ? -0.647 -3.684 2.855 1 97.19 97 SER B C 1
ATOM 3177 O O . SER B 1 97 ? 0.561 -3.455 2.947 1 97.19 97 SER B O 1
ATOM 3179 N N . PHE B 1 98 ? -1.542 -3.072 3.498 1 97.44 98 PHE B N 1
ATOM 3180 C CA . PHE B 1 98 ? -1.202 -1.845 4.207 1 97.44 98 PHE B CA 1
ATOM 3181 C C . PHE B 1 98 ? -1.199 -2.076 5.715 1 97.44 98 PHE B C 1
ATOM 3183 O O . PHE B 1 98 ? -1.632 -3.129 6.188 1 97.44 98 PHE B O 1
ATOM 3190 N N . GLN B 1 99 ? -0.695 -1.087 6.422 1 93.44 99 GLN B N 1
ATOM 3191 C CA . GLN B 1 99 ? -0.496 -1.237 7.863 1 93.44 99 GLN B CA 1
ATOM 3192 C C . GLN B 1 99 ? -1.695 -0.704 8.641 1 93.44 99 GLN B C 1
ATOM 3194 O O . GLN B 1 99 ? -1.667 -0.65 9.875 1 93.44 99 GLN B O 1
ATOM 3199 N N . THR B 1 100 ? -2.748 -0.233 7.953 1 92.56 100 THR B N 1
ATOM 3200 C CA . THR B 1 100 ? -4.02 0.102 8.586 1 92.56 100 THR B CA 1
ATOM 3201 C C . THR B 1 100 ? -5.07 -0.964 8.289 1 92.56 100 THR B C 1
ATOM 3203 O O . THR B 1 100 ? -4.977 -1.669 7.281 1 92.56 100 THR B O 1
ATOM 3206 N N . ASP B 1 101 ? -5.949 -1.074 9.227 1 91.38 101 ASP B N 1
ATOM 3207 C CA . ASP B 1 101 ? -7.059 -2.006 9.047 1 91.38 101 ASP B CA 1
ATOM 3208 C C . ASP B 1 101 ? -8.328 -1.273 8.609 1 91.38 101 ASP B C 1
ATOM 3210 O O . ASP B 1 101 ? -9.375 -1.416 9.234 1 91.38 101 ASP B O 1
ATOM 3214 N N . ASP B 1 102 ? -8.234 -0.469 7.586 1 93.81 102 ASP B N 1
ATOM 3215 C CA . ASP B 1 102 ? -9.352 0.321 7.078 1 93.81 102 ASP B CA 1
ATOM 3216 C C . ASP B 1 102 ? -10.32 -0.548 6.277 1 93.81 102 ASP B C 1
ATOM 3218 O O . ASP B 1 102 ? -10.109 -1.755 6.141 1 93.81 102 ASP B O 1
ATOM 3222 N N . LEU B 1 103 ? -11.32 0.014 5.738 1 94.75 103 LEU B N 1
ATOM 3223 C CA . LEU B 1 103 ? -12.406 -0.728 5.109 1 94.75 103 LEU B CA 1
ATOM 3224 C C . LEU B 1 103 ? -11.891 -1.555 3.938 1 94.75 103 LEU B C 1
ATOM 3226 O O . LEU B 1 103 ? -12.242 -2.73 3.801 1 94.75 103 LEU B O 1
ATOM 3230 N N . MET B 1 104 ? -11.141 -0.956 3.084 1 96.38 104 MET B N 1
ATOM 3231 C CA . MET B 1 104 ? -10.602 -1.655 1.923 1 96.38 104 MET B CA 1
ATOM 3232 C C . MET B 1 104 ? -9.727 -2.828 2.355 1 96.38 104 MET B C 1
ATOM 3234 O O . MET B 1 104 ? -9.875 -3.941 1.849 1 96.38 104 MET B O 1
ATOM 3238 N N . GLU B 1 105 ? -8.773 -2.637 3.305 1 96.56 105 GLU B N 1
ATOM 3239 C CA . GLU B 1 105 ? -7.906 -3.684 3.834 1 96.56 105 GLU B CA 1
ATOM 3240 C C . GLU B 1 105 ? -8.719 -4.805 4.473 1 96.56 105 GLU B C 1
ATOM 3242 O O . GLU B 1 105 ? -8.508 -5.984 4.168 1 96.56 105 GLU B O 1
ATOM 3247 N N . LYS B 1 106 ? -9.641 -4.477 5.219 1 94.25 106 LYS B N 1
ATOM 3248 C CA . LYS B 1 106 ? -10.445 -5.438 5.969 1 94.25 106 LYS B CA 1
ATOM 3249 C C . LYS B 1 106 ? -11.352 -6.242 5.039 1 94.25 106 LYS B C 1
ATOM 3251 O O . LYS B 1 106 ? -11.602 -7.426 5.285 1 94.25 106 LYS B O 1
ATOM 3256 N N . SER B 1 107 ? -11.844 -5.605 4.016 1 96.25 107 SER B N 1
ATOM 3257 C CA . SER B 1 107 ? -12.867 -6.219 3.174 1 96.25 107 SER B CA 1
ATOM 3258 C C . SER B 1 107 ? -12.234 -7 2.025 1 96.25 107 SER B C 1
ATOM 3260 O O . SER B 1 107 ? -12.844 -7.926 1.491 1 96.25 107 SER B O 1
ATOM 3262 N N . ILE B 1 108 ? -11 -6.609 1.687 1 97.44 108 ILE B N 1
ATOM 3263 C CA . ILE B 1 108 ? -10.484 -7.176 0.445 1 97.44 108 ILE B CA 1
ATOM 3264 C C . ILE B 1 108 ? -9.133 -7.832 0.7 1 97.44 108 ILE B C 1
ATOM 3266 O O . ILE B 1 108 ? -9.016 -9.062 0.651 1 97.44 108 ILE B O 1
ATOM 3270 N N . LEU B 1 109 ? -8.141 -7.062 1.095 1 97.44 109 LEU B N 1
ATOM 3271 C CA . LEU B 1 109 ? -6.777 -7.574 1.126 1 97.44 109 LEU B CA 1
ATOM 3272 C C . LEU B 1 109 ? -6.598 -8.578 2.262 1 97.44 109 LEU B C 1
ATOM 3274 O O . LEU B 1 109 ? -5.98 -9.625 2.074 1 97.44 109 LEU B O 1
ATOM 3278 N N . SER B 1 110 ? -7.117 -8.258 3.438 1 93.38 110 SER B N 1
ATOM 3279 C CA . SER B 1 110 ? -6.98 -9.172 4.566 1 93.38 110 SER B CA 1
ATOM 3280 C C . SER B 1 110 ? -7.656 -10.508 4.281 1 93.38 110 SER B C 1
ATOM 3282 O O . SER B 1 110 ? -7.047 -11.562 4.445 1 93.38 110 SER B O 1
ATOM 3284 N N . PRO B 1 111 ? -8.891 -10.516 3.791 1 92.06 111 PRO B N 1
ATOM 3285 C CA . PRO B 1 111 ? -9.523 -11.797 3.451 1 92.06 111 PRO B CA 1
ATOM 3286 C C . PRO B 1 111 ? -8.789 -12.539 2.338 1 92.06 111 PRO B C 1
ATOM 3288 O O . PRO B 1 111 ? -8.766 -13.773 2.324 1 92.06 111 PRO B O 1
ATOM 3291 N N . LEU B 1 112 ? -8.203 -11.859 1.389 1 93.56 112 LEU B N 1
ATOM 3292 C CA . LEU B 1 112 ? -7.395 -12.5 0.364 1 93.56 112 LEU B CA 1
ATOM 3293 C C . LEU B 1 112 ? -6.172 -13.172 0.982 1 93.56 112 LEU B C 1
ATOM 3295 O O . LEU B 1 112 ? -5.859 -14.32 0.664 1 93.56 112 LEU B O 1
ATOM 3299 N N . LYS B 1 113 ? -5.543 -12.461 1.887 1 88.94 113 LYS B N 1
ATOM 3300 C CA . LYS B 1 113 ? -4.34 -12.961 2.547 1 88.94 113 LYS B CA 1
ATOM 3301 C C . LYS B 1 113 ? -4.645 -14.203 3.375 1 88.94 113 LYS B C 1
ATOM 3303 O O . LYS B 1 113 ? -3.828 -15.125 3.447 1 88.94 113 LYS B O 1
ATOM 3308 N N . ARG B 1 114 ? -5.836 -14.227 3.91 1 82.12 114 ARG B N 1
ATOM 3309 C CA . ARG B 1 114 ? -6.211 -15.305 4.812 1 82.12 114 ARG B CA 1
ATOM 3310 C C . ARG B 1 114 ? -6.855 -16.453 4.051 1 82.12 114 ARG B C 1
ATOM 3312 O O . ARG B 1 114 ? -7.18 -17.5 4.637 1 82.12 114 ARG B O 1
ATOM 3319 N N . GLY B 1 115 ? -7.133 -16.234 2.848 1 83.19 115 GLY B N 1
ATOM 3320 C CA . GLY B 1 115 ? -7.664 -17.297 2.018 1 83.19 115 GLY B CA 1
ATOM 3321 C C . GLY B 1 115 ? -9.18 -17.359 2.02 1 83.19 115 GLY B C 1
ATOM 3322 O O . GLY B 1 115 ? -9.766 -18.281 1.439 1 83.19 115 GLY B O 1
ATOM 3323 N N . ARG B 1 116 ? -9.805 -16.438 2.699 1 85.31 116 ARG B N 1
ATOM 3324 C CA . ARG B 1 116 ? -11.266 -16.391 2.689 1 85.31 116 ARG B CA 1
ATOM 3325 C C . ARG B 1 116 ? -11.789 -15.969 1.322 1 85.31 116 ARG B C 1
ATOM 3327 O O . ARG B 1 116 ? -12.828 -16.453 0.874 1 85.31 116 ARG B O 1
ATOM 3334 N N . LEU B 1 117 ? -11.102 -15.07 0.758 1 92.94 117 LEU B N 1
ATOM 3335 C CA . LEU B 1 117 ? -11.398 -14.641 -0.604 1 92.94 117 LEU B CA 1
ATOM 3336 C C . LEU B 1 117 ? -10.328 -15.125 -1.575 1 92.94 117 LEU B C 1
ATOM 3338 O O . LEU B 1 117 ? -9.219 -15.469 -1.16 1 92.94 117 LEU B O 1
ATOM 3342 N N . MET B 1 118 ? -10.641 -15.234 -2.807 1 93.5 118 MET B N 1
ATOM 3343 C CA . MET B 1 118 ? -9.719 -15.555 -3.891 1 93.5 118 MET B CA 1
ATOM 3344 C C . MET B 1 118 ? -10.07 -14.773 -5.152 1 93.5 118 MET B C 1
ATOM 3346 O O . MET B 1 118 ? -11.195 -14.289 -5.297 1 93.5 118 MET B O 1
ATOM 3350 N N . ILE B 1 119 ? -9.117 -14.578 -5.973 1 96.75 119 ILE B N 1
ATOM 3351 C CA . ILE B 1 119 ? -9.375 -14.023 -7.297 1 96.75 119 ILE B CA 1
ATOM 3352 C C . ILE B 1 119 ? -9.695 -15.148 -8.281 1 96.75 119 ILE B C 1
ATOM 3354 O O . ILE B 1 119 ? -9.078 -16.219 -8.227 1 96.75 119 ILE B O 1
ATOM 3358 N N . SER B 1 120 ? -10.648 -14.875 -9.156 1 95.94 120 SER B N 1
ATOM 3359 C CA . SER B 1 120 ? -10.977 -15.867 -10.172 1 95.94 120 SER B CA 1
ATOM 3360 C C . SER B 1 120 ? -9.719 -16.391 -10.875 1 95.94 120 SER B C 1
ATOM 3362 O O . SER B 1 120 ? -8.875 -15.594 -11.297 1 95.94 120 SER B O 1
ATOM 3364 N N . PRO B 1 121 ? -9.562 -17.688 -11.008 1 95.25 121 PRO B N 1
ATOM 3365 C CA . PRO B 1 121 ? -8.352 -18.266 -11.602 1 95.25 121 PRO B CA 1
ATOM 3366 C C . PRO B 1 121 ? -8.172 -17.859 -13.07 1 95.25 121 PRO B C 1
ATOM 3368 O O . PRO B 1 121 ? -7.039 -17.781 -13.555 1 95.25 121 PRO B O 1
ATOM 3371 N N . GLN B 1 122 ? -9.195 -17.719 -13.75 1 96.69 122 GLN B N 1
ATOM 3372 C CA . GLN B 1 122 ? -9.141 -17.234 -15.125 1 96.69 122 GLN B CA 1
ATOM 3373 C C . GLN B 1 122 ? -9.844 -15.891 -15.258 1 96.69 122 GLN B C 1
ATOM 3375 O O . GLN B 1 122 ? -11.031 -15.766 -14.953 1 96.69 122 GLN B O 1
ATOM 3380 N N . ILE B 1 123 ? -9.07 -14.914 -15.734 1 97.38 123 ILE B N 1
ATOM 3381 C CA . ILE B 1 123 ? -9.656 -13.578 -15.82 1 97.38 123 ILE B CA 1
ATOM 3382 C C . ILE B 1 123 ? -9.523 -13.055 -17.25 1 97.38 123 ILE B C 1
ATOM 3384 O O . ILE B 1 123 ? -9.594 -11.844 -17.484 1 97.38 123 ILE B O 1
ATOM 3388 N N . ASN B 1 124 ? -9.273 -13.961 -18.188 1 95.88 124 ASN B N 1
ATOM 3389 C CA . ASN B 1 124 ? -9.172 -13.633 -19.609 1 95.88 124 ASN B CA 1
ATOM 3390 C C . ASN B 1 124 ? -8.227 -12.461 -19.844 1 95.88 124 ASN B C 1
ATOM 3392 O O . ASN B 1 124 ? -7.102 -12.453 -19.344 1 95.88 124 ASN B O 1
ATOM 3396 N N . ASP B 1 125 ? -8.641 -11.461 -20.672 1 97.06 125 ASP B N 1
ATOM 3397 C CA . ASP B 1 125 ? -7.719 -10.383 -21.016 1 97.06 125 ASP B CA 1
ATOM 3398 C C . ASP B 1 125 ? -7.938 -9.164 -20.109 1 97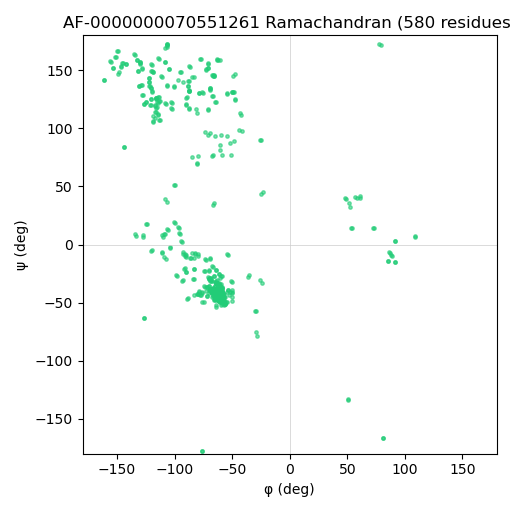.06 125 ASP B C 1
ATOM 3400 O O . ASP B 1 125 ? -7.445 -8.078 -20.406 1 97.06 125 ASP B O 1
ATOM 3404 N N . THR B 1 126 ? -8.648 -9.352 -19.062 1 97.44 126 THR B N 1
ATOM 3405 C CA . THR B 1 126 ? -9.023 -8.258 -18.172 1 97.44 126 THR B CA 1
ATOM 3406 C C . THR B 1 126 ? -7.777 -7.578 -17.594 1 97.44 126 THR B C 1
ATOM 3408 O O . THR B 1 126 ? -7.773 -6.367 -17.375 1 97.44 126 THR B O 1
ATOM 3411 N N . ALA B 1 127 ? -6.707 -8.328 -17.344 1 97.75 127 ALA B N 1
ATOM 3412 C CA . ALA B 1 127 ? -5.512 -7.785 -16.703 1 97.75 127 ALA B CA 1
ATOM 3413 C C . ALA B 1 127 ? -4.375 -7.629 -17.703 1 97.75 127 ALA B C 1
ATOM 3415 O O . ALA B 1 127 ? -3.219 -7.445 -17.328 1 97.75 127 ALA B O 1
ATOM 3416 N N . ALA B 1 128 ? -4.637 -7.727 -19 1 98.25 128 ALA B N 1
ATOM 3417 C CA . ALA B 1 128 ? -3.59 -7.691 -20.016 1 98.25 128 ALA B CA 1
ATOM 3418 C C . ALA B 1 128 ? -2.781 -6.402 -19.922 1 98.25 128 ALA B C 1
ATOM 3420 O O . ALA B 1 128 ? -1.549 -6.43 -19.984 1 98.25 128 ALA B O 1
ATOM 3421 N N . ASP B 1 129 ? -3.473 -5.301 -19.844 1 98.31 129 ASP B N 1
ATOM 3422 C CA . ASP B 1 129 ? -2.799 -4.008 -19.766 1 98.31 129 ASP B CA 1
ATOM 3423 C C . ASP B 1 129 ? -1.902 -3.93 -18.531 1 98.31 129 ASP B C 1
ATOM 3425 O O . ASP B 1 129 ? -0.797 -3.389 -18.594 1 98.31 129 ASP B O 1
ATOM 3429 N N . ILE B 1 130 ? -2.379 -4.387 -17.438 1 98.44 130 ILE B N 1
ATOM 3430 C CA . ILE B 1 130 ? -1.636 -4.395 -16.172 1 98.44 130 ILE B CA 1
ATOM 3431 C C . ILE B 1 130 ? -0.384 -5.258 -16.328 1 98.44 130 ILE B C 1
ATOM 3433 O O . ILE B 1 130 ? 0.708 -4.848 -15.922 1 98.44 130 ILE B O 1
ATOM 3437 N N . CYS B 1 131 ? -0.513 -6.449 -16.859 1 98.5 131 CYS B N 1
ATOM 3438 C CA . CYS B 1 131 ? 0.62 -7.348 -17.062 1 98.5 131 CYS B CA 1
ATOM 3439 C C . CYS B 1 131 ? 1.655 -6.719 -17.984 1 98.5 131 CYS B C 1
ATOM 3441 O O . CYS B 1 131 ? 2.857 -6.805 -17.734 1 98.5 131 CYS B O 1
ATOM 3443 N N . GLU B 1 132 ? 1.193 -6.109 -19.047 1 98.31 132 GLU B N 1
ATOM 3444 C CA . GLU B 1 132 ? 2.109 -5.426 -19.953 1 98.31 132 GLU B CA 1
ATOM 3445 C C . GLU B 1 132 ? 2.879 -4.324 -19.234 1 98.31 132 GLU B C 1
ATOM 3447 O O . GLU B 1 132 ? 4.07 -4.129 -19.484 1 98.31 132 GLU B O 1
ATOM 3452 N N . ARG B 1 133 ? 2.219 -3.623 -18.406 1 98.44 133 ARG B N 1
ATOM 3453 C CA . ARG B 1 133 ? 2.863 -2.57 -17.625 1 98.44 133 ARG B CA 1
ATOM 3454 C C . ARG B 1 133 ? 3.93 -3.146 -16.703 1 98.44 133 ARG B C 1
ATOM 3456 O O . ARG B 1 133 ? 5.02 -2.586 -16.578 1 98.44 133 ARG B O 1
ATOM 3463 N N . LEU B 1 134 ? 3.594 -4.242 -16.016 1 98.19 134 LEU B N 1
ATOM 3464 C CA . LEU B 1 134 ? 4.562 -4.891 -15.133 1 98.19 134 LEU B CA 1
ATOM 3465 C C . LEU B 1 134 ? 5.801 -5.32 -15.914 1 98.19 134 LEU B C 1
ATOM 3467 O O . LEU B 1 134 ? 6.926 -5.18 -15.43 1 98.19 134 LEU B O 1
ATOM 3471 N N . ILE B 1 135 ? 5.562 -5.828 -17.094 1 97.31 135 ILE B N 1
ATOM 3472 C CA . ILE B 1 135 ? 6.66 -6.238 -17.969 1 97.31 135 ILE B CA 1
ATOM 3473 C C . ILE B 1 135 ? 7.535 -5.031 -18.297 1 97.31 135 ILE B C 1
ATOM 3475 O O . ILE B 1 135 ? 8.766 -5.105 -18.234 1 97.31 135 ILE B O 1
ATOM 3479 N N . GLU B 1 136 ? 6.965 -3.941 -18.641 1 97.06 136 GLU B N 1
ATOM 3480 C CA . GLU B 1 136 ? 7.68 -2.715 -18.984 1 97.06 136 GLU B CA 1
ATOM 3481 C C . GLU B 1 136 ? 8.508 -2.209 -17.797 1 97.06 136 GLU B C 1
ATOM 3483 O O . GLU B 1 136 ? 9.656 -1.802 -17.969 1 97.06 136 GLU B O 1
ATOM 3488 N N . ILE B 1 137 ? 7.953 -2.174 -16.641 1 96.38 137 ILE B N 1
ATOM 3489 C CA . ILE B 1 137 ? 8.633 -1.706 -15.438 1 96.38 137 ILE B CA 1
ATOM 3490 C C . ILE B 1 137 ? 9.898 -2.529 -15.203 1 96.38 137 ILE B C 1
ATOM 3492 O O . ILE B 1 137 ? 10.969 -1.976 -14.953 1 96.38 137 ILE B O 1
ATOM 3496 N N . ASN B 1 138 ? 9.766 -3.832 -15.281 1 92.44 138 ASN B N 1
ATOM 3497 C CA . ASN B 1 138 ? 10.891 -4.727 -15.031 1 92.44 138 ASN B CA 1
ATOM 3498 C C . ASN B 1 138 ? 11.969 -4.578 -16.109 1 92.44 138 ASN B C 1
ATOM 3500 O O . ASN B 1 138 ? 13.164 -4.703 -15.812 1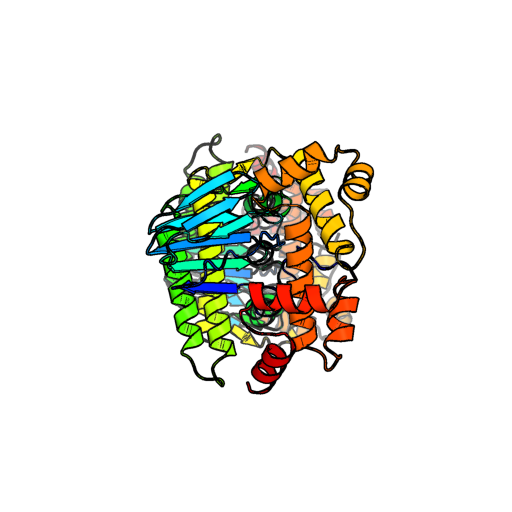 92.44 138 ASN B O 1
ATOM 3504 N N . ALA B 1 139 ? 11.57 -4.387 -17.312 1 91.19 139 ALA B N 1
ATOM 3505 C CA . ALA B 1 139 ? 12.516 -4.215 -18.422 1 91.19 139 ALA B CA 1
ATOM 3506 C C . ALA B 1 139 ? 13.391 -2.988 -18.203 1 91.19 139 ALA B C 1
ATOM 3508 O O . ALA B 1 139 ? 14.57 -2.98 -18.578 1 91.19 139 ALA B O 1
ATOM 3509 N N . GLN B 1 140 ? 12.891 -2.002 -17.625 1 87.19 140 GLN B N 1
ATOM 3510 C CA . GLN B 1 140 ? 13.617 -0.755 -17.391 1 87.19 140 GLN B CA 1
ATOM 3511 C C . GLN B 1 140 ? 14.727 -0.946 -16.359 1 87.19 140 GLN B C 1
ATOM 3513 O O . GLN B 1 140 ? 15.758 -0.279 -16.422 1 87.19 140 GLN B O 1
ATOM 3518 N N . ILE B 1 141 ? 14.555 -1.815 -15.43 1 84.38 141 ILE B N 1
ATOM 3519 C CA . ILE B 1 141 ? 15.547 -2.043 -14.375 1 84.38 141 ILE B CA 1
ATOM 3520 C C . ILE B 1 141 ? 16.656 -2.951 -14.906 1 84.38 141 ILE B C 1
ATOM 3522 O O . ILE B 1 141 ? 17.828 -2.768 -14.57 1 84.38 141 ILE B O 1
ATOM 3526 N N . SER B 1 142 ? 16.375 -3.98 -15.633 1 74.31 142 SER B N 1
ATOM 3527 C CA . SER B 1 142 ? 17.359 -4.93 -16.156 1 74.31 142 SER B CA 1
ATOM 3528 C C . SER B 1 142 ? 18.328 -4.25 -17.109 1 74.31 142 SER B C 1
ATOM 3530 O O . SER B 1 142 ? 19.5 -4.645 -17.188 1 74.31 142 SER B O 1
ATOM 3532 N N . GLY B 1 143 ? 18.016 -3.268 -17.812 1 64.06 143 GLY B N 1
ATOM 3533 C CA . GLY B 1 143 ? 18.875 -2.574 -18.766 1 64.06 143 GLY B CA 1
ATOM 3534 C C . GLY B 1 143 ? 19.781 -1.546 -18.125 1 64.06 143 GLY B C 1
ATOM 3535 O O . GLY B 1 143 ? 20.703 -1.039 -18.766 1 64.06 143 GLY B O 1
ATOM 3536 N N . LYS B 1 144 ? 19.562 -1.188 -16.844 1 62.66 144 LYS B N 1
ATOM 3537 C CA . LYS B 1 144 ? 20.344 -0.094 -16.25 1 62.66 144 LYS B CA 1
ATOM 3538 C C . LYS B 1 144 ? 21.578 -0.617 -15.539 1 62.66 144 LYS B C 1
ATOM 3540 O O . LYS B 1 144 ? 21.594 -1.745 -15.047 1 62.66 144 LYS B O 1
ATOM 3545 N N . ASN B 1 145 ? 22.797 0.005 -15.602 1 55.09 145 ASN B N 1
ATOM 3546 C CA . ASN B 1 145 ? 24.109 -0.314 -15.047 1 55.09 145 ASN B CA 1
ATOM 3547 C C . ASN B 1 145 ? 24.078 -0.363 -13.516 1 55.09 145 ASN B C 1
ATOM 3549 O O . ASN B 1 145 ? 23.203 0.254 -12.898 1 55.09 145 ASN B O 1
ATOM 3553 N N . ALA B 1 146 ? 25.156 -1.118 -12.797 1 51.16 146 ALA B N 1
ATOM 3554 C CA . ALA B 1 146 ? 25.359 -1.486 -11.398 1 51.16 146 ALA B CA 1
ATOM 3555 C C . ALA B 1 146 ? 25.203 -0.272 -10.484 1 51.16 146 ALA B C 1
ATOM 3557 O O . ALA B 1 146 ? 24.625 -0.372 -9.398 1 51.16 146 ALA B O 1
ATOM 3558 N N . GLU B 1 147 ? 25.734 0.903 -10.727 1 51.91 147 GLU B N 1
ATOM 3559 C CA . GLU B 1 147 ? 25.906 2.041 -9.828 1 51.91 147 GLU B CA 1
ATOM 3560 C C . GLU B 1 147 ? 24.547 2.676 -9.5 1 51.91 147 GLU B C 1
ATOM 3562 O O . GLU B 1 147 ? 24.344 3.184 -8.391 1 51.91 147 GLU B O 1
ATOM 3567 N N . ASN B 1 148 ? 23.547 2.602 -10.367 1 59.31 148 ASN B N 1
ATOM 3568 C CA . ASN B 1 148 ? 22.281 3.316 -10.289 1 59.31 148 ASN B CA 1
ATOM 3569 C C . ASN B 1 148 ? 21.125 2.379 -9.938 1 59.31 148 ASN B C 1
ATOM 3571 O O . ASN B 1 148 ? 19.969 2.707 -10.172 1 59.31 148 ASN B O 1
ATOM 3575 N N . THR B 1 149 ? 21.562 1.434 -8.984 1 79.31 149 THR B N 1
ATOM 3576 C CA . THR B 1 149 ? 20.719 0.242 -8.945 1 79.31 149 THR B CA 1
ATOM 3577 C C . THR B 1 149 ? 19.641 0.373 -7.875 1 79.31 149 THR B C 1
ATOM 3579 O O . THR B 1 149 ? 18.484 0.065 -8.117 1 79.31 149 THR B O 1
ATOM 3582 N N . ASP B 1 150 ? 20.062 1.134 -6.797 1 86.88 150 ASP B N 1
ATOM 3583 C CA . ASP B 1 150 ? 19.078 1.188 -5.73 1 86.88 150 ASP B CA 1
ATOM 3584 C C . ASP B 1 150 ? 17.938 2.152 -6.078 1 86.88 150 ASP B C 1
ATOM 3586 O O . ASP B 1 150 ? 16.766 1.829 -5.898 1 86.88 150 ASP B O 1
ATOM 3590 N N . ALA B 1 151 ? 18.359 3.291 -6.609 1 91.62 151 ALA B N 1
ATOM 3591 C CA . ALA B 1 151 ? 17.344 4.289 -6.965 1 91.62 151 ALA B CA 1
ATOM 3592 C C . ALA B 1 151 ? 16.391 3.748 -8.023 1 91.62 151 ALA B C 1
ATOM 3594 O O . ALA B 1 151 ? 15.18 3.934 -7.93 1 91.62 151 ALA B O 1
ATOM 3595 N N . ALA B 1 152 ? 16.984 3.152 -8.969 1 92.06 152 ALA B N 1
ATOM 3596 C CA . ALA B 1 152 ? 16.172 2.564 -10.031 1 92.06 152 ALA B CA 1
ATOM 3597 C C . ALA B 1 152 ? 15.258 1.477 -9.477 1 92.06 152 ALA B C 1
ATOM 3599 O O . ALA B 1 152 ? 14.094 1.369 -9.883 1 92.06 152 ALA B O 1
ATOM 3600 N N . ASN B 1 153 ? 15.773 0.694 -8.594 1 93.25 153 ASN B N 1
ATOM 3601 C CA . ASN B 1 153 ? 14.992 -0.369 -7.969 1 93.25 153 ASN B CA 1
ATOM 3602 C C . ASN B 1 153 ? 13.859 0.194 -7.121 1 93.25 153 ASN B C 1
ATOM 3604 O O . ASN B 1 153 ? 12.75 -0.344 -7.121 1 93.25 153 ASN B O 1
ATOM 3608 N N . ILE B 1 154 ? 14.141 1.259 -6.414 1 95.5 154 ILE B N 1
ATOM 3609 C CA . ILE B 1 154 ? 13.125 1.908 -5.598 1 95.5 154 ILE B CA 1
ATOM 3610 C C . ILE B 1 154 ? 12.016 2.451 -6.492 1 95.5 154 ILE B C 1
ATOM 3612 O O . ILE B 1 154 ? 10.828 2.234 -6.223 1 95.5 154 ILE B O 1
ATOM 3616 N N . GLU B 1 155 ? 12.414 3.086 -7.547 1 95.5 155 GLU B N 1
ATOM 3617 C CA . GLU B 1 155 ? 11.438 3.604 -8.5 1 95.5 155 GLU B CA 1
ATOM 3618 C C . GLU B 1 155 ? 10.562 2.482 -9.055 1 95.5 155 GLU B C 1
ATOM 3620 O O . GLU B 1 155 ? 9.344 2.617 -9.133 1 95.5 155 GLU B O 1
ATOM 3625 N N . ALA B 1 156 ? 11.195 1.447 -9.43 1 95.38 156 ALA B N 1
ATOM 3626 C CA . ALA B 1 156 ? 10.469 0.297 -9.969 1 95.38 156 ALA B CA 1
ATOM 3627 C C . ALA B 1 156 ? 9.516 -0.283 -8.93 1 95.38 156 ALA B C 1
ATOM 3629 O O . ALA B 1 156 ? 8.414 -0.718 -9.266 1 95.38 156 ALA B O 1
ATOM 3630 N N . GLN B 1 157 ? 9.914 -0.326 -7.684 1 97.12 157 GLN B N 1
ATOM 3631 C CA . GLN B 1 157 ? 9.062 -0.856 -6.625 1 97.12 157 GLN B CA 1
ATOM 3632 C C . GLN B 1 157 ? 7.828 0.02 -6.422 1 97.12 157 GLN B C 1
ATOM 3634 O O . GLN B 1 157 ? 6.73 -0.49 -6.199 1 97.12 157 GLN B O 1
ATOM 3639 N N . PHE B 1 158 ? 7.961 1.354 -6.5 1 97.81 158 PHE B N 1
ATOM 3640 C CA . PHE B 1 158 ? 6.797 2.234 -6.469 1 97.81 158 PHE B CA 1
ATOM 3641 C C . PHE B 1 158 ? 5.812 1.872 -7.574 1 97.81 158 PHE B C 1
ATOM 3643 O O . PHE B 1 158 ? 4.633 1.631 -7.312 1 97.81 158 PHE B O 1
ATOM 3650 N N . GLU B 1 159 ? 6.328 1.794 -8.719 1 98.06 159 GLU B N 1
ATOM 3651 C CA . GLU B 1 159 ? 5.48 1.561 -9.891 1 98.06 159 GLU B CA 1
ATOM 3652 C C . GLU B 1 159 ? 4.836 0.178 -9.836 1 98.06 159 GLU B C 1
ATOM 3654 O O . GLU B 1 159 ? 3.666 0.019 -10.188 1 98.06 159 GLU B O 1
ATOM 3659 N N . THR B 1 160 ? 5.625 -0.748 -9.484 1 98.31 160 THR B N 1
ATOM 3660 C CA . THR B 1 160 ? 5.113 -2.111 -9.375 1 98.31 160 THR B CA 1
ATOM 3661 C C . THR B 1 160 ? 3.973 -2.184 -8.367 1 98.31 160 THR B C 1
ATOM 3663 O O . THR B 1 160 ? 2.91 -2.736 -8.656 1 98.31 160 THR B O 1
ATOM 3666 N N . LYS B 1 161 ? 4.164 -1.631 -7.168 1 98.62 161 LYS B N 1
ATOM 3667 C CA . LYS B 1 161 ? 3.139 -1.651 -6.129 1 98.62 161 LYS B CA 1
ATOM 3668 C C . LYS B 1 161 ? 1.873 -0.936 -6.594 1 98.62 161 LYS B C 1
ATOM 3670 O O . LYS B 1 161 ? 0.764 -1.443 -6.414 1 98.62 161 LYS B O 1
ATOM 3675 N N . ILE B 1 162 ? 2.043 0.225 -7.188 1 98.69 162 ILE B N 1
ATOM 3676 C CA . ILE B 1 162 ? 0.905 0.975 -7.707 1 98.69 162 ILE B CA 1
ATOM 3677 C C . ILE B 1 162 ? 0.149 0.122 -8.727 1 98.69 162 ILE B C 1
ATOM 3679 O O . ILE B 1 162 ? -1.078 0.015 -8.664 1 98.69 162 ILE B O 1
ATOM 3683 N N . THR B 1 163 ? 0.869 -0.476 -9.617 1 98.75 163 THR B N 1
ATOM 3684 C CA . THR B 1 163 ? 0.28 -1.293 -10.672 1 98.75 163 THR B CA 1
ATOM 3685 C C . THR B 1 163 ? -0.446 -2.498 -10.078 1 98.75 163 THR B C 1
ATOM 3687 O O . THR B 1 163 ? -1.542 -2.848 -10.523 1 98.75 163 THR B O 1
ATOM 3690 N N . LEU B 1 164 ? 0.129 -3.145 -9.102 1 98.75 164 LEU B N 1
ATOM 3691 C CA . LEU B 1 164 ? -0.475 -4.324 -8.492 1 98.75 164 LEU B CA 1
ATOM 3692 C C . LEU B 1 164 ? -1.722 -3.945 -7.699 1 98.75 164 LEU B C 1
ATOM 3694 O O . LEU B 1 164 ? -2.693 -4.707 -7.66 1 98.75 164 LEU B O 1
ATOM 3698 N N . ILE B 1 165 ? -1.716 -2.801 -7.008 1 98.75 165 ILE B N 1
ATOM 3699 C CA . ILE B 1 165 ? -2.904 -2.326 -6.309 1 98.75 165 ILE B CA 1
ATOM 3700 C C . ILE B 1 165 ? -4.023 -2.059 -7.316 1 98.75 165 ILE B C 1
ATOM 3702 O O . ILE B 1 165 ? -5.18 -2.4 -7.07 1 98.75 165 ILE B O 1
ATOM 3706 N N . LYS B 1 166 ? -3.684 -1.481 -8.422 1 98.69 166 LYS B N 1
ATOM 3707 C CA . LYS B 1 166 ? -4.652 -1.285 -9.5 1 98.69 166 LYS B CA 1
ATOM 3708 C C . LYS B 1 166 ? -5.207 -2.619 -9.984 1 98.69 166 LYS B C 1
ATOM 3710 O O . LYS B 1 166 ? -6.379 -2.709 -10.367 1 98.69 166 LYS B O 1
ATOM 3715 N N . PHE B 1 167 ? -4.348 -3.619 -10.039 1 98.75 167 PHE B N 1
ATOM 3716 C CA . PHE B 1 167 ? -4.793 -4.957 -10.398 1 98.75 167 PHE B CA 1
ATOM 3717 C C . PHE B 1 167 ? -5.898 -5.43 -9.461 1 98.75 167 PHE B C 1
ATOM 3719 O O . PHE B 1 167 ? -6.965 -5.852 -9.906 1 98.75 167 PHE B O 1
ATOM 3726 N N . ILE B 1 168 ? -5.664 -5.344 -8.156 1 98.75 168 ILE B N 1
ATOM 3727 C CA . ILE B 1 168 ? -6.641 -5.793 -7.168 1 98.75 168 ILE B CA 1
ATOM 3728 C C . ILE B 1 168 ? -7.93 -4.984 -7.316 1 98.75 168 ILE B C 1
ATOM 3730 O O . ILE B 1 168 ? -9.031 -5.547 -7.277 1 98.75 168 ILE B O 1
ATOM 3734 N N . GLN B 1 169 ? -7.781 -3.697 -7.469 1 98.44 169 GLN B N 1
ATOM 3735 C CA . GLN B 1 169 ? -8.93 -2.816 -7.66 1 98.44 169 GLN B CA 1
ATOM 3736 C C . GLN B 1 169 ? -9.781 -3.268 -8.844 1 98.44 169 GLN B C 1
ATOM 3738 O O . GLN B 1 169 ? -11.008 -3.342 -8.742 1 98.44 169 GLN B O 1
ATOM 3743 N N . LYS B 1 170 ? -9.094 -3.494 -9.914 1 98.38 170 LYS B N 1
ATOM 3744 C CA . LYS B 1 170 ? -9.773 -3.906 -11.141 1 98.38 170 LYS B CA 1
ATOM 3745 C C . LYS B 1 170 ? -10.484 -5.242 -10.945 1 98.38 170 LYS B C 1
ATOM 3747 O O . LYS B 1 170 ? -11.609 -5.43 -11.422 1 98.38 170 LYS B O 1
ATOM 3752 N N . MET B 1 171 ? -9.82 -6.242 -10.328 1 98.38 171 MET B N 1
ATOM 3753 C CA . MET B 1 171 ? -10.469 -7.52 -10.039 1 98.38 171 MET B CA 1
ATOM 3754 C C . MET B 1 171 ? -11.719 -7.316 -9.188 1 98.38 171 MET B C 1
ATOM 3756 O O . MET B 1 171 ? -12.758 -7.93 -9.453 1 98.38 171 MET B O 1
ATOM 3760 N N . TRP B 1 172 ? -11.602 -6.445 -8.195 1 97.56 172 TRP B N 1
ATOM 3761 C CA . TRP B 1 172 ? -12.727 -6.172 -7.301 1 97.56 172 TRP B CA 1
ATOM 3762 C C . TRP B 1 172 ? -13.875 -5.512 -8.055 1 97.56 172 TRP B C 1
ATOM 3764 O O . TRP B 1 172 ? -15.023 -5.949 -7.957 1 97.56 172 TRP B O 1
ATOM 3774 N N . SER B 1 173 ? -13.555 -4.52 -8.844 1 96.56 173 SER B N 1
ATOM 3775 C CA . SER B 1 173 ? -14.578 -3.752 -9.555 1 96.56 173 SER B CA 1
ATOM 3776 C C . SER B 1 173 ? -15.289 -4.609 -10.586 1 96.56 173 SER B C 1
ATOM 3778 O O . SER B 1 173 ? -16.453 -4.367 -10.906 1 96.56 173 SER B O 1
ATOM 3780 N N . ASN B 1 174 ? -14.633 -5.629 -11.094 1 97.44 174 ASN B N 1
ATOM 3781 C CA . ASN B 1 174 ? -15.219 -6.5 -12.109 1 97.44 174 ASN B CA 1
ATOM 3782 C C . ASN B 1 174 ? -15.828 -7.754 -11.492 1 97.44 174 ASN B C 1
ATOM 3784 O O . ASN B 1 174 ? -16.141 -8.711 -12.203 1 97.44 174 ASN B O 1
ATOM 3788 N N . ASN B 1 175 ? -15.938 -7.801 -10.195 1 96.75 175 ASN B N 1
ATOM 3789 C CA . ASN B 1 175 ? -16.547 -8.898 -9.453 1 96.75 175 ASN B CA 1
ATOM 3790 C C . ASN B 1 175 ? -15.797 -10.211 -9.688 1 96.75 175 ASN B C 1
ATOM 3792 O O . ASN B 1 175 ? -16.422 -11.258 -9.883 1 96.75 175 ASN B O 1
ATOM 3796 N N . LEU B 1 176 ? -14.5 -10.094 -9.719 1 97.75 176 LEU B N 1
ATOM 3797 C CA . LEU B 1 176 ? -13.664 -11.266 -9.953 1 97.75 176 LEU B CA 1
ATOM 3798 C C . LEU B 1 176 ? -13.023 -11.75 -8.664 1 97.75 176 LEU B C 1
ATOM 3800 O O . LEU B 1 176 ? -12.227 -12.688 -8.672 1 97.75 176 LEU B O 1
ATOM 3804 N N . ILE B 1 177 ? -13.227 -11.094 -7.594 1 96.88 177 ILE B N 1
ATOM 3805 C CA . ILE B 1 177 ? -12.867 -11.578 -6.262 1 96.88 177 ILE B CA 1
ATOM 3806 C C . ILE B 1 177 ? -14.039 -12.359 -5.664 1 96.88 177 ILE B C 1
ATOM 3808 O O . ILE B 1 177 ? -15.141 -11.828 -5.52 1 96.88 177 ILE B O 1
ATOM 3812 N N . LEU B 1 178 ? -13.758 -13.586 -5.367 1 94.31 178 LEU B N 1
ATOM 3813 C CA . LEU B 1 178 ? -14.789 -14.547 -5.008 1 94.31 178 LEU B CA 1
ATOM 3814 C C . LEU B 1 178 ? -14.555 -15.102 -3.605 1 94.31 178 LEU B C 1
ATOM 3816 O O . LEU B 1 178 ? -13.43 -15.062 -3.102 1 94.31 178 LEU B O 1
ATOM 3820 N N . GLU B 1 179 ? -15.672 -15.555 -2.988 1 90.81 179 GLU B N 1
ATOM 3821 C CA . GLU B 1 179 ? -15.5 -16.328 -1.762 1 90.81 179 GLU B CA 1
ATOM 3822 C C . GLU B 1 179 ? -14.836 -17.672 -2.043 1 90.81 179 GLU B C 1
ATOM 3824 O O . GLU B 1 179 ? -15.172 -18.344 -3.025 1 90.81 179 GLU B O 1
ATOM 3829 N N . ASN B 1 180 ? -13.844 -17.859 -1.32 1 78.81 180 ASN B N 1
ATOM 3830 C CA . ASN B 1 180 ? -13.133 -19.125 -1.479 1 78.81 180 ASN B CA 1
ATOM 3831 C C . ASN B 1 180 ? -13.828 -20.25 -0.725 1 78.81 180 ASN B C 1
ATOM 3833 O O . ASN B 1 180 ? -13.734 -20.328 0.5 1 78.81 180 ASN B O 1
ATOM 3837 N N . GLY B 1 181 ? -15.031 -20.688 -1.198 1 61.66 181 GLY B N 1
ATOM 3838 C CA . GLY B 1 181 ? -15.797 -21.766 -0.579 1 61.66 181 GLY B CA 1
ATOM 3839 C C . GLY B 1 181 ? -14.922 -22.875 -0.016 1 61.66 181 GLY B C 1
ATOM 3840 O O . GLY B 1 181 ? -15.43 -23.812 0.592 1 61.66 181 GLY B O 1
ATOM 3841 N N . THR B 1 182 ? -13.859 -23.141 -0.433 1 52.31 182 THR B N 1
ATOM 3842 C CA . THR B 1 182 ? -13.062 -24.312 -0.1 1 52.31 182 THR B CA 1
ATOM 3843 C C . THR B 1 182 ? -12.633 -24.281 1.364 1 52.31 182 THR B C 1
ATOM 3845 O O . THR B 1 182 ? -11.531 -23.844 1.684 1 52.31 182 THR B O 1
ATOM 3848 N N . ASN B 1 183 ? -13.445 -23.812 2.203 1 46.28 183 ASN B N 1
ATOM 3849 C CA . ASN B 1 183 ? -12.969 -24.109 3.553 1 46.28 183 ASN B CA 1
ATOM 3850 C C . ASN B 1 183 ? -12.141 -25.375 3.594 1 46.28 183 ASN B C 1
ATOM 3852 O O . ASN B 1 183 ? -11.039 -25.391 4.156 1 46.28 183 ASN B O 1
ATOM 3856 N N . GLY B 1 184 ? -12.852 -26.656 3.574 1 42.5 184 GLY B N 1
ATOM 3857 C CA . GLY B 1 184 ? -12.508 -28.016 3.93 1 42.5 184 GLY B CA 1
ATOM 3858 C C . GLY B 1 184 ? -11.617 -28.703 2.902 1 42.5 184 GLY B C 1
ATOM 3859 O O . GLY B 1 184 ? -10.727 -29.469 3.26 1 42.5 184 GLY B O 1
ATOM 3860 N N . THR B 1 185 ? -11.938 -28.672 1.698 1 46.28 185 THR B N 1
ATOM 3861 C CA . THR B 1 185 ? -11.383 -29.594 0.701 1 46.28 185 THR B CA 1
ATOM 3862 C C . THR B 1 185 ? -9.922 -29.25 0.408 1 46.28 185 THR B C 1
ATOM 3864 O O . THR B 1 185 ? -9.102 -30.141 0.215 1 46.28 185 THR B O 1
ATOM 3867 N N . ASN B 1 186 ? -9.562 -27.984 0.387 1 53.09 186 ASN B N 1
ATOM 3868 C CA . ASN B 1 186 ? -8.203 -27.516 0.116 1 53.09 186 ASN B CA 1
ATOM 3869 C C . ASN B 1 186 ? -7.254 -27.875 1.259 1 53.09 186 ASN B C 1
ATOM 3871 O O . ASN B 1 186 ? -6.059 -28.078 1.04 1 53.09 186 ASN B O 1
ATOM 3875 N N . THR B 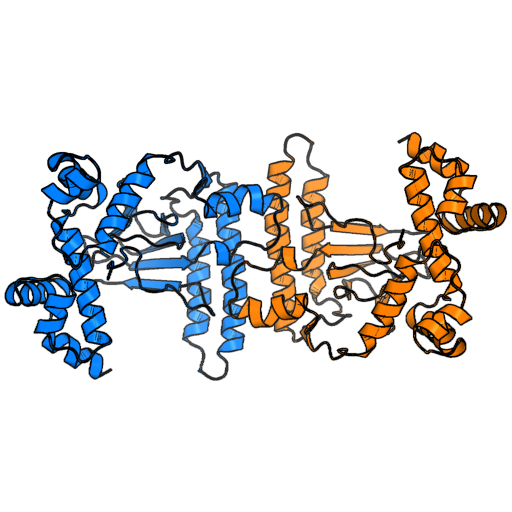1 187 ? -7.977 -28.266 2.236 1 57.56 187 THR B N 1
ATOM 3876 C CA . THR B 1 187 ? -7.137 -28.531 3.4 1 57.56 187 THR B CA 1
ATOM 3877 C C . THR B 1 187 ? -6.441 -29.891 3.275 1 57.56 187 THR B C 1
ATOM 3879 O O . THR B 1 187 ? -5.25 -30 3.566 1 57.56 187 THR B O 1
ATOM 3882 N N . ILE B 1 188 ? -7.242 -30.906 2.758 1 64.88 188 ILE B N 1
ATOM 3883 C CA . ILE B 1 188 ? -6.617 -32.219 2.689 1 64.88 188 ILE B CA 1
ATOM 3884 C C . ILE B 1 188 ? -5.512 -32.219 1.636 1 64.88 188 ILE B C 1
ATOM 3886 O O . ILE B 1 188 ? -4.465 -32.844 1.822 1 64.88 188 ILE B O 1
ATOM 3890 N N . GLU B 1 189 ? -5.895 -31.547 0.563 1 66.94 189 GLU B N 1
ATOM 3891 C CA . GLU B 1 189 ? -4.887 -31.422 -0.484 1 66.94 189 GLU B CA 1
ATOM 3892 C C . GLU B 1 189 ? -3.625 -30.734 0.045 1 66.94 189 GLU B C 1
ATOM 3894 O O . GLU B 1 189 ? -2.512 -31.219 -0.181 1 66.94 189 GLU B O 1
ATOM 3899 N N . LYS B 1 190 ? -3.955 -29.766 0.731 1 65.75 190 LYS B N 1
ATOM 3900 C CA . LYS B 1 190 ? -2.826 -29.047 1.312 1 65.75 190 LYS B CA 1
ATOM 3901 C C . LYS B 1 190 ? -2.072 -29.922 2.311 1 65.75 190 LYS B C 1
ATOM 3903 O O . LYS B 1 190 ? -0.841 -29.906 2.352 1 65.75 190 LYS B O 1
ATOM 3908 N N . GLU B 1 191 ? -2.879 -30.625 3.008 1 71.31 191 GLU B N 1
ATOM 3909 C CA . GLU B 1 191 ? -2.26 -31.5 3.99 1 71.31 191 GLU B CA 1
ATOM 3910 C C . GLU B 1 191 ? -1.451 -32.594 3.309 1 71.31 191 GLU B C 1
ATOM 3912 O O . GLU B 1 191 ? -0.353 -32.938 3.754 1 71.31 191 GLU B O 1
ATOM 3917 N N . MET B 1 192 ? -2.006 -33.188 2.268 1 76.19 192 MET B N 1
ATOM 3918 C CA . MET B 1 192 ? -1.313 -34.219 1.525 1 76.19 192 MET B CA 1
ATOM 3919 C C . MET B 1 192 ? -0.009 -33.688 0.933 1 76.19 192 MET B C 1
ATOM 3921 O O . MET B 1 192 ? 1.041 -34.312 1.084 1 76.19 192 MET B O 1
ATOM 3925 N N . ILE B 1 193 ? -0.171 -32.594 0.452 1 71.56 193 ILE B N 1
ATOM 3926 C CA . ILE B 1 193 ? 0.986 -32 -0.214 1 71.56 193 ILE B CA 1
ATOM 3927 C C . ILE B 1 193 ? 2.037 -31.625 0.823 1 71.56 193 ILE B C 1
ATOM 3929 O O . ILE B 1 193 ? 3.229 -31.875 0.633 1 71.56 193 ILE B O 1
ATOM 3933 N N . THR B 1 194 ? 1.583 -31.078 1.906 1 71.12 194 THR B N 1
ATOM 3934 C CA . THR B 1 194 ? 2.492 -30.719 2.988 1 71.12 194 THR B CA 1
ATOM 3935 C C . THR B 1 194 ? 3.221 -31.969 3.512 1 71.12 194 THR B C 1
ATOM 3937 O O . THR B 1 194 ? 4.434 -31.922 3.725 1 71.12 194 THR B O 1
ATOM 3940 N N . TYR B 1 195 ? 2.496 -33 3.693 1 79.81 195 TYR B N 1
ATOM 3941 C CA . TYR B 1 195 ? 3.082 -34.25 4.16 1 79.81 195 TYR B CA 1
ATOM 3942 C C . TYR B 1 195 ? 4.16 -34.75 3.197 1 79.81 195 TYR B C 1
ATOM 3944 O O . TYR B 1 195 ? 5.254 -35.125 3.623 1 79.81 195 TYR B O 1
ATOM 3952 N N . ILE B 1 196 ? 3.869 -34.719 1.922 1 81 196 ILE B N 1
ATOM 3953 C CA . ILE B 1 196 ? 4.809 -35.188 0.918 1 81 196 ILE B CA 1
ATOM 3954 C C . ILE B 1 196 ? 6.07 -34.344 0.926 1 81 196 ILE B C 1
ATOM 3956 O O . ILE B 1 196 ? 7.184 -34.875 0.916 1 81 196 ILE B O 1
ATOM 3960 N N . ARG B 1 197 ? 5.906 -33.125 1.104 1 75.38 197 ARG B N 1
ATOM 3961 C CA . ARG B 1 197 ? 7.027 -32.188 1.069 1 75.38 197 ARG B CA 1
ATOM 3962 C C . ARG B 1 197 ? 7.926 -32.375 2.291 1 75.38 197 ARG B C 1
ATOM 3964 O O . ARG B 1 197 ? 9.141 -32.188 2.209 1 75.38 197 ARG B O 1
ATOM 3971 N N . GLN B 1 198 ? 7.273 -32.781 3.271 1 80.38 198 GLN B N 1
ATOM 3972 C CA . GLN B 1 198 ? 8.023 -32.938 4.512 1 80.38 198 GLN B CA 1
ATOM 3973 C C . GLN B 1 198 ? 8.688 -34.312 4.578 1 80.38 198 GLN B C 1
ATOM 3975 O O . GLN B 1 198 ? 9.602 -34.531 5.383 1 80.38 198 GLN B O 1
ATOM 3980 N N . ASN B 1 199 ? 8.312 -35.219 3.66 1 87.88 199 ASN B N 1
ATOM 3981 C CA . ASN B 1 199 ? 8.742 -36.594 3.875 1 87.88 199 ASN B CA 1
ATOM 3982 C C . ASN B 1 199 ? 9.289 -37.219 2.594 1 87.88 199 ASN B C 1
ATOM 3984 O O . ASN B 1 199 ? 9.602 -38.406 2.562 1 87.88 199 ASN B O 1
ATOM 3988 N N . TYR B 1 200 ? 9.453 -36.375 1.564 1 87.38 200 TYR B N 1
ATOM 3989 C CA . TYR B 1 200 ? 9.773 -36.969 0.262 1 87.38 200 TYR B CA 1
ATOM 3990 C C . TYR B 1 200 ? 11.156 -37.594 0.273 1 87.38 200 TYR B C 1
ATOM 3992 O O . TYR B 1 200 ? 11.484 -38.406 -0.602 1 87.38 200 TYR B O 1
ATOM 4000 N N . THR B 1 201 ? 12 -37.25 1.183 1 90.94 201 THR B N 1
ATOM 4001 C CA . THR B 1 201 ? 13.344 -37.844 1.239 1 90.94 201 THR B CA 1
ATOM 4002 C C . THR B 1 201 ? 13.32 -39.219 1.895 1 90.94 201 THR B C 1
ATOM 4004 O O . THR B 1 201 ? 14.328 -39.906 1.92 1 90.94 201 THR B O 1
ATOM 4007 N N . ARG B 1 202 ? 12.203 -39.594 2.451 1 89.38 202 ARG B N 1
ATOM 4008 C CA . ARG B 1 202 ? 11.977 -40.906 3.008 1 89.38 202 ARG B CA 1
ATOM 4009 C C . ARG B 1 202 ? 11.055 -41.719 2.115 1 89.38 202 ARG B C 1
ATOM 4011 O O . ARG B 1 202 ? 10.562 -41.25 1.099 1 89.38 202 ARG B O 1
ATOM 4018 N N . GLU B 1 203 ? 10.961 -43 2.496 1 87.38 203 GLU B N 1
ATOM 4019 C CA . GLU B 1 203 ? 10.07 -43.844 1.725 1 87.38 203 GLU B CA 1
ATOM 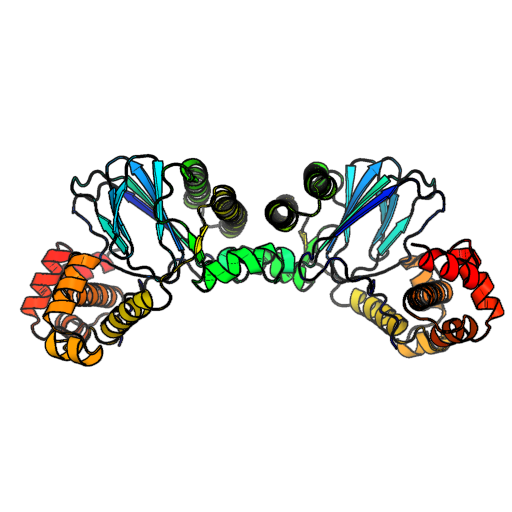4020 C C . GLU B 1 203 ? 8.609 -43.5 1.969 1 87.38 203 GLU B C 1
ATOM 4022 O O . GLU B 1 203 ? 8.172 -43.406 3.117 1 87.38 203 GLU B O 1
ATOM 4027 N N . ILE B 1 204 ? 7.957 -43.031 0.92 1 86.75 204 ILE B N 1
ATOM 4028 C CA . ILE B 1 204 ? 6.516 -42.812 0.938 1 86.75 204 ILE B CA 1
ATOM 4029 C C . ILE B 1 204 ? 5.824 -43.781 -0.005 1 86.75 204 ILE B C 1
ATOM 4031 O O . ILE B 1 204 ? 5.98 -43.719 -1.225 1 86.75 204 ILE B O 1
ATOM 4035 N N . SER B 1 205 ? 5.16 -44.75 0.591 1 84.62 205 SER B N 1
ATOM 4036 C CA . SER B 1 205 ? 4.371 -45.688 -0.229 1 84.62 205 SER B CA 1
ATOM 4037 C C . SER B 1 205 ? 2.916 -45.219 -0.313 1 84.62 205 SER B C 1
ATOM 4039 O O . SER B 1 205 ? 2.42 -44.531 0.581 1 84.62 205 SER B O 1
ATOM 4041 N N . LEU B 1 206 ? 2.352 -45.562 -1.475 1 86.81 206 LEU B N 1
ATOM 4042 C CA . LEU B 1 206 ? 0.939 -45.281 -1.666 1 86.81 206 LEU B CA 1
ATOM 4043 C C . LEU B 1 206 ? 0.106 -45.781 -0.503 1 86.81 206 LEU B C 1
ATOM 4045 O O . LEU B 1 206 ? -0.822 -45.125 -0.044 1 86.81 206 LEU B O 1
ATOM 4049 N N . LYS B 1 207 ? 0.509 -46.969 -0.064 1 86.69 207 LYS B N 1
ATOM 4050 C CA . LYS B 1 207 ? -0.203 -47.594 1.037 1 86.69 207 LYS B CA 1
ATOM 4051 C C . LYS B 1 207 ? -0.073 -46.781 2.324 1 86.69 207 LYS B C 1
ATOM 4053 O O . LYS B 1 207 ? -1.075 -46.469 2.965 1 86.69 207 LYS B O 1
ATOM 4058 N N . GLU B 1 208 ? 1.104 -46.469 2.693 1 86.38 208 GLU B N 1
ATOM 4059 C CA . GLU B 1 208 ? 1.36 -45.719 3.914 1 86.38 208 GLU B CA 1
ATOM 4060 C C . GLU B 1 208 ? 0.763 -44.312 3.828 1 86.38 208 GLU B C 1
ATOM 4062 O O . GLU B 1 208 ? 0.226 -43.812 4.812 1 86.38 208 GLU B O 1
ATOM 4067 N N . PHE B 1 209 ? 0.887 -43.688 2.668 1 88.38 209 PHE B N 1
ATOM 4068 C CA . PHE B 1 209 ? 0.358 -42.344 2.43 1 88.38 209 PHE B CA 1
ATOM 4069 C C . PHE B 1 209 ? -1.161 -42.344 2.555 1 88.38 209 PHE B C 1
ATOM 4071 O O . PHE B 1 209 ? -1.73 -41.438 3.188 1 88.38 209 PHE B O 1
ATOM 4078 N N . GLY B 1 210 ? -1.784 -43.281 1.972 1 87.44 210 GLY B N 1
ATOM 4079 C CA . GLY B 1 210 ? -3.225 -43.438 2.105 1 87.44 210 GLY B CA 1
ATOM 4080 C C . GLY B 1 210 ? -3.678 -43.594 3.545 1 87.44 210 GLY B C 1
ATOM 4081 O O . GLY B 1 210 ? -4.648 -42.969 3.971 1 87.44 210 GLY B O 1
ATOM 4082 N N . ALA B 1 211 ? -2.949 -44.438 4.266 1 86.25 211 ALA B N 1
ATOM 4083 C CA . ALA B 1 211 ? -3.266 -44.656 5.672 1 86.25 211 ALA B CA 1
ATOM 4084 C C . ALA B 1 211 ? -3.139 -43.375 6.484 1 86.25 211 ALA B C 1
ATOM 4086 O O . ALA B 1 211 ? -3.953 -43.125 7.371 1 86.25 211 ALA B O 1
ATOM 4087 N N . GLN B 1 212 ? -2.15 -42.625 6.137 1 85.12 212 GLN B N 1
ATOM 4088 C CA . GLN B 1 212 ? -1.894 -41.375 6.84 1 85.12 212 GLN B CA 1
ATOM 4089 C C . GLN B 1 212 ? -3.086 -40.406 6.73 1 85.12 212 GLN B C 1
ATOM 4091 O O . GLN B 1 212 ? -3.393 -39.688 7.672 1 85.12 212 GLN B O 1
ATOM 4096 N N . PHE B 1 213 ? -3.766 -40.375 5.605 1 85.69 213 PHE B N 1
ATOM 4097 C CA . PHE B 1 213 ? -4.836 -39.406 5.352 1 85.69 213 PHE B CA 1
ATOM 4098 C C . PHE B 1 213 ? -6.191 -40.125 5.312 1 85.69 213 PHE B C 1
ATOM 4100 O O . PHE B 1 213 ? -7.195 -39.5 4.926 1 85.69 213 PHE B O 1
ATOM 4107 N N . HIS B 1 214 ? -6.09 -41.469 5.711 1 88 214 HIS B N 1
ATOM 4108 C CA . HIS B 1 214 ? -7.285 -42.281 5.762 1 88 214 HIS B CA 1
ATOM 4109 C C . HIS B 1 214 ? -7.992 -42.312 4.41 1 88 214 HIS B C 1
ATOM 4111 O O . HIS B 1 214 ? -9.219 -42.188 4.344 1 88 214 HIS B O 1
ATOM 4117 N N . LEU B 1 215 ? -7.207 -42.406 3.395 1 87.38 215 LEU B N 1
ATOM 4118 C CA . LEU B 1 215 ? -7.695 -42.5 2.023 1 87.38 215 LEU B CA 1
ATOM 4119 C C . LEU B 1 215 ? -7.23 -43.781 1.371 1 87.38 215 LEU B C 1
ATOM 4121 O O . LEU B 1 215 ? -6.199 -44.344 1.755 1 87.38 215 LEU B O 1
ATOM 4125 N N . SER B 1 216 ? -8 -44.344 0.444 1 89.06 216 SER B N 1
ATOM 4126 C CA . SER B 1 216 ? -7.586 -45.531 -0.293 1 89.06 216 SE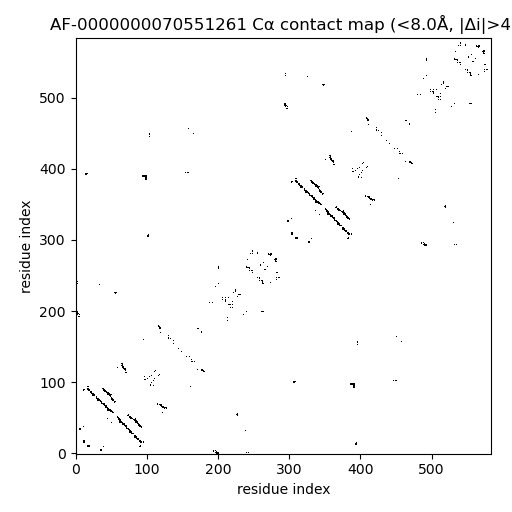R B CA 1
ATOM 4127 C C . SER B 1 216 ? -6.496 -45.219 -1.308 1 89.06 216 SER B C 1
ATOM 4129 O O . SER B 1 216 ? -6.379 -44.062 -1.751 1 89.06 216 SER B O 1
ATOM 4131 N N . GLU B 1 217 ? -5.688 -46.219 -1.542 1 87.25 217 GLU B N 1
ATOM 4132 C CA . GLU B 1 217 ? -4.656 -46.062 -2.562 1 87.25 217 GLU B CA 1
ATOM 4133 C C . GLU B 1 217 ? -5.258 -45.625 -3.893 1 87.25 217 GLU B C 1
ATOM 4135 O O . GLU B 1 217 ? -4.68 -44.781 -4.59 1 87.25 217 GLU B O 1
ATOM 4140 N N . LYS B 1 218 ? -6.371 -46.188 -4.148 1 88.19 218 LYS B N 1
ATOM 4141 C CA . LYS B 1 218 ? -7.055 -45.844 -5.395 1 88.19 218 LYS B CA 1
ATOM 4142 C C . LYS B 1 218 ? -7.461 -44.375 -5.426 1 88.19 218 LYS B C 1
ATOM 4144 O O . LYS B 1 218 ? -7.312 -43.719 -6.453 1 88.19 218 LYS B O 1
ATOM 4149 N N . TYR B 1 219 ? -7.914 -43.938 -4.355 1 84.94 219 TYR B N 1
ATOM 4150 C CA . TYR B 1 219 ? -8.328 -42.562 -4.262 1 84.94 219 TYR B CA 1
ATOM 4151 C C . TYR B 1 219 ? -7.141 -41.625 -4.453 1 84.94 219 TYR B C 1
ATOM 4153 O O . TYR B 1 219 ? -7.227 -40.625 -5.203 1 84.94 219 TYR B O 1
ATOM 4161 N N . ILE B 1 220 ? -6.066 -41.969 -3.822 1 82.31 220 ILE B N 1
ATOM 4162 C CA . ILE B 1 220 ? -4.883 -41.125 -3.895 1 82.31 220 ILE B CA 1
ATOM 4163 C C . ILE B 1 220 ? -4.359 -41.094 -5.328 1 82.31 220 ILE B C 1
ATOM 4165 O O . ILE B 1 220 ? -4.039 -40.031 -5.852 1 82.31 220 ILE B O 1
ATOM 4169 N N . SER B 1 221 ? -4.277 -42.25 -5.836 1 82 221 SER B N 1
ATOM 4170 C CA . SER B 1 221 ? -3.799 -42.344 -7.211 1 82 221 SER B CA 1
ATOM 4171 C C . SER B 1 221 ? -4.672 -41.531 -8.148 1 82 221 SER B C 1
ATOM 4173 O O . SER B 1 221 ? -4.16 -40.75 -8.977 1 82 221 SER B O 1
ATOM 4175 N N . ARG B 1 222 ? -5.973 -41.656 -8.016 1 78.94 222 ARG B N 1
ATOM 4176 C CA . ARG B 1 222 ? -6.914 -40.875 -8.836 1 78.94 222 ARG B CA 1
ATOM 4177 C C . ARG B 1 222 ? -6.809 -39.406 -8.562 1 78.94 222 ARG B C 1
ATOM 4179 O O . ARG B 1 222 ? -6.855 -38.594 -9.484 1 78.94 222 ARG B O 1
ATOM 4186 N N . TYR B 1 223 ? -6.66 -39.188 -7.312 1 72.38 223 TYR B N 1
ATOM 4187 C CA . TYR B 1 223 ? -6.582 -37.812 -6.891 1 72.38 223 TYR B CA 1
ATOM 4188 C C . TYR B 1 223 ? -5.395 -37.094 -7.535 1 72.38 223 TYR B C 1
ATOM 4190 O O . TYR B 1 223 ? -5.539 -36.031 -8.117 1 72.38 223 TYR B O 1
ATOM 4198 N N . PHE B 1 224 ? -4.211 -37.688 -7.477 1 72.31 224 PHE B N 1
ATOM 4199 C CA . PHE B 1 224 ? -2.998 -37.094 -8.047 1 72.31 224 PHE B CA 1
ATOM 4200 C C . PHE B 1 224 ? -3.098 -37.031 -9.57 1 72.31 224 PHE B C 1
ATOM 4202 O O . PHE B 1 224 ? -2.734 -36 -10.164 1 72.31 224 PHE B O 1
ATOM 4209 N N . LYS B 1 225 ? -3.629 -38.062 -10.117 1 68.44 225 LYS B N 1
ATOM 4210 C CA . LYS B 1 225 ? -3.791 -38.062 -11.57 1 68.44 225 LYS B CA 1
ATOM 4211 C C . LYS B 1 225 ? -4.77 -36.969 -12.016 1 68.44 225 LYS B C 1
ATOM 4213 O O . LYS B 1 225 ? -4.504 -36.25 -12.977 1 68.44 225 LYS B O 1
ATOM 4218 N N . GLU B 1 226 ? -5.805 -36.938 -11.32 1 63.66 226 GLU B N 1
ATOM 4219 C CA . GLU B 1 226 ? -6.867 -36 -11.703 1 63.66 226 GLU B CA 1
ATOM 4220 C C . GLU B 1 226 ? -6.469 -34.562 -11.406 1 63.66 226 GLU B C 1
ATOM 4222 O O . GLU B 1 226 ? -6.742 -33.656 -12.203 1 63.66 226 GLU B O 1
ATOM 4227 N N . HIS B 1 227 ? -5.75 -34.438 -10.273 1 60.09 227 HIS B N 1
ATOM 4228 C CA . HIS B 1 227 ? -5.516 -33.062 -9.812 1 60.09 227 HIS B CA 1
ATOM 4229 C C . HIS B 1 227 ? -4.137 -32.562 -10.234 1 60.09 227 HIS B C 1
ATOM 4231 O O . HIS B 1 227 ? -3.943 -31.375 -10.438 1 60.09 227 HIS B O 1
ATOM 4237 N N . PHE B 1 228 ? -3.207 -33.625 -10.383 1 60.31 228 PHE B N 1
ATOM 4238 C CA . PHE B 1 228 ? -1.837 -33.219 -10.664 1 60.31 228 PHE B CA 1
ATOM 4239 C C . PHE B 1 228 ? -1.359 -33.781 -11.992 1 60.31 228 PHE B C 1
ATOM 4241 O O . PHE B 1 228 ? -0.283 -33.406 -12.477 1 60.31 228 PHE B O 1
ATOM 4248 N N . HIS B 1 229 ? -2.145 -34.594 -12.641 1 59.72 229 HIS B N 1
ATOM 4249 C CA . HIS B 1 229 ? -1.852 -35.281 -13.898 1 59.72 229 HIS B CA 1
ATOM 4250 C C . HIS B 1 229 ? -0.546 -36.062 -13.805 1 59.72 229 HIS B C 1
ATOM 4252 O O . HIS B 1 229 ? 0.129 -36.25 -14.82 1 59.72 229 HIS B O 1
ATOM 4258 N N . ILE B 1 230 ? -0.143 -36.188 -12.609 1 63.47 230 ILE B N 1
ATOM 4259 C CA . ILE B 1 230 ? 1 -37.031 -12.336 1 63.47 230 ILE B CA 1
ATOM 4260 C C . ILE B 1 230 ? 0.668 -38 -11.188 1 63.47 230 ILE B C 1
ATOM 4262 O O . ILE B 1 230 ? -0.309 -37.781 -10.469 1 63.47 230 ILE B O 1
ATOM 4266 N N . THR B 1 231 ? 1.364 -39.062 -11.141 1 76.94 231 THR B N 1
ATOM 4267 C CA . THR B 1 231 ? 1.187 -40 -10.031 1 76.94 231 THR B CA 1
ATOM 4268 C C . THR B 1 231 ? 1.892 -39.469 -8.781 1 76.94 231 THR B C 1
ATOM 4270 O O . THR B 1 231 ? 2.744 -38.594 -8.859 1 76.94 231 THR B O 1
ATOM 4273 N N . LEU B 1 232 ? 1.451 -40 -7.648 1 80.94 232 LEU B N 1
ATOM 4274 C CA . LEU B 1 232 ? 2.123 -39.688 -6.391 1 80.94 232 LEU B CA 1
ATOM 4275 C C . LEU B 1 232 ? 3.625 -39.938 -6.504 1 80.94 232 LEU B C 1
ATOM 4277 O O . LEU B 1 232 ? 4.426 -39.094 -6.07 1 80.94 232 LEU B O 1
ATOM 4281 N N . SER B 1 233 ? 3.977 -41.031 -7.164 1 81.94 233 SER B N 1
ATOM 4282 C CA . SER B 1 233 ? 5.379 -41.406 -7.324 1 81.94 233 SER B CA 1
ATOM 4283 C C . SER B 1 233 ? 6.133 -40.375 -8.156 1 81.94 233 SER B C 1
ATOM 4285 O O . SER B 1 233 ? 7.266 -40 -7.832 1 81.94 233 SER B O 1
ATOM 4287 N N . GLN B 1 234 ? 5.48 -39.938 -9.18 1 79.12 234 GLN B N 1
ATOM 4288 C CA . GLN B 1 234 ? 6.094 -38.938 -10.039 1 79.12 234 GLN B CA 1
ATOM 4289 C C . GLN B 1 234 ? 6.285 -37.625 -9.281 1 79.12 234 GLN B C 1
ATOM 4291 O O . GLN B 1 234 ? 7.309 -36.938 -9.445 1 79.12 234 GLN B O 1
ATOM 4296 N N . TYR B 1 235 ? 5.27 -37.344 -8.523 1 78.25 235 TYR B N 1
ATOM 4297 C CA . TYR B 1 235 ? 5.355 -36.094 -7.734 1 78.25 235 TYR B CA 1
ATOM 4298 C C . TYR B 1 235 ? 6.516 -36.188 -6.75 1 78.25 235 TYR B C 1
ATOM 4300 O O . TYR B 1 235 ? 7.309 -35.219 -6.652 1 78.25 235 TYR B O 1
ATOM 4308 N N . ILE B 1 236 ? 6.613 -37.281 -6.039 1 82.38 236 ILE B N 1
ATOM 4309 C CA . ILE B 1 236 ? 7.684 -37.5 -5.07 1 82.38 236 ILE B CA 1
ATOM 4310 C C . ILE B 1 236 ? 9.039 -37.438 -5.781 1 82.38 236 ILE B C 1
ATOM 4312 O O . ILE B 1 236 ? 9.969 -36.781 -5.301 1 82.38 236 ILE B O 1
ATOM 4316 N N . ASN B 1 237 ? 9.094 -38.031 -6.938 1 83.75 237 ASN B N 1
ATOM 4317 C CA . ASN B 1 237 ? 10.328 -38.062 -7.707 1 83.75 237 ASN B CA 1
ATOM 4318 C C . ASN B 1 237 ? 10.75 -36.656 -8.125 1 83.75 237 ASN B C 1
ATOM 4320 O O . ASN B 1 237 ? 11.938 -36.312 -8.094 1 83.75 237 ASN B O 1
ATOM 4324 N N . HIS B 1 238 ? 9.789 -35.969 -8.523 1 77.31 238 HIS B N 1
ATOM 4325 C CA . HIS B 1 238 ? 10.07 -34.594 -8.914 1 77.31 238 HIS B CA 1
ATOM 4326 C C . HIS B 1 238 ? 10.688 -33.812 -7.766 1 77.31 238 HIS B C 1
ATOM 4328 O O . HIS B 1 238 ? 11.688 -33.125 -7.953 1 77.31 238 HIS B O 1
ATOM 4334 N N . LEU B 1 239 ? 10.086 -33.938 -6.625 1 78.88 239 LEU B N 1
ATOM 4335 C CA . LEU B 1 239 ? 10.594 -33.219 -5.449 1 78.88 239 LEU B CA 1
ATOM 4336 C C . LEU B 1 239 ? 12.023 -33.688 -5.129 1 78.88 239 LEU B C 1
ATOM 4338 O O . LEU B 1 239 ? 12.875 -32.844 -4.816 1 78.88 239 LEU B O 1
ATOM 4342 N N . ARG B 1 240 ? 12.227 -34.906 -5.262 1 85.75 240 ARG B N 1
ATOM 4343 C CA . ARG B 1 240 ? 13.539 -35.469 -4.973 1 85.75 240 ARG B CA 1
ATOM 4344 C C . ARG B 1 240 ? 14.586 -34.969 -5.957 1 85.75 240 ARG B C 1
ATOM 4346 O O . ARG B 1 240 ? 15.695 -34.594 -5.555 1 85.75 240 ARG B O 1
ATOM 4353 N N . LEU B 1 241 ? 14.219 -34.875 -7.164 1 84.69 241 LEU B N 1
ATOM 4354 C CA . LEU B 1 241 ? 15.141 -34.406 -8.195 1 84.69 241 LEU B CA 1
ATOM 4355 C C . LEU B 1 241 ? 15.453 -32.938 -8.023 1 84.69 241 LEU B C 1
ATOM 4357 O O . LEU B 1 241 ? 16.594 -32.5 -8.211 1 84.69 241 LEU B O 1
ATOM 4361 N N . GLU B 1 242 ? 14.469 -32.219 -7.668 1 77.62 242 GLU B N 1
ATOM 4362 C CA . GLU B 1 242 ? 14.68 -30.812 -7.414 1 77.62 242 GLU B CA 1
ATOM 4363 C C . GLU B 1 242 ? 15.633 -30.594 -6.238 1 77.62 242 GLU B C 1
ATOM 4365 O O . GLU B 1 242 ? 16.516 -29.734 -6.293 1 77.62 242 GLU B O 1
ATOM 4370 N N . HIS B 1 243 ? 15.398 -31.312 -5.199 1 82.94 243 HIS B N 1
ATOM 4371 C CA . HIS B 1 243 ? 16.266 -31.266 -4.031 1 82.94 243 HIS B CA 1
ATOM 4372 C C . HIS B 1 243 ? 17.703 -31.656 -4.387 1 82.94 243 HIS B C 1
ATOM 4374 O O . HIS B 1 243 ? 18.656 -31.031 -3.941 1 82.94 243 HIS B O 1
ATOM 4380 N N . ALA B 1 244 ? 17.766 -32.594 -5.18 1 86.38 244 ALA B N 1
ATOM 4381 C CA . ALA B 1 244 ? 19.078 -33.062 -5.629 1 86.38 244 ALA B CA 1
ATOM 4382 C C . ALA B 1 244 ? 19.812 -31.969 -6.422 1 86.38 244 ALA B C 1
ATOM 4384 O O . ALA B 1 244 ? 21 -31.75 -6.238 1 86.38 244 ALA B O 1
ATOM 4385 N N . ARG B 1 245 ? 19.062 -31.391 -7.242 1 81.12 245 ARG B N 1
ATOM 4386 C CA . ARG B 1 245 ? 19.625 -30.297 -8.031 1 81.12 245 ARG B CA 1
ATOM 4387 C C . ARG B 1 245 ? 20.203 -29.219 -7.129 1 81.12 245 ARG B C 1
ATOM 4389 O O . ARG B 1 245 ? 21.312 -28.734 -7.359 1 81.12 245 ARG B O 1
ATOM 4396 N N . GLN B 1 246 ? 19.469 -28.875 -6.141 1 77.56 246 GLN B N 1
ATOM 4397 C CA . GLN B 1 246 ? 19.891 -27.844 -5.199 1 77.56 246 GLN B CA 1
ATOM 4398 C C . GLN B 1 246 ? 21.172 -28.266 -4.465 1 77.56 246 GLN B C 1
ATOM 4400 O O . GLN B 1 246 ? 22.094 -27.469 -4.32 1 77.56 246 GLN B O 1
ATOM 4405 N N . LEU B 1 247 ? 21.156 -29.5 -4.109 1 84.81 247 LEU B N 1
ATOM 4406 C CA . LEU B 1 247 ? 22.312 -30.031 -3.408 1 84.81 247 LEU B CA 1
ATOM 4407 C C . LEU B 1 247 ? 23.547 -30.016 -4.312 1 84.81 247 LEU B C 1
ATOM 4409 O O . LEU B 1 247 ? 24.656 -29.719 -3.863 1 84.81 247 LEU B O 1
ATOM 4413 N N . LEU B 1 248 ? 23.312 -30.266 -5.527 1 84.69 248 LEU B N 1
ATOM 4414 C CA . LEU B 1 248 ? 24.406 -30.281 -6.488 1 84.69 248 LEU B CA 1
ATOM 4415 C C . LEU B 1 248 ? 24.984 -28.891 -6.699 1 84.69 248 LEU B C 1
ATOM 4417 O O . LEU B 1 248 ? 26.188 -28.734 -6.898 1 84.69 248 LEU B O 1
ATOM 4421 N N . GLU B 1 249 ? 24.062 -27.938 -6.555 1 76.81 249 GLU B N 1
ATOM 4422 C CA . GLU B 1 249 ? 24.453 -26.547 -6.789 1 76.81 249 GLU B CA 1
ATOM 4423 C C . GLU B 1 249 ? 25.094 -25.938 -5.547 1 76.81 249 GLU B C 1
ATOM 4425 O O . GLU B 1 249 ? 25.969 -25.078 -5.652 1 76.81 249 GLU B O 1
ATOM 4430 N N . GLU B 1 250 ? 24.688 -26.422 -4.43 1 74.31 250 GLU B N 1
ATOM 4431 C CA . GLU B 1 250 ? 25.016 -25.688 -3.207 1 74.31 250 GLU B CA 1
ATOM 4432 C C . GLU B 1 250 ? 26.062 -26.438 -2.383 1 74.31 250 GLU B C 1
ATOM 4434 O O . GLU B 1 250 ? 26.578 -25.891 -1.399 1 74.31 250 GLU B O 1
ATOM 4439 N N . SER B 1 251 ? 26.328 -27.672 -2.752 1 76.44 251 SER B N 1
ATOM 4440 C CA . SER B 1 251 ? 27.234 -28.453 -1.916 1 76.44 251 SER B CA 1
ATOM 4441 C C . SER B 1 251 ? 28.25 -29.203 -2.762 1 76.44 251 SER B C 1
ATOM 4443 O O . SER B 1 251 ? 28.109 -29.312 -3.982 1 76.44 251 SER B O 1
ATOM 4445 N N . ALA B 1 252 ? 29.344 -29.688 -2.082 1 82 252 ALA B N 1
ATOM 4446 C CA . ALA B 1 252 ? 30.359 -30.5 -2.732 1 82 252 ALA B CA 1
ATOM 4447 C C . ALA B 1 252 ? 30.156 -31.984 -2.42 1 82 252 ALA B C 1
ATOM 4449 O O . ALA B 1 252 ? 31.062 -32.812 -2.619 1 82 252 ALA B O 1
ATOM 4450 N N . THR B 1 253 ? 28.969 -32.312 -1.997 1 87.12 253 THR B N 1
ATOM 4451 C CA . THR B 1 253 ? 28.641 -33.688 -1.646 1 87.12 253 THR B CA 1
ATOM 4452 C C . THR B 1 253 ? 28.672 -34.594 -2.881 1 87.12 253 THR B C 1
ATOM 4454 O O . THR B 1 253 ? 28.344 -34.156 -3.982 1 87.12 253 THR B O 1
ATOM 4457 N N . SER B 1 254 ? 29.109 -35.844 -2.676 1 91.5 254 SER B N 1
ATOM 4458 C CA . SER B 1 254 ? 29.203 -36.781 -3.801 1 91.5 254 SER B CA 1
ATOM 4459 C C . SER B 1 254 ? 27.828 -37.031 -4.41 1 91.5 254 SER B C 1
ATOM 4461 O O . SER B 1 254 ? 26.812 -36.844 -3.746 1 91.5 254 SER B O 1
ATOM 4463 N N . VAL B 1 255 ? 27.812 -37.469 -5.613 1 92.56 255 VAL B N 1
ATOM 4464 C CA . VAL B 1 255 ? 26.578 -37.781 -6.32 1 92.56 255 VAL B CA 1
ATOM 4465 C C . VAL B 1 255 ? 25.797 -38.844 -5.566 1 92.56 255 VAL B C 1
ATOM 4467 O O . VAL B 1 255 ? 24.562 -38.781 -5.473 1 92.56 255 VAL B O 1
ATOM 4470 N N . THR B 1 256 ? 26.594 -39.781 -5.035 1 93.25 256 THR B N 1
ATOM 4471 C CA . THR B 1 256 ? 25.969 -40.875 -4.27 1 93.25 256 THR B CA 1
ATOM 4472 C C . THR B 1 256 ? 25.281 -40.312 -3.025 1 93.25 256 THR B C 1
ATOM 4474 O O . THR B 1 256 ? 24.141 -40.688 -2.725 1 93.25 256 THR B O 1
ATOM 4477 N N . GLU B 1 257 ? 25.906 -39.438 -2.348 1 93.38 257 GLU B N 1
ATOM 4478 C CA . GLU B 1 257 ? 25.344 -38.844 -1.142 1 93.38 257 GLU B CA 1
ATOM 4479 C C . GLU B 1 257 ? 24.141 -37.969 -1.476 1 93.38 257 GLU B C 1
ATOM 4481 O O . GLU B 1 257 ? 23.156 -37.938 -0.734 1 93.38 257 GLU B O 1
ATOM 4486 N N . VAL B 1 258 ? 24.203 -37.219 -2.57 1 94.12 258 VAL B N 1
ATOM 4487 C CA . VAL B 1 258 ? 23.094 -36.406 -3.027 1 94.12 258 VAL B CA 1
ATOM 4488 C C . VAL B 1 258 ? 21.859 -37.25 -3.285 1 94.12 258 VAL B C 1
ATOM 4490 O O . VAL B 1 258 ? 20.75 -36.906 -2.895 1 94.12 258 VAL B O 1
ATOM 4493 N N . ALA B 1 259 ? 22.172 -38.406 -3.887 1 94.31 259 ALA B N 1
ATOM 4494 C CA . ALA B 1 259 ? 21.062 -39.312 -4.176 1 94.31 259 ALA B CA 1
ATOM 4495 C C . ALA B 1 259 ? 20.391 -39.781 -2.889 1 94.31 259 ALA B C 1
ATOM 4497 O O . ALA B 1 259 ? 19.172 -39.719 -2.762 1 94.31 259 ALA B O 1
ATOM 4498 N N . MET B 1 260 ? 21.188 -40.156 -1.955 1 92.62 260 MET B N 1
ATOM 4499 C CA . MET B 1 260 ? 20.672 -40.719 -0.697 1 92.62 260 MET B CA 1
ATOM 4500 C C . MET B 1 260 ? 19.969 -39.625 0.103 1 92.62 260 MET B C 1
ATOM 4502 O O . MET B 1 260 ? 18.875 -39.844 0.639 1 92.62 260 MET B O 1
ATOM 4506 N N . CYS B 1 261 ? 20.516 -38.469 0.083 1 92.25 261 CYS B N 1
ATOM 4507 C CA . CYS B 1 261 ? 19.969 -37.344 0.829 1 92.25 261 CYS B CA 1
ATOM 4508 C C . CYS B 1 261 ? 18.656 -36.875 0.208 1 92.25 261 CYS B C 1
ATOM 4510 O O . CYS B 1 261 ? 17.828 -36.25 0.88 1 92.25 261 CYS B O 1
ATOM 4512 N N . SER B 1 262 ? 18.547 -37.219 -1.017 1 92.69 262 SER B N 1
ATOM 4513 C CA . SER B 1 262 ? 17.344 -36.781 -1.729 1 92.69 262 SER B CA 1
ATOM 4514 C C . SER B 1 262 ? 16.25 -37.844 -1.665 1 92.69 262 SER B C 1
ATOM 4516 O O . SER B 1 262 ? 15.141 -37.625 -2.143 1 92.69 262 SER B O 1
ATOM 4518 N N . GLY B 1 263 ? 16.547 -39.031 -1.121 1 92.75 263 GLY B N 1
ATOM 4519 C CA . GLY B 1 263 ? 15.516 -40.031 -0.884 1 92.75 263 GLY B CA 1
ATOM 4520 C C . GLY B 1 263 ? 15.609 -41.219 -1.827 1 92.75 263 GLY B C 1
ATOM 4521 O O . GLY B 1 263 ? 14.734 -42.094 -1.834 1 92.75 263 GLY B O 1
ATOM 4522 N N . TYR B 1 264 ? 16.656 -41.25 -2.619 1 92.94 264 TYR B N 1
ATOM 4523 C CA . TYR B 1 264 ? 16.828 -42.406 -3.523 1 92.94 264 TYR B CA 1
ATOM 4524 C C . TYR B 1 264 ? 17.578 -43.531 -2.838 1 92.94 264 TYR B C 1
ATOM 4526 O O . TYR B 1 264 ? 18.594 -43.312 -2.178 1 92.94 264 TYR B O 1
ATOM 4534 N N . GLN B 1 265 ? 17 -44.75 -2.986 1 88.06 265 GLN B N 1
ATOM 4535 C CA . GLN B 1 265 ? 17.672 -45.906 -2.471 1 88.06 265 GLN B CA 1
ATOM 4536 C C . GLN B 1 265 ? 18.578 -46.531 -3.533 1 88.06 265 GLN B C 1
ATOM 4538 O O . GLN B 1 265 ? 19.484 -47.312 -3.211 1 88.06 265 GLN B O 1
ATOM 4543 N N . ASN B 1 266 ? 18.297 -46.219 -4.719 1 91.75 266 ASN B N 1
ATOM 4544 C CA . ASN B 1 266 ? 19.031 -46.719 -5.875 1 91.75 266 ASN B CA 1
ATOM 4545 C C . ASN B 1 266 ? 19.688 -45.594 -6.66 1 91.75 266 ASN B C 1
ATOM 4547 O O . ASN B 1 266 ? 18.984 -44.844 -7.352 1 91.75 266 ASN B O 1
ATOM 4551 N N . VAL B 1 267 ? 21.047 -45.531 -6.602 1 93.19 267 VAL B N 1
ATOM 4552 C CA . VAL B 1 267 ? 21.781 -44.438 -7.211 1 93.19 267 VAL B CA 1
ATOM 4553 C C . VAL B 1 267 ? 21.641 -44.469 -8.727 1 93.19 267 VAL B C 1
ATOM 4555 O O . VAL B 1 267 ? 21.547 -43.438 -9.391 1 93.19 267 VAL B O 1
ATOM 4558 N N . SER B 1 268 ? 21.625 -45.688 -9.25 1 93.62 268 SER B N 1
ATOM 4559 C CA . SER B 1 268 ? 21.484 -45.844 -10.695 1 93.62 268 SER B CA 1
ATOM 4560 C C . SER B 1 268 ? 20.156 -45.281 -11.172 1 93.62 268 SER B C 1
ATOM 4562 O O . SER B 1 268 ? 20.094 -44.625 -12.227 1 93.62 268 SER B O 1
ATOM 4564 N N . TYR B 1 269 ? 19.172 -45.5 -10.359 1 93.25 269 TYR B N 1
ATOM 4565 C CA . TYR B 1 269 ? 17.859 -44.969 -10.695 1 93.25 269 TYR B CA 1
ATOM 4566 C C . TYR B 1 269 ? 17.859 -43.438 -10.594 1 93.25 269 TYR B C 1
ATOM 4568 O O . TYR B 1 269 ? 17.25 -42.781 -11.438 1 93.25 269 TYR B O 1
ATOM 4576 N N . PHE B 1 270 ? 18.516 -42.938 -9.641 1 94.69 270 PHE B N 1
ATOM 4577 C CA . PHE B 1 270 ? 18.656 -41.5 -9.477 1 94.69 270 PHE B CA 1
ATOM 4578 C C . PHE B 1 270 ? 19.312 -40.875 -10.703 1 94.69 270 PHE B C 1
ATOM 4580 O O . PHE B 1 270 ? 18.812 -39.906 -11.273 1 94.69 270 PHE B O 1
ATOM 4587 N N . ILE B 1 271 ? 20.422 -41.406 -11.109 1 92.69 271 ILE B N 1
ATOM 4588 C CA . ILE B 1 271 ? 21.188 -40.875 -12.227 1 92.69 271 ILE B CA 1
ATOM 4589 C C . ILE B 1 271 ? 20.344 -40.875 -13.492 1 92.69 271 ILE B C 1
ATOM 4591 O O . ILE B 1 271 ? 20.297 -39.875 -14.227 1 92.69 271 ILE B O 1
ATOM 4595 N N . ARG B 1 272 ? 19.609 -41.938 -13.672 1 92.12 272 ARG B N 1
ATOM 4596 C CA . ARG B 1 272 ? 18.75 -42.062 -14.852 1 92.12 272 ARG B CA 1
ATOM 4597 C C . ARG B 1 272 ? 17.609 -41.031 -14.797 1 92.12 272 ARG B C 1
ATOM 4599 O O . ARG B 1 272 ? 17.312 -40.375 -15.797 1 92.12 272 ARG B O 1
ATOM 4606 N N . SER B 1 273 ? 17.031 -40.938 -13.664 1 90.06 273 SER B N 1
ATOM 4607 C CA . SER B 1 273 ? 15.914 -40 -13.477 1 90.06 273 SER B CA 1
ATOM 4608 C C . SER B 1 273 ? 16.359 -38.562 -13.633 1 90.06 273 SER B C 1
ATOM 4610 O O . SER B 1 273 ? 15.656 -37.75 -14.242 1 90.06 273 SER B O 1
ATOM 4612 N N . PHE B 1 274 ? 17.516 -38.219 -13.109 1 88.94 274 PHE B N 1
ATOM 4613 C CA . PHE B 1 274 ? 18.078 -36.875 -13.203 1 88.94 274 PHE B CA 1
ATOM 4614 C C . PHE B 1 274 ? 18.375 -36.5 -14.656 1 88.94 274 PHE B C 1
ATOM 4616 O O . PHE B 1 274 ? 18 -35.406 -15.109 1 88.94 274 PHE B O 1
ATOM 4623 N N . LYS B 1 275 ? 18.906 -37.469 -15.312 1 86.06 275 LYS B N 1
ATOM 4624 C CA . LYS B 1 275 ? 19.219 -37.25 -16.734 1 86.06 275 LYS B CA 1
ATOM 4625 C C . LYS B 1 275 ? 17.938 -37.062 -17.531 1 86.06 275 LYS B C 1
ATOM 4627 O O . LYS B 1 275 ? 17.891 -36.188 -18.422 1 86.06 275 LYS B O 1
ATOM 4632 N N . LYS B 1 276 ? 17.016 -37.844 -17.234 1 82.06 276 LYS B N 1
ATOM 4633 C CA . LYS B 1 276 ? 15.742 -37.75 -17.938 1 82.06 276 LYS B CA 1
ATOM 4634 C C . LYS B 1 276 ? 15.109 -36.375 -17.719 1 82.06 276 LYS B C 1
ATOM 4636 O O . LYS B 1 276 ? 14.586 -35.781 -18.672 1 82.06 276 LYS B O 1
ATOM 4641 N N . MET B 1 277 ? 15.227 -35.906 -16.562 1 74.38 277 MET B N 1
ATOM 4642 C CA . MET B 1 277 ? 14.578 -34.656 -16.203 1 74.38 277 MET B CA 1
ATOM 4643 C C . MET B 1 277 ? 15.383 -33.438 -16.703 1 74.38 277 MET B C 1
ATOM 4645 O O . MET B 1 277 ? 14.82 -32.469 -17.203 1 74.38 277 MET B O 1
ATOM 4649 N N . TYR B 1 278 ? 16.734 -33.469 -16.562 1 75.56 278 TYR B N 1
ATOM 4650 C CA . TYR B 1 278 ? 17.547 -32.281 -16.75 1 75.56 278 TYR B CA 1
ATOM 4651 C C . TYR B 1 278 ? 18.406 -32.406 -18.016 1 75.56 278 TYR B C 1
ATOM 4653 O O . TYR B 1 278 ? 19.094 -31.469 -18.391 1 75.56 278 TYR B O 1
ATOM 4661 N N . GLY B 1 279 ? 18.359 -33.594 -18.578 1 78.19 279 GLY B N 1
ATOM 4662 C CA . GLY B 1 279 ? 19.031 -33.781 -19.844 1 78.19 279 GLY B CA 1
ATOM 4663 C C . GLY B 1 279 ? 20.516 -34.125 -19.688 1 78.19 279 GLY B C 1
ATOM 4664 O O . GLY B 1 279 ? 21.172 -34.531 -20.672 1 78.19 279 GLY B O 1
ATOM 4665 N N . VAL B 1 280 ? 21.031 -33.938 -18.531 1 83.06 280 VAL B N 1
ATOM 4666 C CA . VAL B 1 280 ? 22.438 -34.25 -18.266 1 83.06 280 VAL 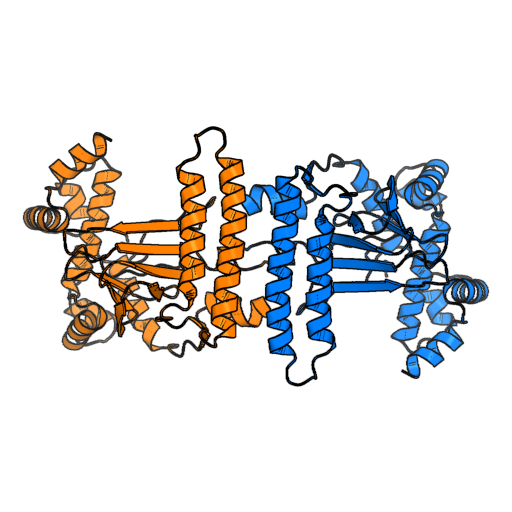B CA 1
ATOM 4667 C C . VAL B 1 280 ? 22.547 -35.062 -16.969 1 83.06 280 VAL B C 1
ATOM 4669 O O . VAL B 1 280 ? 21.641 -35.031 -16.141 1 83.06 280 VAL B O 1
ATOM 4672 N N . SER B 1 281 ? 23.641 -35.75 -16.875 1 90.19 281 SER B N 1
ATOM 4673 C CA . SER B 1 281 ? 23.875 -36.5 -15.648 1 90.19 281 SER B CA 1
ATOM 4674 C C . SER B 1 281 ? 24.188 -35.562 -14.484 1 90.19 281 SER B C 1
ATOM 4676 O O . SER B 1 281 ? 24.609 -34.438 -14.688 1 90.19 281 SER B O 1
ATOM 4678 N N . PRO B 1 282 ? 23.906 -36.062 -13.25 1 91.25 282 PRO B N 1
ATOM 4679 C CA . PRO B 1 282 ? 24.203 -35.25 -12.086 1 91.25 282 PRO B CA 1
ATOM 4680 C C . PRO B 1 282 ? 25.656 -34.75 -12.062 1 91.25 282 PRO B C 1
ATOM 4682 O O . PRO B 1 282 ? 25.906 -33.594 -11.742 1 91.25 282 PRO B O 1
ATOM 4685 N N . LEU B 1 283 ? 26.578 -35.594 -12.375 1 88.5 283 LEU B N 1
ATOM 4686 C CA . LEU B 1 283 ? 27.984 -35.219 -12.375 1 88.5 283 LEU B CA 1
ATOM 4687 C C . LEU B 1 283 ? 28.266 -34.125 -13.391 1 88.5 283 LEU B C 1
ATOM 4689 O O . LEU B 1 283 ? 28.984 -33.188 -13.094 1 88.5 283 LEU B O 1
ATOM 4693 N N . LYS B 1 284 ? 27.719 -34.219 -14.547 1 86.19 284 LYS B N 1
ATOM 4694 C CA . LYS B 1 284 ? 27.891 -33.219 -15.586 1 86.19 284 LYS B CA 1
ATOM 4695 C C . LYS B 1 284 ? 27.219 -31.906 -15.195 1 86.19 284 LYS B C 1
ATOM 4697 O O . LYS B 1 284 ? 27.75 -30.828 -15.492 1 86.19 284 LYS B O 1
ATOM 4702 N N . TYR B 1 285 ? 26.062 -32.062 -14.609 1 82.5 285 TYR B N 1
ATOM 4703 C CA . TYR B 1 285 ? 25.344 -30.875 -14.156 1 82.5 285 TYR B CA 1
ATOM 4704 C C . TYR B 1 285 ? 26.188 -30.062 -13.188 1 82.5 285 TYR B C 1
ATOM 4706 O O . TYR B 1 285 ? 26.266 -28.844 -13.305 1 82.5 285 TYR B O 1
ATOM 4714 N N . ARG B 1 286 ? 26.75 -30.641 -12.195 1 80.81 286 ARG B N 1
ATOM 4715 C CA . ARG B 1 286 ? 27.609 -29.969 -11.211 1 80.81 286 ARG B CA 1
ATOM 4716 C C . ARG B 1 286 ? 28.797 -29.297 -11.883 1 80.81 286 ARG B C 1
ATOM 4718 O O . ARG B 1 286 ? 29.141 -28.156 -11.531 1 80.81 286 ARG B O 1
ATOM 4725 N N . LYS B 1 287 ? 29.375 -29.953 -12.781 1 75.25 287 LYS B N 1
ATOM 4726 C CA . LYS B 1 287 ? 30.547 -29.406 -13.461 1 75.25 287 LYS B CA 1
ATOM 4727 C C . LYS B 1 287 ? 30.172 -28.156 -14.25 1 75.25 287 LYS B C 1
ATOM 4729 O O . LYS B 1 287 ? 30.953 -27.203 -14.344 1 75.25 287 LYS B O 1
ATOM 4734 N N . ALA B 1 288 ? 29 -28.109 -14.758 1 63 288 ALA B N 1
ATOM 4735 C CA . ALA B 1 288 ? 28.531 -26.969 -15.531 1 63 288 ALA B CA 1
ATOM 4736 C C . ALA B 1 288 ? 28.172 -25.797 -14.617 1 63 288 ALA B C 1
ATOM 4738 O O . ALA B 1 288 ? 28.359 -24.641 -14.992 1 63 288 ALA B O 1
ATOM 4739 N N . SER B 1 289 ? 27.578 -26 -13.57 1 54 289 SER B N 1
ATOM 4740 C CA . SER B 1 289 ? 27.172 -24.953 -12.641 1 54 289 SER B CA 1
ATOM 4741 C C . SER B 1 289 ? 28.391 -24.328 -11.969 1 54 289 SER B C 1
ATOM 4743 O O . SER B 1 289 ? 28.344 -23.172 -11.555 1 54 289 SER B O 1
ATOM 4745 N N . CYS B 1 290 ? 29.406 -24.953 -11.766 1 47.03 290 CYS B N 1
ATOM 4746 C CA . CYS B 1 290 ? 30.656 -24.438 -11.242 1 47.03 290 CYS B CA 1
ATOM 4747 C C . CYS B 1 290 ? 31.344 -23.516 -12.258 1 47.03 290 CYS B C 1
ATOM 4749 O O . CYS B 1 290 ? 32.219 -22.734 -11.906 1 47.03 290 CYS B O 1
ATOM 4751 N N . ILE B 1 291 ? 31.125 -23.75 -13.523 1 37.47 291 ILE B N 1
ATOM 4752 C CA . ILE B 1 291 ? 31.781 -22.875 -14.484 1 37.47 291 ILE B CA 1
ATOM 4753 C C . ILE B 1 291 ? 31.109 -21.516 -14.5 1 37.47 291 ILE B C 1
ATOM 4755 O O . ILE B 1 291 ? 31.625 -20.547 -15.07 1 37.47 291 ILE B O 1
ATOM 4759 N N . ILE B 1 292 ? 29.922 -21.406 -14.109 1 30.75 292 ILE B N 1
ATOM 4760 C CA . ILE B 1 292 ? 29.484 -20 -14.148 1 30.75 292 ILE B CA 1
ATOM 4761 C C . ILE B 1 292 ? 29.922 -19.297 -12.867 1 30.75 292 ILE B C 1
ATOM 4763 O O . ILE B 1 292 ? 29.766 -19.828 -11.773 1 30.75 292 ILE B O 1
#

Organism: Lachnospira eligens (strain ATCC 27750 / DSM 3376 / VPI C15-48 / C15-B4) (NCBI:txid515620)

Solvent-accessible surface area (backbone atoms only — not comparable to full-atom values): 30078 Å² total; per-residue (Å²): 121,40,48,52,46,40,60,73,62,71,65,37,41,72,57,40,43,63,33,77,47,77,48,60,60,40,73,56,63,60,46,52,68,70,33,25,38,72,31,35,33,41,38,38,28,66,35,49,51,36,39,37,33,49,71,44,44,79,44,77,36,43,61,39,21,29,33,36,43,48,55,60,40,44,30,32,41,33,19,96,85,19,57,24,25,34,36,39,38,35,30,44,59,43,64,73,28,51,64,43,72,19,48,47,38,56,71,44,52,49,31,41,69,70,48,50,27,35,57,46,48,68,50,43,56,77,52,35,68,55,51,52,49,52,51,52,49,54,54,61,53,74,74,53,62,81,90,57,42,62,65,47,48,34,53,40,49,53,52,47,42,46,49,51,52,48,47,53,50,49,35,52,76,66,69,34,56,38,76,37,79,59,69,68,65,54,46,52,54,46,47,53,46,51,50,45,12,45,38,36,37,44,93,74,46,60,65,59,52,15,59,75,70,74,41,51,49,66,52,49,45,48,46,26,35,61,48,61,71,34,44,61,66,53,53,40,47,50,50,23,48,51,50,29,50,49,44,46,74,74,44,89,67,50,71,66,54,38,28,45,68,21,34,42,92,45,58,69,57,41,43,52,51,38,22,69,73,70,72,41,42,61,71,56,46,37,59,54,60,68,69,102,123,40,52,54,46,40,59,74,62,71,67,37,42,72,57,39,42,63,32,77,48,79,50,58,59,42,72,55,66,58,48,51,67,70,33,24,36,73,32,33,32,40,38,38,28,67,34,46,51,36,38,36,33,49,73,46,43,78,46,77,37,44,60,39,21,29,34,35,41,46,54,62,41,43,31,34,41,32,20,94,84,19,58,23,25,33,36,39,40,35,30,44,59,43,64,75,29,50,64,40,73,20,47,48,38,57,70,43,52,49,31,42,69,70,50,50,28,35,58,48,47,68,50,43,58,76,53,35,67,56,53,52,48,53,52,53,49,54,54,59,52,73,74,53,63,83,89,56,42,65,65,46,47,32,53,40,48,54,52,48,43,47,50,51,50,50,47,53,50,50,36,52,76,66,67,33,55,36,76,39,79,59,69,68,66,56,46,54,55,47,48,51,46,51,51,46,12,43,38,36,38,43,93,75,46,60,64,59,52,14,60,74,70,73,41,51,49,65,52,49,44,48,46,26,36,65,49,61,71,34,44,62,67,54,51,39,48,50,55,24,47,51,49,30,50,49,44,46,73,73,42,88,66,50,71,66,54,38,29,45,70,21,34,40,92,44,58,69,56,42,42,50,51,39,21,69,73,70,72,41,42,62,71,57,47,38,58,54,60,67,69,102